Protein AF-A0A7J6TPZ7-F1 (afdb_monomer)

Structure (mmCIF, N/CA/C/O backbone):
data_AF-A0A7J6TPZ7-F1
#
_entry.id   AF-A0A7J6TPZ7-F1
#
loop_
_atom_site.group_PDB
_atom_site.id
_atom_site.type_symbol
_atom_site.label_atom_id
_atom_site.label_alt_id
_atom_site.label_comp_id
_atom_site.label_asym_id
_atom_site.label_entity_id
_atom_site.label_seq_id
_atom_site.pdbx_PDB_ins_code
_atom_site.Cartn_x
_atom_site.Cartn_y
_atom_site.Cartn_z
_atom_site.occupancy
_atom_site.B_iso_or_equiv
_atom_site.auth_seq_id
_atom_site.auth_comp_id
_atom_site.auth_asym_id
_atom_site.auth_atom_id
_atom_site.pdbx_PDB_model_num
ATOM 1 N N . GLU A 1 1 ? -22.593 -22.501 39.567 1.00 82.38 1 GLU A N 1
ATOM 2 C CA . GLU A 1 1 ? -21.366 -23.297 39.341 1.00 82.38 1 GLU A CA 1
ATOM 3 C C . GLU A 1 1 ? -20.438 -22.679 38.288 1.00 82.38 1 GLU A C 1
ATOM 5 O O . GLU A 1 1 ? -19.297 -22.402 38.624 1.00 82.38 1 GLU A O 1
ATOM 10 N N . ALA A 1 2 ? -20.905 -22.401 37.060 1.00 84.25 2 ALA A N 1
ATOM 11 C CA . ALA A 1 2 ? -20.073 -21.828 35.986 1.00 84.25 2 ALA A CA 1
ATOM 12 C C . ALA A 1 2 ? -19.360 -20.509 36.363 1.00 84.25 2 ALA A C 1
ATOM 14 O O . ALA A 1 2 ? -18.155 -20.391 36.165 1.00 84.25 2 ALA A O 1
ATOM 15 N N . LEU A 1 3 ? -20.070 -19.564 36.994 1.00 88.50 3 LEU A N 1
ATOM 16 C CA . LEU A 1 3 ? -19.482 -18.310 37.496 1.00 88.50 3 LEU A CA 1
ATOM 17 C C . LEU A 1 3 ? -18.344 -18.549 38.497 1.00 88.50 3 LEU A C 1
ATOM 19 O O . LEU A 1 3 ? -17.299 -17.918 38.401 1.00 88.50 3 LEU A O 1
ATOM 23 N N . ASN A 1 4 ? -18.513 -19.505 39.414 1.00 88.06 4 ASN A N 1
ATOM 24 C CA . ASN A 1 4 ? -17.495 -19.827 40.416 1.00 88.06 4 ASN A CA 1
ATOM 25 C C . ASN A 1 4 ? -16.247 -20.438 39.757 1.00 88.06 4 ASN A C 1
ATOM 27 O O . ASN A 1 4 ? -15.132 -20.153 40.181 1.00 88.06 4 ASN A O 1
ATOM 31 N N . LYS A 1 5 ? -16.421 -21.244 38.697 1.00 89.12 5 LYS A N 1
ATOM 32 C CA . LYS A 1 5 ? -15.303 -21.791 37.908 1.00 89.12 5 LYS A CA 1
ATOM 33 C C . LYS A 1 5 ? -14.544 -20.689 37.157 1.00 89.12 5 LYS A C 1
ATOM 35 O O . LYS A 1 5 ? -13.318 -20.708 37.157 1.00 89.12 5 LYS A O 1
ATOM 40 N N . LEU A 1 6 ? -15.242 -19.712 36.570 1.00 85.44 6 LEU A N 1
ATOM 41 C CA . LEU A 1 6 ? -14.607 -18.560 35.908 1.00 85.44 6 LEU A CA 1
ATOM 42 C C . LEU A 1 6 ? -13.858 -17.661 36.901 1.00 85.44 6 LEU A C 1
ATOM 44 O O . LEU A 1 6 ? -12.714 -17.293 36.652 1.00 85.44 6 LEU A O 1
ATOM 48 N N . GLN A 1 7 ? -14.450 -17.386 38.065 1.00 84.88 7 GLN A N 1
ATOM 49 C CA . GLN A 1 7 ? -13.784 -16.635 39.134 1.00 84.88 7 GLN A CA 1
ATOM 50 C C . GLN A 1 7 ? -12.540 -17.358 39.663 1.00 84.88 7 GLN A C 1
ATOM 52 O O . GLN A 1 7 ? -11.510 -16.728 39.895 1.00 84.88 7 GLN A O 1
ATOM 57 N N . PHE A 1 8 ? -12.601 -18.685 39.797 1.00 85.19 8 PHE A N 1
ATOM 58 C CA . PHE A 1 8 ? -11.437 -19.489 40.158 1.00 85.19 8 PHE A CA 1
ATOM 59 C C . PHE A 1 8 ? -10.326 -19.399 39.099 1.00 85.19 8 PHE A C 1
ATOM 61 O O . PHE A 1 8 ? -9.162 -19.205 39.445 1.00 85.19 8 PHE A O 1
ATOM 68 N N . LEU A 1 9 ? -10.663 -19.447 37.807 1.00 80.94 9 LEU A N 1
ATOM 69 C CA . LEU A 1 9 ? -9.684 -19.250 36.731 1.00 80.94 9 LEU A CA 1
ATOM 70 C C . LEU A 1 9 ? -9.057 -17.846 36.750 1.00 80.94 9 LEU A C 1
ATOM 72 O O . LEU A 1 9 ? -7.854 -17.726 36.528 1.00 80.94 9 LEU A O 1
ATOM 76 N N . ASN A 1 10 ? -9.822 -16.802 37.084 1.00 80.25 10 ASN A N 1
ATOM 77 C CA . ASN A 1 10 ? -9.273 -15.456 37.292 1.00 80.25 10 ASN A CA 1
ATOM 78 C C . ASN A 1 10 ? -8.286 -15.423 38.471 1.00 80.25 10 ASN A C 1
ATOM 80 O O . ASN A 1 10 ? -7.236 -14.792 38.373 1.00 80.25 10 ASN A O 1
ATOM 84 N N . SER A 1 11 ? -8.565 -16.166 39.548 1.00 80.19 11 SER A N 1
ATOM 85 C CA . SER A 1 11 ? -7.647 -16.294 40.691 1.00 80.19 11 SER A CA 1
ATOM 86 C C . SER A 1 11 ? -6.379 -17.106 40.392 1.00 80.19 11 SER A C 1
ATOM 88 O O . SER A 1 11 ? -5.388 -16.962 41.098 1.00 80.19 11 SER A O 1
ATOM 90 N N . LEU A 1 12 ? -6.388 -17.935 39.341 1.00 73.31 12 LEU A N 1
ATOM 91 C CA . LEU A 1 12 ? -5.206 -18.646 38.837 1.00 73.31 12 LEU A CA 1
ATOM 92 C C . LEU A 1 12 ? -4.388 -17.801 37.850 1.00 73.31 12 LEU A C 1
ATOM 94 O O . LEU A 1 12 ? -3.181 -18.003 37.727 1.00 73.31 12 LEU A O 1
ATOM 98 N N . GLY A 1 13 ? -5.020 -16.852 37.151 1.00 66.25 13 GLY A N 1
ATOM 99 C CA . GLY A 1 13 ? -4.358 -15.964 36.190 1.00 66.25 13 GLY A CA 1
ATOM 100 C C . GLY A 1 13 ? -3.240 -15.111 36.802 1.00 66.25 13 GLY A C 1
ATOM 101 O O . GLY A 1 13 ? -2.279 -14.782 36.114 1.00 66.25 13 GLY A O 1
ATOM 102 N N . THR A 1 14 ? -3.297 -14.829 38.103 1.00 60.59 14 THR A N 1
ATOM 103 C CA . THR A 1 14 ? -2.220 -14.162 38.854 1.00 60.59 14 THR A CA 1
ATOM 104 C C . THR A 1 14 ? -0.939 -15.002 38.930 1.00 60.59 14 THR A C 1
ATOM 106 O O . THR A 1 14 ? 0.152 -14.442 38.862 1.00 60.59 14 THR A O 1
ATOM 109 N N . ASN A 1 15 ? -1.040 -16.336 38.954 1.00 56.97 15 ASN A N 1
ATOM 110 C CA . ASN A 1 15 ? 0.116 -17.245 38.917 1.00 56.97 15 ASN A CA 1
ATOM 111 C C . ASN A 1 15 ? 0.693 -17.420 37.499 1.00 56.97 15 ASN A C 1
ATOM 113 O O . ASN A 1 15 ? 1.858 -17.781 37.344 1.00 56.97 15 ASN A O 1
ATOM 117 N N . ALA A 1 16 ? -0.080 -17.107 36.452 1.00 58.69 16 ALA A N 1
ATOM 118 C CA . ALA A 1 16 ? 0.398 -17.120 35.066 1.00 58.69 16 ALA A CA 1
ATOM 119 C C . ALA A 1 16 ? 1.423 -16.005 34.771 1.00 58.69 16 ALA A C 1
ATOM 121 O O . ALA A 1 16 ? 2.101 -16.055 33.747 1.00 58.69 16 ALA A O 1
ATOM 122 N N . SER A 1 17 ? 1.576 -15.023 35.671 1.00 61.62 17 SER A N 1
ATOM 123 C CA . SER A 1 17 ? 2.600 -13.979 35.557 1.00 61.62 17 SER A CA 1
ATOM 124 C C . SER A 1 17 ? 4.029 -14.518 35.705 1.00 61.62 17 SER A C 1
ATOM 126 O O . SER A 1 17 ? 4.941 -13.949 35.116 1.00 61.62 17 SER A O 1
ATOM 128 N N . ILE A 1 18 ? 4.227 -15.624 36.430 1.00 62.16 18 ILE A N 1
ATOM 129 C CA . ILE A 1 18 ? 5.553 -16.241 36.616 1.00 62.16 18 ILE A CA 1
ATOM 130 C C . ILE A 1 18 ? 5.971 -16.979 35.335 1.00 62.16 18 ILE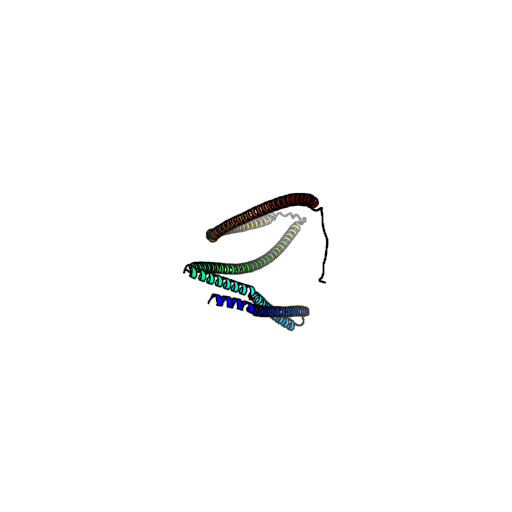 A C 1
ATOM 132 O O . ILE A 1 18 ? 7.029 -16.716 34.775 1.00 62.16 18 ILE A O 1
ATOM 136 N N . HIS A 1 19 ? 5.078 -17.799 34.773 1.00 62.88 19 HIS A N 1
ATOM 137 C CA . HIS A 1 19 ? 5.320 -18.465 33.486 1.00 62.88 19 HIS A CA 1
ATOM 138 C C . HIS A 1 19 ? 5.399 -17.488 32.295 1.00 62.88 19 HIS A C 1
ATOM 140 O O . HIS A 1 19 ? 6.020 -17.795 31.277 1.00 62.88 19 HIS A O 1
ATOM 146 N N . ARG A 1 20 ? 4.795 -16.294 32.415 1.00 67.38 20 ARG A N 1
ATOM 147 C CA . ARG A 1 20 ? 4.936 -15.181 31.459 1.00 67.38 20 ARG A CA 1
ATOM 148 C C . ARG A 1 20 ? 6.373 -14.667 31.408 1.00 67.38 20 ARG A C 1
ATOM 150 O O . ARG A 1 20 ? 6.876 -14.429 30.309 1.00 67.38 20 ARG A O 1
ATOM 157 N N . GLU A 1 21 ? 7.000 -14.459 32.561 1.00 68.25 21 GLU A N 1
ATOM 158 C CA . GLU A 1 21 ? 8.387 -13.995 32.633 1.00 68.25 21 GLU A CA 1
ATOM 159 C C . GLU A 1 21 ? 9.340 -15.074 32.123 1.00 68.25 21 GLU A C 1
ATOM 161 O O . GLU A 1 21 ? 10.154 -14.773 31.259 1.00 68.25 21 GLU A O 1
ATOM 166 N N . GLU A 1 22 ? 9.149 -16.335 32.519 1.00 74.50 22 GLU A N 1
ATOM 167 C CA . GLU A 1 22 ? 9.985 -17.460 32.072 1.00 74.50 22 GLU A CA 1
ATOM 168 C C . GLU A 1 22 ? 9.970 -17.658 30.548 1.00 74.50 22 GLU A C 1
ATOM 170 O O . GLU A 1 22 ? 11.026 -17.798 29.934 1.00 74.50 22 GLU A O 1
ATOM 175 N N . LEU A 1 23 ? 8.793 -17.647 29.909 1.00 73.62 23 LEU A N 1
ATOM 176 C CA . LEU A 1 23 ? 8.691 -17.864 28.460 1.00 73.62 23 LEU A CA 1
ATOM 177 C C . LEU A 1 23 ? 9.218 -16.663 27.662 1.00 73.62 23 LEU A C 1
ATOM 179 O O . LEU A 1 23 ? 9.915 -16.841 26.663 1.00 73.62 23 LEU A O 1
ATOM 183 N N . THR A 1 24 ? 8.919 -15.440 28.114 1.00 77.69 24 THR A N 1
ATOM 184 C CA . THR A 1 24 ? 9.436 -14.213 27.484 1.00 77.69 24 THR A CA 1
ATOM 185 C C . THR A 1 24 ? 10.955 -14.132 27.629 1.00 77.69 24 THR A C 1
ATOM 187 O O . THR A 1 24 ? 11.644 -13.771 26.676 1.00 77.69 24 THR A O 1
ATOM 190 N N . GLN A 1 25 ? 11.482 -14.512 28.794 1.00 81.25 25 GLN A N 1
ATOM 191 C CA . GLN A 1 25 ? 12.913 -14.566 29.067 1.00 81.25 25 GLN A CA 1
ATOM 192 C C . GLN A 1 25 ? 13.596 -15.637 28.218 1.00 81.25 25 GLN A C 1
ATOM 194 O O . GLN A 1 25 ? 14.562 -15.321 27.539 1.00 81.25 25 GLN A O 1
ATOM 199 N N . PHE A 1 26 ? 13.051 -16.855 28.149 1.00 82.25 26 PHE A N 1
ATOM 200 C CA . PHE A 1 26 ? 13.587 -17.925 27.303 1.00 82.25 26 PHE A CA 1
ATOM 201 C C . PHE A 1 26 ? 13.682 -17.508 25.827 1.00 82.25 26 PHE A C 1
ATOM 203 O O . PHE A 1 26 ? 14.702 -17.726 25.174 1.00 82.25 26 PHE A O 1
ATOM 210 N N . MET A 1 27 ? 12.641 -16.858 25.295 1.00 80.06 27 MET A N 1
ATOM 211 C CA . MET A 1 27 ? 12.669 -16.336 23.925 1.00 80.06 27 MET A CA 1
ATOM 212 C C . MET A 1 27 ? 13.649 -15.166 23.766 1.00 80.06 27 MET A C 1
ATOM 214 O O . MET A 1 27 ? 14.321 -15.070 22.739 1.00 80.06 27 MET A O 1
ATOM 218 N N . GLY A 1 28 ? 13.758 -14.291 24.770 1.00 84.25 28 GLY A N 1
ATOM 219 C CA . GLY A 1 28 ? 14.736 -13.201 24.805 1.00 84.25 28 GLY A CA 1
ATOM 220 C C . GLY A 1 28 ? 16.185 -13.696 24.833 1.00 84.25 28 GLY A C 1
ATOM 221 O O . GLY A 1 28 ? 17.034 -13.142 24.131 1.00 84.25 28 GLY A O 1
ATOM 222 N N . ASP A 1 29 ? 16.453 -14.772 25.568 1.00 86.19 29 ASP A N 1
ATOM 223 C CA . ASP A 1 29 ? 17.757 -15.429 25.648 1.00 86.19 29 ASP A CA 1
ATOM 224 C C . ASP A 1 29 ? 18.117 -16.087 24.309 1.00 86.19 29 ASP A C 1
ATOM 226 O O . ASP A 1 29 ? 19.231 -15.915 23.816 1.00 86.19 29 ASP A O 1
ATOM 230 N N . GLU A 1 30 ? 17.162 -16.753 23.654 1.00 85.81 30 GLU A N 1
ATOM 231 C CA . GLU A 1 30 ? 17.371 -17.365 22.336 1.00 85.81 30 GLU A CA 1
ATOM 232 C C . GLU A 1 30 ? 17.595 -16.316 21.229 1.00 85.81 30 GLU A C 1
ATOM 234 O O . GLU A 1 30 ? 18.456 -16.484 20.358 1.00 85.81 30 GLU A O 1
ATOM 239 N N . ILE A 1 31 ? 16.874 -15.188 21.273 1.00 85.31 31 ILE A N 1
ATOM 240 C CA . ILE A 1 31 ? 17.114 -14.042 20.380 1.00 85.31 31 ILE A CA 1
ATOM 241 C C . ILE A 1 31 ? 18.510 -13.467 20.628 1.00 85.31 31 ILE A C 1
ATOM 243 O O . ILE A 1 31 ? 19.258 -13.235 19.677 1.00 85.31 31 ILE A O 1
ATOM 247 N N . SER A 1 32 ? 18.883 -13.271 21.893 1.00 88.50 32 SER A N 1
ATOM 248 C CA . SER A 1 32 ? 20.196 -12.742 22.270 1.00 88.50 32 SER A CA 1
ATOM 249 C C . SER A 1 32 ? 21.322 -13.661 21.802 1.00 88.50 32 SER A C 1
ATOM 251 O O . SER A 1 32 ? 22.302 -13.186 21.229 1.00 88.50 32 SER A O 1
ATOM 253 N N . ARG A 1 33 ? 21.144 -14.977 21.949 1.00 91.62 33 ARG A N 1
ATOM 254 C CA . ARG A 1 33 ? 22.064 -15.994 21.438 1.00 91.62 33 ARG A CA 1
ATOM 255 C C . ARG A 1 33 ? 22.198 -15.929 19.920 1.00 91.62 33 ARG A C 1
ATOM 257 O O . ARG A 1 33 ? 23.310 -15.841 19.414 1.00 91.62 33 ARG A O 1
ATOM 264 N N . THR A 1 34 ? 21.078 -15.863 19.200 1.00 89.12 34 THR A N 1
ATOM 265 C CA . THR A 1 34 ? 21.080 -15.747 17.732 1.00 89.12 34 THR A CA 1
ATOM 266 C C . THR A 1 34 ? 21.815 -14.481 17.271 1.00 89.12 34 THR A C 1
ATOM 268 O O . THR A 1 34 ? 22.580 -14.521 16.310 1.00 89.12 34 THR A O 1
ATOM 271 N N . ILE A 1 35 ? 21.635 -13.353 17.968 1.00 89.06 35 ILE A N 1
ATOM 272 C CA . ILE A 1 35 ? 22.343 -12.094 17.677 1.00 89.06 35 ILE A CA 1
ATOM 273 C C . ILE A 1 35 ? 23.848 -12.227 17.942 1.00 89.06 35 ILE A C 1
ATOM 275 O O . ILE A 1 35 ? 24.654 -11.700 17.173 1.00 89.06 35 ILE A O 1
ATOM 279 N N . MET A 1 36 ? 24.247 -12.911 19.017 1.00 91.69 36 MET A N 1
ATOM 280 C CA . MET A 1 36 ? 25.661 -13.178 19.295 1.00 91.69 36 MET A CA 1
ATOM 281 C C . MET A 1 36 ? 26.288 -14.040 18.195 1.00 91.69 36 MET A C 1
ATOM 283 O O . MET A 1 36 ? 27.331 -13.662 17.662 1.00 91.69 36 MET A O 1
ATOM 287 N N . ASP A 1 37 ? 25.610 -15.113 17.785 1.00 91.81 37 ASP A N 1
ATOM 288 C CA . ASP A 1 37 ? 26.055 -15.984 16.694 1.00 91.81 37 ASP A CA 1
ATOM 289 C C . ASP A 1 37 ? 26.164 -15.208 15.365 1.00 91.81 37 ASP A C 1
ATOM 291 O O . ASP A 1 37 ? 27.113 -15.397 14.602 1.00 91.81 37 ASP A O 1
ATOM 295 N N . GLN A 1 38 ? 25.240 -14.275 15.089 1.00 91.38 38 GLN A N 1
ATOM 296 C CA . GLN A 1 38 ? 25.328 -13.381 13.924 1.00 91.38 38 GLN A CA 1
ATOM 297 C C . GLN A 1 38 ? 26.553 -12.470 13.972 1.00 91.38 38 GLN A C 1
ATOM 299 O O . GLN A 1 38 ? 27.236 -12.331 12.959 1.00 91.38 38 GLN A O 1
ATOM 304 N N . LYS A 1 39 ? 26.848 -11.856 15.124 1.00 92.44 39 LYS A N 1
ATOM 305 C CA . LYS A 1 39 ? 28.037 -11.004 15.280 1.00 92.44 39 LYS A CA 1
ATOM 306 C C . LYS A 1 39 ? 29.325 -11.798 15.094 1.00 92.44 39 LYS A C 1
ATOM 308 O O . LYS A 1 39 ? 30.262 -11.300 14.477 1.00 92.44 39 LYS A O 1
ATOM 313 N N . GLU A 1 40 ? 29.370 -13.036 15.582 1.00 94.19 40 GLU A N 1
ATOM 314 C CA . GLU A 1 40 ? 30.519 -13.916 15.367 1.00 94.19 40 GLU A CA 1
ATOM 315 C C . GLU A 1 40 ? 30.680 -14.282 13.882 1.00 94.19 40 GLU A C 1
ATOM 317 O O . GLU A 1 40 ? 31.787 -14.216 13.345 1.00 94.19 40 GLU A O 1
ATOM 322 N N . LEU A 1 41 ? 29.583 -14.612 13.191 1.00 94.44 41 LEU A N 1
ATOM 323 C CA . LEU A 1 41 ? 29.597 -14.872 11.748 1.00 94.44 41 LEU A CA 1
ATOM 324 C C . LEU A 1 41 ? 30.025 -13.637 10.943 1.00 94.44 41 LEU A C 1
ATOM 326 O O . LEU A 1 41 ? 30.792 -13.783 9.995 1.00 94.44 41 LEU A O 1
ATOM 330 N N . GLN A 1 42 ? 29.589 -12.435 11.332 1.00 92.44 42 GLN A N 1
ATOM 331 C CA . GLN A 1 42 ? 30.016 -11.171 10.717 1.00 92.44 42 GLN A CA 1
ATOM 332 C C . GLN A 1 42 ? 31.517 -10.937 10.899 1.00 92.44 42 GLN A C 1
ATOM 334 O O . GLN A 1 42 ? 32.212 -10.688 9.919 1.00 92.44 42 GLN A O 1
ATOM 339 N N . ALA A 1 43 ? 32.039 -11.113 12.115 1.00 94.94 43 ALA A N 1
ATOM 340 C CA . ALA A 1 43 ? 33.471 -10.977 12.378 1.00 94.94 43 ALA A CA 1
ATOM 341 C C . ALA A 1 43 ? 34.304 -11.986 11.565 1.00 94.94 43 ALA A C 1
ATOM 343 O O . ALA A 1 43 ? 35.354 -11.643 11.020 1.00 94.94 43 ALA A O 1
ATOM 344 N N . ARG A 1 44 ? 33.825 -13.233 11.433 1.00 93.00 44 ARG A N 1
ATOM 345 C CA . ARG A 1 44 ? 34.465 -14.250 10.580 1.00 93.00 44 ARG A CA 1
ATOM 346 C C . ARG A 1 44 ? 34.393 -13.892 9.099 1.00 93.00 44 ARG A C 1
ATOM 348 O O . ARG A 1 44 ? 35.369 -14.110 8.389 1.00 93.00 44 ARG A O 1
ATOM 355 N N . TYR A 1 45 ? 33.268 -13.351 8.636 1.00 94.81 45 TYR A N 1
ATOM 356 C CA . TYR A 1 45 ? 33.109 -12.885 7.261 1.00 94.81 45 TYR A CA 1
ATOM 357 C C . TYR A 1 45 ? 34.103 -11.762 6.948 1.00 94.81 45 TYR A C 1
ATOM 359 O O . TYR A 1 45 ? 34.854 -11.872 5.984 1.00 94.81 45 TYR A O 1
ATOM 367 N N . GLU A 1 46 ? 34.173 -10.734 7.797 1.00 93.56 46 GLU A N 1
ATOM 368 C CA . GLU A 1 46 ? 35.113 -9.617 7.649 1.00 93.56 46 GLU A CA 1
ATOM 369 C C . GLU A 1 46 ? 36.567 -10.102 7.602 1.00 93.56 46 GLU A C 1
ATOM 371 O O . GLU A 1 46 ? 37.307 -9.719 6.700 1.00 93.56 46 GLU A O 1
ATOM 376 N N . ALA A 1 47 ? 36.959 -11.009 8.504 1.00 92.81 47 ALA A N 1
ATOM 377 C CA . ALA A 1 47 ? 38.304 -11.586 8.518 1.00 92.81 47 ALA A CA 1
ATOM 378 C C . ALA A 1 47 ? 38.631 -12.411 7.257 1.00 92.81 47 ALA A C 1
ATOM 380 O O . ALA A 1 47 ? 39.769 -12.410 6.793 1.00 92.81 47 ALA A O 1
ATOM 381 N N . LEU A 1 48 ? 37.652 -13.126 6.692 1.00 92.44 48 LEU A N 1
ATOM 382 C CA . LEU A 1 48 ? 37.837 -13.882 5.449 1.00 92.44 48 LEU A CA 1
ATOM 383 C C . LEU A 1 48 ? 37.924 -12.965 4.225 1.00 92.44 48 LEU A C 1
ATOM 385 O O . LEU A 1 48 ? 38.698 -13.260 3.316 1.00 92.44 48 LEU A O 1
ATOM 389 N N . VAL A 1 49 ? 37.175 -11.858 4.204 1.00 91.19 49 VAL A N 1
ATOM 390 C CA . VAL A 1 49 ? 37.267 -10.841 3.146 1.00 91.19 49 VAL A CA 1
ATOM 391 C C . VAL A 1 49 ? 38.642 -10.182 3.162 1.00 91.19 49 VAL A C 1
ATOM 393 O O . VAL A 1 49 ? 39.305 -10.159 2.129 1.00 91.19 49 VAL A O 1
ATOM 396 N N . THR A 1 50 ? 39.119 -9.725 4.327 1.00 91.44 50 THR A N 1
ATOM 397 C CA . THR A 1 50 ? 40.445 -9.093 4.425 1.00 91.44 50 THR A CA 1
ATOM 398 C C . THR A 1 50 ? 41.565 -10.053 4.030 1.00 91.44 50 THR A C 1
ATOM 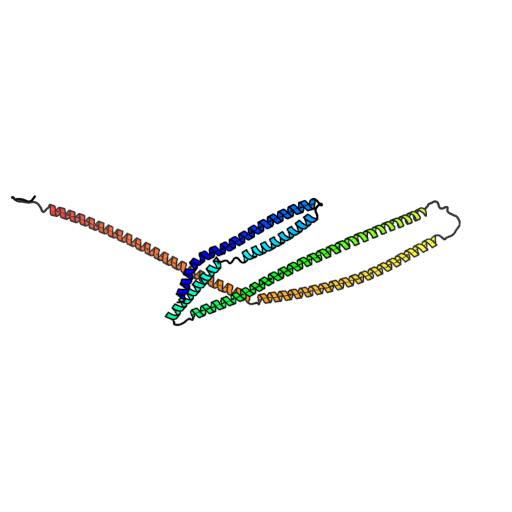400 O O . THR A 1 50 ? 42.439 -9.694 3.242 1.00 91.44 50 THR A O 1
ATOM 403 N N . LEU A 1 51 ? 41.510 -11.305 4.498 1.00 87.25 51 LEU A N 1
ATOM 404 C CA . LEU A 1 51 ? 42.474 -12.339 4.124 1.00 87.25 51 LEU A CA 1
ATOM 405 C C . LEU A 1 51 ? 42.412 -12.664 2.619 1.00 87.25 51 LEU A C 1
ATOM 407 O O . LEU A 1 51 ? 43.448 -12.870 1.983 1.00 87.25 51 LEU A O 1
ATOM 411 N N . GLY A 1 52 ? 41.207 -12.692 2.043 1.00 86.25 52 GLY A N 1
ATOM 412 C CA . GLY A 1 52 ? 40.980 -12.887 0.612 1.00 86.25 52 GLY A CA 1
ATOM 413 C C . GLY A 1 52 ? 41.591 -11.772 -0.238 1.00 86.25 52 GLY A C 1
ATOM 414 O O . GLY A 1 52 ? 42.306 -12.064 -1.201 1.00 86.25 52 GLY A O 1
ATOM 415 N N . ASP A 1 53 ? 41.390 -10.512 0.151 1.00 86.38 53 ASP A N 1
ATOM 416 C CA . ASP A 1 53 ? 41.961 -9.340 -0.522 1.00 86.38 53 ASP A CA 1
ATOM 417 C C . ASP A 1 53 ? 43.498 -9.352 -0.468 1.00 86.38 53 ASP A C 1
ATOM 419 O O . ASP A 1 53 ? 44.175 -9.104 -1.472 1.00 86.38 53 ASP A O 1
ATOM 423 N N . GLU A 1 54 ? 44.079 -9.713 0.681 1.00 85.56 54 GLU A N 1
ATOM 424 C CA . GLU A 1 54 ? 45.530 -9.847 0.839 1.00 85.56 54 GLU A CA 1
ATOM 425 C C . GLU A 1 54 ? 46.138 -10.943 -0.049 1.00 85.56 54 GLU A C 1
ATOM 427 O O . GLU A 1 54 ? 47.230 -10.761 -0.599 1.00 85.56 54 GLU A O 1
ATOM 432 N N . LEU A 1 55 ? 45.455 -12.083 -0.191 1.00 83.00 55 LEU A N 1
ATOM 433 C CA . LEU A 1 55 ? 45.900 -13.213 -1.015 1.00 83.00 55 LEU A CA 1
ATOM 434 C C . LEU A 1 55 ? 45.711 -12.957 -2.512 1.00 83.00 55 LEU A C 1
ATOM 436 O O . LEU A 1 55 ? 46.582 -13.323 -3.304 1.00 83.00 55 LEU A O 1
ATOM 440 N N . SER A 1 56 ? 44.624 -12.283 -2.891 1.00 80.19 56 SER A N 1
ATOM 441 C CA . SER A 1 56 ? 44.351 -11.862 -4.269 1.00 80.19 56 SER A CA 1
ATOM 442 C C . SER A 1 56 ? 45.459 -10.944 -4.798 1.00 80.19 56 SER A C 1
ATOM 444 O O . SER A 1 56 ? 46.015 -11.179 -5.873 1.00 80.19 56 SER A O 1
ATOM 446 N N . ASN A 1 57 ? 45.888 -9.975 -3.982 1.00 78.62 57 ASN A N 1
ATOM 447 C CA . ASN A 1 57 ? 46.961 -9.039 -4.327 1.00 78.62 57 ASN A CA 1
ATOM 448 C C . ASN A 1 57 ? 48.348 -9.697 -4.458 1.00 78.62 57 ASN A C 1
ATOM 450 O O . ASN A 1 57 ? 49.227 -9.154 -5.128 1.00 78.62 57 ASN A O 1
ATOM 454 N N . LYS A 1 58 ? 48.571 -10.860 -3.829 1.00 74.81 58 LYS A N 1
ATOM 455 C CA . LYS A 1 58 ? 49.877 -11.542 -3.798 1.00 74.81 58 LYS A CA 1
ATOM 456 C C . LYS A 1 58 ? 50.069 -12.591 -4.903 1.00 74.81 58 LYS A C 1
ATOM 458 O O . LYS A 1 58 ? 51.156 -13.163 -4.963 1.00 74.81 58 LYS A O 1
ATOM 463 N N . LEU A 1 59 ? 49.066 -12.847 -5.762 1.00 63.31 59 LEU A N 1
ATOM 464 C CA . LEU A 1 59 ? 49.097 -13.693 -6.984 1.00 63.31 59 LEU A CA 1
ATOM 465 C C . LEU A 1 59 ? 49.721 -15.109 -6.864 1.00 63.31 59 LEU A C 1
ATOM 467 O O . LEU A 1 59 ? 49.907 -15.782 -7.876 1.00 63.31 59 LEU A O 1
ATOM 471 N N . SER A 1 60 ? 50.036 -15.593 -5.660 1.00 64.88 60 SER A N 1
ATOM 472 C CA . SER A 1 60 ? 50.935 -16.743 -5.457 1.00 64.88 60 SER A CA 1
ATOM 473 C C . SER A 1 60 ? 50.265 -17.990 -4.879 1.00 64.88 60 SER A C 1
ATOM 475 O O . SER A 1 60 ? 50.847 -19.065 -4.974 1.00 64.88 60 SER A O 1
ATOM 477 N N . ASP A 1 61 ? 49.041 -17.897 -4.347 1.00 73.31 61 ASP A N 1
ATOM 478 C CA . ASP A 1 61 ? 48.433 -18.997 -3.582 1.00 73.31 61 ASP A CA 1
ATOM 479 C C . ASP A 1 61 ? 46.965 -19.251 -3.985 1.00 73.31 61 ASP A C 1
ATOM 481 O O . ASP A 1 61 ? 46.012 -19.053 -3.228 1.00 73.31 61 ASP A O 1
ATOM 485 N N . ARG A 1 62 ? 46.772 -19.677 -5.244 1.00 81.69 62 ARG A N 1
ATOM 486 C CA . ARG A 1 62 ? 45.448 -19.916 -5.857 1.00 81.69 62 ARG A CA 1
ATOM 487 C C . ARG A 1 62 ? 44.605 -20.950 -5.097 1.00 81.69 62 ARG A C 1
ATOM 489 O O . ARG A 1 62 ? 43.385 -20.823 -5.067 1.00 81.69 62 ARG A O 1
ATOM 496 N N . VAL A 1 63 ? 45.247 -21.947 -4.483 1.00 86.00 63 VAL A N 1
ATOM 497 C CA . VAL A 1 63 ? 44.576 -22.996 -3.694 1.00 86.00 63 VAL A CA 1
ATOM 498 C C . VAL A 1 63 ? 43.964 -22.403 -2.423 1.00 86.00 63 VAL A C 1
ATOM 500 O O . VAL A 1 63 ? 42.772 -22.576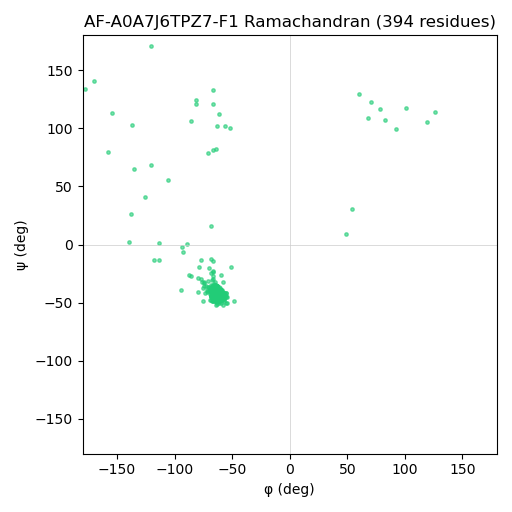 -2.185 1.00 86.00 63 VAL A O 1
ATOM 503 N N . ARG A 1 64 ? 44.730 -21.607 -1.667 1.00 84.56 64 ARG A N 1
ATOM 504 C CA . ARG A 1 64 ? 44.229 -20.934 -0.457 1.00 84.56 64 ARG A CA 1
ATOM 505 C C . ARG A 1 64 ? 43.139 -19.911 -0.752 1.00 84.56 64 ARG A C 1
ATOM 507 O O . ARG A 1 64 ? 42.187 -19.794 0.011 1.00 84.56 64 ARG A O 1
ATOM 514 N N . LEU A 1 65 ? 43.241 -19.196 -1.871 1.00 85.25 65 LEU A N 1
ATOM 515 C CA . LEU A 1 65 ? 42.194 -18.265 -2.296 1.00 85.25 65 LEU A CA 1
ATOM 516 C C . LEU A 1 65 ? 40.871 -18.996 -2.587 1.00 85.25 65 LEU A C 1
ATOM 518 O O . LEU A 1 65 ? 39.803 -18.512 -2.221 1.00 85.25 65 LEU A O 1
ATOM 522 N N . GLN A 1 66 ? 40.931 -20.192 -3.178 1.00 88.62 66 GLN A N 1
ATOM 523 C CA . GLN A 1 66 ? 39.750 -21.027 -3.407 1.00 88.62 66 GLN A CA 1
ATOM 524 C C . GLN A 1 66 ? 39.161 -21.591 -2.099 1.00 88.62 66 GLN A C 1
ATOM 526 O O . GLN A 1 66 ? 37.938 -21.647 -1.950 1.00 88.62 66 GLN A O 1
ATOM 531 N N . GLU A 1 67 ? 40.003 -21.965 -1.132 1.00 90.50 67 GLU A N 1
ATOM 532 C CA . GLU A 1 67 ? 39.567 -22.372 0.213 1.00 90.50 67 GLU A CA 1
ATOM 533 C C . GLU A 1 67 ? 38.861 -21.224 0.949 1.00 90.50 67 GLU A C 1
ATOM 535 O O . GLU A 1 67 ? 37.770 -21.418 1.484 1.00 90.50 67 GLU A O 1
ATOM 540 N N . ILE A 1 68 ? 39.423 -20.011 0.907 1.00 90.12 68 ILE A N 1
ATOM 541 C CA . ILE A 1 68 ? 38.805 -18.802 1.475 1.00 90.12 68 ILE A CA 1
ATOM 542 C C . ILE A 1 68 ? 37.484 -18.488 0.794 1.00 90.12 68 ILE A C 1
ATOM 544 O O . ILE A 1 68 ? 36.508 -18.233 1.489 1.00 90.12 68 ILE A O 1
ATOM 548 N N . GLN A 1 69 ? 37.403 -18.582 -0.535 1.00 89.81 69 GLN A N 1
ATOM 549 C CA . GLN A 1 69 ? 36.144 -18.376 -1.250 1.00 89.81 69 GLN A CA 1
ATOM 550 C C . GLN A 1 69 ? 35.070 -19.391 -0.824 1.00 89.81 69 GLN A C 1
ATOM 552 O O . GLN A 1 69 ? 33.894 -19.049 -0.698 1.00 89.81 69 GLN A O 1
ATOM 557 N N . THR A 1 70 ? 35.470 -20.638 -0.568 1.00 92.75 70 THR A N 1
ATOM 558 C CA . THR A 1 70 ? 34.563 -21.691 -0.091 1.00 92.75 70 THR A CA 1
ATOM 559 C C . THR A 1 70 ? 34.087 -21.401 1.334 1.00 92.75 70 THR A C 1
ATOM 561 O O . THR A 1 70 ? 32.887 -21.466 1.602 1.00 92.75 70 THR A O 1
ATOM 564 N N . MET A 1 71 ? 34.999 -21.011 2.232 1.00 92.31 71 MET A N 1
ATOM 565 C CA . MET A 1 71 ? 34.658 -20.592 3.596 1.00 92.31 71 MET A CA 1
ATOM 566 C C . MET A 1 71 ? 33.770 -19.342 3.605 1.00 92.31 71 MET A C 1
ATOM 568 O O . MET A 1 71 ? 32.814 -19.278 4.372 1.00 92.31 71 MET A O 1
ATOM 572 N N . LEU A 1 72 ? 34.030 -18.373 2.725 1.00 92.06 72 LEU A N 1
ATOM 573 C CA . LEU A 1 72 ? 33.233 -17.157 2.582 1.00 92.06 72 LEU A CA 1
ATOM 574 C C . LEU A 1 72 ? 31.795 -17.486 2.160 1.00 92.06 72 LEU A C 1
ATOM 576 O O . LEU A 1 72 ? 30.845 -16.957 2.738 1.00 92.06 72 LEU A O 1
ATOM 580 N N . ASN A 1 73 ? 31.622 -18.403 1.205 1.00 91.81 73 ASN A N 1
ATOM 581 C CA . ASN A 1 73 ? 30.304 -18.877 0.779 1.00 91.81 73 ASN A CA 1
ATOM 582 C C . ASN A 1 73 ? 29.558 -19.612 1.910 1.00 91.81 73 ASN A C 1
ATOM 584 O O . ASN A 1 73 ? 28.355 -19.402 2.084 1.00 91.81 73 ASN A O 1
ATOM 588 N N . ASP A 1 74 ? 30.252 -20.434 2.704 1.00 94.31 74 ASP A N 1
ATOM 589 C CA . ASP A 1 74 ? 29.667 -21.116 3.869 1.00 94.31 74 ASP A CA 1
ATOM 590 C C . ASP A 1 74 ? 29.231 -20.106 4.945 1.00 94.31 74 ASP A C 1
ATOM 592 O O . ASP A 1 74 ? 28.076 -20.118 5.372 1.00 94.31 74 ASP A O 1
ATOM 596 N N . VAL A 1 75 ? 30.095 -19.150 5.315 1.00 94.06 75 VAL A N 1
ATOM 597 C CA . VAL A 1 75 ? 29.740 -18.081 6.268 1.00 94.06 75 VAL A CA 1
ATOM 598 C C . VAL A 1 75 ? 28.565 -17.248 5.752 1.00 94.06 75 VAL A C 1
ATOM 600 O O . VAL A 1 75 ? 27.646 -16.965 6.516 1.00 94.06 75 VAL A O 1
ATOM 603 N N . THR A 1 76 ? 28.534 -16.918 4.459 1.00 91.88 76 THR A N 1
ATOM 604 C CA . THR A 1 76 ? 27.420 -16.181 3.834 1.00 91.88 76 THR A CA 1
ATOM 605 C C . THR A 1 76 ? 26.108 -16.960 3.930 1.00 91.88 76 THR A C 1
ATOM 607 O O . THR A 1 76 ? 25.070 -16.395 4.282 1.00 91.88 76 THR A O 1
ATOM 610 N N . THR A 1 77 ? 26.148 -18.269 3.672 1.00 92.94 77 THR A N 1
ATOM 611 C CA . THR A 1 77 ? 24.971 -19.145 3.761 1.00 92.94 77 THR A CA 1
ATOM 612 C C . THR A 1 77 ? 24.459 -19.221 5.198 1.00 92.94 77 THR A C 1
ATOM 614 O O . THR A 1 77 ? 23.279 -18.966 5.444 1.00 92.94 77 THR A O 1
ATOM 617 N N . ARG A 1 78 ? 25.353 -19.463 6.166 1.00 92.62 78 ARG A N 1
ATOM 618 C CA . ARG A 1 78 ? 25.017 -19.517 7.599 1.00 92.62 78 ARG A CA 1
ATOM 619 C C . ARG A 1 78 ? 24.500 -18.187 8.136 1.00 92.62 78 ARG A C 1
ATOM 621 O O . ARG A 1 78 ? 23.585 -18.173 8.952 1.00 92.62 78 ARG A O 1
ATOM 628 N N . LEU A 1 79 ? 25.046 -17.065 7.670 1.00 92.12 79 LEU A N 1
ATOM 629 C CA . LEU A 1 79 ? 24.569 -15.729 8.026 1.00 92.12 79 LEU A CA 1
ATOM 630 C C . LEU A 1 79 ? 23.161 -15.486 7.460 1.00 92.12 79 LEU A C 1
ATOM 632 O O . LEU A 1 79 ? 22.296 -14.963 8.163 1.00 92.12 79 LEU A O 1
ATOM 636 N N . GLY A 1 80 ? 22.889 -15.961 6.240 1.00 90.31 80 GLY A N 1
ATOM 637 C CA . GLY A 1 80 ? 21.550 -15.965 5.648 1.00 90.31 80 GLY A CA 1
ATOM 638 C C . GLY A 1 80 ? 20.540 -16.822 6.422 1.00 90.31 80 GLY A C 1
ATOM 639 O O . GLY A 1 80 ? 19.416 -16.380 6.665 1.00 90.31 80 GLY A O 1
ATOM 640 N N . GLU A 1 81 ? 20.922 -18.027 6.845 1.00 91.81 81 GLU A N 1
ATOM 641 C CA . GLU A 1 81 ? 20.082 -18.914 7.666 1.00 91.81 81 GLU A CA 1
ATOM 642 C C . GLU A 1 81 ? 19.838 -18.351 9.068 1.00 91.81 81 GLU A C 1
ATOM 644 O O . GLU A 1 81 ? 18.694 -18.304 9.524 1.00 91.81 81 GLU A O 1
ATOM 649 N N . SER A 1 82 ? 20.884 -17.847 9.724 1.00 90.81 82 SER A N 1
ATOM 650 C CA . SER A 1 82 ? 20.788 -17.193 11.029 1.00 90.81 82 SER A CA 1
ATOM 651 C C . SER A 1 82 ? 19.872 -15.966 10.975 1.00 90.81 82 SER A C 1
ATOM 653 O O . SER A 1 82 ? 19.044 -15.766 11.863 1.00 90.81 82 SER A O 1
ATOM 655 N N . ASN A 1 83 ? 19.921 -15.179 9.895 1.00 88.31 83 ASN A N 1
ATOM 656 C CA . ASN A 1 83 ? 19.009 -14.051 9.701 1.00 88.31 83 ASN A CA 1
ATOM 657 C C . ASN A 1 83 ? 17.554 -14.491 9.483 1.00 88.31 83 ASN A C 1
ATOM 659 O O . ASN A 1 83 ? 16.642 -13.930 10.087 1.00 88.31 83 ASN A O 1
ATOM 663 N N . LYS A 1 84 ? 17.317 -15.549 8.697 1.00 89.75 84 LYS A N 1
ATOM 664 C CA . LYS A 1 84 ? 15.974 -16.140 8.559 1.00 89.75 84 LYS A CA 1
ATOM 665 C C . LYS A 1 84 ? 15.433 -16.628 9.904 1.00 89.75 84 LYS A C 1
ATOM 667 O O . LYS A 1 84 ? 14.262 -16.388 10.204 1.00 89.75 84 LYS A O 1
ATOM 672 N N . ASN A 1 85 ? 16.272 -17.273 10.714 1.00 86.69 85 ASN A N 1
ATOM 673 C CA . ASN A 1 85 ? 15.904 -17.752 12.044 1.00 86.69 85 ASN A CA 1
ATOM 674 C C . ASN A 1 85 ? 15.601 -16.594 13.000 1.00 86.69 85 ASN A C 1
ATOM 676 O O . ASN A 1 85 ? 14.564 -16.624 13.658 1.00 86.69 85 ASN A O 1
ATOM 680 N N . LEU A 1 86 ? 16.419 -15.536 13.008 1.00 86.62 86 LEU A N 1
ATOM 681 C CA . LEU A 1 86 ? 16.153 -14.327 13.790 1.00 86.62 86 LEU A CA 1
ATOM 682 C C . LEU A 1 86 ? 14.824 -13.678 13.383 1.00 86.62 86 LEU A C 1
ATOM 684 O O . LEU A 1 86 ? 13.975 -13.433 14.236 1.00 86.62 86 LEU A O 1
ATOM 688 N N . CYS A 1 87 ? 14.591 -13.457 12.085 1.00 83.62 87 CYS A N 1
ATOM 689 C CA . CYS A 1 87 ? 13.331 -12.897 11.592 1.00 83.62 87 CYS A CA 1
ATOM 690 C C . CYS A 1 87 ? 12.131 -13.780 11.952 1.00 83.62 87 CYS A C 1
ATOM 692 O O . CYS A 1 87 ? 11.076 -13.265 12.325 1.00 83.62 87 CYS A O 1
ATOM 694 N N . ARG A 1 88 ? 12.276 -15.109 11.872 1.00 84.31 88 ARG A N 1
ATOM 695 C CA . ARG A 1 88 ? 11.235 -16.049 12.292 1.00 84.31 88 ARG A CA 1
ATOM 696 C C . ARG A 1 88 ? 10.976 -15.952 13.791 1.00 84.31 88 ARG A C 1
ATOM 698 O O . ARG A 1 88 ? 9.811 -15.891 14.162 1.00 84.31 88 ARG A O 1
ATOM 705 N N . ASN A 1 89 ? 12.008 -15.901 14.628 1.00 81.12 89 ASN A N 1
ATOM 706 C CA . ASN A 1 89 ? 11.879 -15.802 16.084 1.00 81.12 89 ASN A CA 1
ATOM 707 C C . ASN A 1 89 ? 11.257 -14.466 16.508 1.00 81.12 89 ASN A C 1
ATOM 709 O O . ASN A 1 89 ? 10.366 -14.453 17.350 1.00 81.12 89 ASN A O 1
ATOM 713 N N . LEU A 1 90 ? 11.629 -13.361 15.856 1.00 78.62 90 LEU A N 1
ATOM 714 C CA . LEU A 1 90 ? 11.017 -12.048 16.073 1.00 78.62 90 LEU A CA 1
ATOM 715 C C . LEU A 1 90 ? 9.549 -12.009 15.624 1.00 78.62 90 LEU A C 1
ATOM 717 O O . LEU A 1 90 ? 8.712 -11.433 16.310 1.00 78.62 90 LEU A O 1
ATOM 721 N N . ARG A 1 91 ? 9.215 -12.653 14.498 1.00 76.50 91 ARG A N 1
ATOM 722 C CA . ARG A 1 91 ? 7.837 -12.731 13.980 1.00 76.50 91 ARG A CA 1
ATOM 723 C C . ARG A 1 91 ? 6.952 -13.690 14.774 1.00 76.50 91 ARG A C 1
ATOM 725 O O . ARG A 1 91 ? 5.747 -13.486 14.859 1.00 76.50 91 ARG A O 1
ATOM 732 N N . SER A 1 92 ? 7.549 -14.753 15.300 1.00 69.81 92 SER A N 1
ATOM 733 C CA . SER A 1 92 ? 6.866 -15.790 16.075 1.00 69.81 92 SER A CA 1
ATOM 734 C C . SER A 1 92 ? 6.836 -15.467 17.560 1.00 69.81 92 SER A C 1
ATOM 736 O O . SER A 1 92 ? 6.303 -16.281 18.304 1.00 69.81 92 SER A O 1
ATOM 738 N N . ASN A 1 93 ? 7.395 -14.326 17.987 1.00 69.75 93 ASN A N 1
ATOM 739 C CA . ASN A 1 93 ? 7.294 -13.855 19.358 1.00 69.75 93 ASN A CA 1
ATOM 740 C C . ASN A 1 93 ? 5.816 -13.578 19.655 1.00 69.75 93 ASN A C 1
ATOM 742 O O . ASN A 1 93 ? 5.270 -12.589 19.154 1.00 69.75 93 ASN A O 1
ATOM 746 N N . PRO A 1 94 ? 5.126 -14.478 20.376 1.00 68.44 94 PRO A N 1
ATOM 747 C CA . PRO A 1 94 ? 3.739 -14.252 20.691 1.00 68.44 94 PRO A CA 1
ATOM 748 C C . PRO A 1 94 ? 3.693 -13.055 21.632 1.00 68.44 94 PRO A C 1
ATOM 750 O O . PRO A 1 94 ? 4.427 -13.008 22.616 1.00 68.44 94 PRO A O 1
ATOM 753 N N . ASP A 1 95 ? 2.805 -12.102 21.365 1.00 73.00 95 ASP A N 1
ATOM 754 C CA . ASP A 1 95 ? 2.495 -11.063 22.342 1.00 73.00 95 ASP A CA 1
ATOM 755 C C . ASP A 1 95 ? 1.704 -11.713 23.487 1.00 73.00 95 ASP A C 1
ATOM 757 O O . ASP A 1 95 ? 0.473 -11.706 23.532 1.00 73.00 95 ASP A O 1
ATOM 761 N N . ILE A 1 96 ? 2.434 -12.401 24.370 1.00 72.56 96 ILE A N 1
ATOM 762 C CA . ILE A 1 96 ? 1.905 -13.092 25.544 1.00 72.56 96 ILE A CA 1
ATOM 763 C C . ILE A 1 96 ? 1.093 -12.102 26.395 1.00 72.56 96 ILE A C 1
ATOM 765 O O . ILE A 1 96 ? -0.030 -12.458 26.760 1.00 72.56 96 ILE A O 1
ATOM 769 N N . PRO A 1 97 ? 1.562 -10.861 26.662 1.00 73.25 97 PRO A N 1
ATOM 770 C CA . PRO A 1 97 ? 0.744 -9.841 27.314 1.00 73.25 97 PRO A CA 1
ATOM 771 C C . PRO A 1 97 ? -0.592 -9.575 26.609 1.00 73.25 97 PRO A C 1
ATOM 773 O O . PRO A 1 97 ? -1.632 -9.624 27.268 1.00 73.25 97 PRO A O 1
ATOM 776 N N . ALA A 1 98 ? -0.601 -9.344 25.293 1.00 78.06 98 ALA A N 1
ATOM 777 C CA . ALA A 1 98 ? -1.840 -9.075 24.564 1.00 78.06 98 ALA A CA 1
ATOM 778 C C .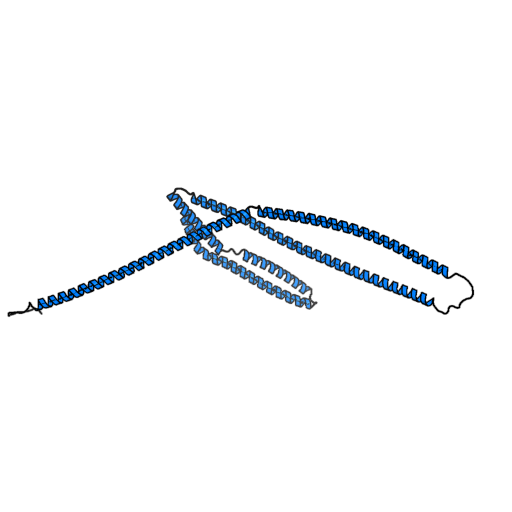 ALA A 1 98 ? -2.774 -10.292 24.518 1.00 78.06 98 ALA A C 1
ATOM 780 O O . ALA A 1 98 ? -3.984 -10.143 24.685 1.00 78.06 98 ALA A O 1
ATOM 781 N N . ASN A 1 99 ? -2.238 -11.502 24.351 1.00 79.56 99 ASN A N 1
ATOM 782 C CA . ASN A 1 99 ? -3.025 -12.735 24.350 1.00 79.56 99 ASN A CA 1
ATOM 783 C C . ASN A 1 99 ? -3.651 -13.013 25.722 1.00 79.56 99 ASN A C 1
ATOM 785 O O . ASN A 1 99 ? -4.826 -13.374 25.800 1.00 79.56 99 ASN A O 1
ATOM 789 N N . LEU A 1 100 ? -2.901 -12.806 26.808 1.00 78.00 100 LEU A N 1
ATOM 790 C CA . LEU A 1 100 ? -3.420 -12.918 28.172 1.00 78.00 100 LEU A CA 1
ATOM 791 C C . LEU A 1 100 ? -4.484 -11.852 28.450 1.00 78.00 100 LEU A C 1
ATOM 793 O O . LEU A 1 100 ? -5.542 -12.185 28.982 1.00 78.00 100 LEU A O 1
ATOM 797 N N . ALA A 1 101 ? -4.245 -10.599 28.051 1.00 82.50 101 ALA A N 1
ATOM 798 C CA . ALA A 1 101 ? -5.221 -9.519 28.183 1.00 82.50 101 ALA A CA 1
ATOM 799 C C . ALA A 1 101 ? -6.506 -9.819 27.397 1.00 82.50 101 ALA A C 1
ATOM 801 O O . ALA A 1 101 ? -7.609 -9.614 27.903 1.00 82.50 101 ALA A O 1
ATOM 802 N N . LYS A 1 102 ? -6.377 -10.375 26.186 1.00 87.75 102 LYS A N 1
ATOM 803 C CA . LYS A 1 102 ? -7.510 -10.820 25.373 1.00 87.75 102 LYS A CA 1
ATOM 804 C C . LYS A 1 102 ? -8.281 -11.952 26.051 1.00 87.75 102 LYS A C 1
ATOM 806 O O . LYS A 1 102 ? -9.496 -11.846 26.175 1.00 87.75 102 LYS A O 1
ATOM 811 N N . MET A 1 103 ? -7.599 -12.991 26.538 1.00 84.94 103 MET A N 1
ATOM 812 C CA . MET A 1 103 ? -8.259 -14.067 27.286 1.00 84.94 103 MET A CA 1
ATOM 813 C C . MET A 1 103 ? -8.960 -13.545 28.540 1.00 84.94 103 MET A C 1
ATOM 815 O O . MET A 1 103 ? -10.048 -14.011 28.860 1.00 84.94 103 MET A O 1
ATOM 819 N N . GLN A 1 104 ? -8.352 -12.597 29.259 1.00 86.19 104 GLN A N 1
ATOM 820 C CA . GLN A 1 104 ? -8.970 -12.009 30.442 1.00 86.19 104 GLN A CA 1
ATOM 821 C C . GLN A 1 104 ? -10.249 -11.258 30.071 1.00 86.19 104 GLN A C 1
ATOM 823 O O . GLN A 1 104 ? -11.294 -11.509 30.660 1.00 86.19 104 GLN A O 1
ATOM 828 N N . LYS A 1 105 ? -10.196 -10.438 29.017 1.00 89.62 105 LYS A N 1
ATOM 829 C CA . LYS A 1 105 ? -11.367 -9.742 28.482 1.00 89.62 105 LYS A CA 1
ATOM 830 C C . LYS A 1 105 ? -12.475 -10.710 28.048 1.00 89.62 105 LYS A C 1
ATOM 832 O O . LYS A 1 105 ? -13.640 -10.465 28.339 1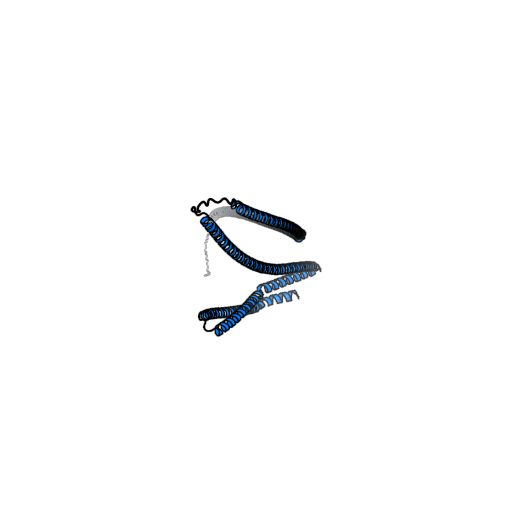.00 89.62 105 LYS A O 1
ATOM 837 N N . GLU A 1 106 ? -12.132 -11.813 27.380 1.00 89.75 106 GLU A N 1
ATOM 838 C CA . GLU A 1 106 ? -13.107 -12.843 26.987 1.00 89.75 106 GLU A CA 1
ATOM 839 C C . GLU A 1 106 ? -13.736 -13.543 28.202 1.00 89.75 106 GLU A C 1
ATOM 841 O O . GLU A 1 106 ? -14.940 -13.803 28.206 1.00 89.75 106 GLU A O 1
ATOM 846 N N . ARG A 1 107 ? -12.961 -13.807 29.264 1.00 89.06 107 ARG A N 1
ATOM 847 C CA . ARG A 1 107 ? -13.499 -14.345 30.526 1.00 89.06 107 ARG A CA 1
ATOM 848 C C . ARG A 1 107 ? -14.446 -13.367 31.206 1.00 89.06 107 ARG A C 1
ATOM 850 O O . ARG A 1 107 ? -15.500 -13.797 31.669 1.00 89.06 107 ARG A O 1
ATOM 857 N N . ASP A 1 108 ? -14.084 -12.089 31.259 1.00 89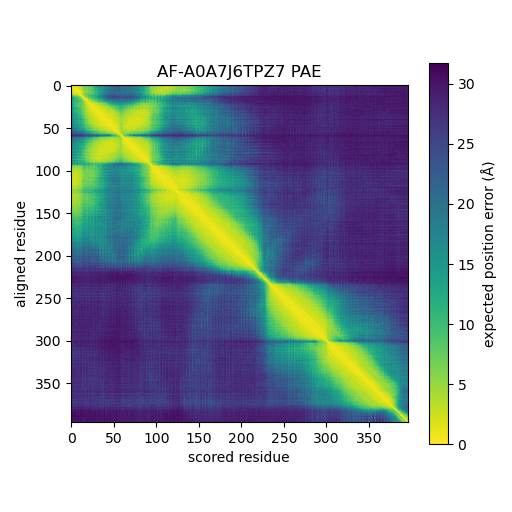.50 108 ASP A N 1
ATOM 858 C CA . ASP A 1 108 ? -14.905 -11.051 31.882 1.00 89.50 108 ASP A CA 1
ATOM 859 C C . ASP A 1 108 ? -16.239 -10.902 31.132 1.00 89.50 108 ASP A C 1
ATOM 861 O O . ASP A 1 108 ? -17.298 -10.919 31.760 1.00 89.50 108 ASP A O 1
ATOM 865 N N . LEU A 1 109 ? -16.204 -10.896 29.793 1.00 91.62 109 LEU A N 1
ATOM 866 C CA . LEU A 1 109 ? -17.404 -10.915 28.946 1.00 91.62 109 LEU A CA 1
ATOM 867 C C . LEU A 1 109 ? -18.264 -12.162 29.186 1.00 91.62 109 LEU A C 1
ATOM 869 O O . LEU A 1 109 ? -19.476 -12.056 29.361 1.00 91.62 109 LEU A O 1
ATOM 873 N N . ALA A 1 110 ? -17.659 -13.351 29.246 1.00 91.62 110 ALA A N 1
ATOM 874 C CA . ALA A 1 110 ? -18.397 -14.580 29.532 1.00 91.62 110 ALA A CA 1
ATOM 875 C C . ALA A 1 110 ? -19.045 -14.548 30.927 1.00 91.62 110 ALA A C 1
ATOM 877 O O . ALA A 1 110 ? -20.175 -15.007 31.105 1.00 91.62 110 ALA A O 1
ATOM 878 N N . GLN A 1 111 ? -18.350 -13.993 31.923 1.00 92.12 111 GLN A N 1
ATOM 879 C CA . GLN A 1 111 ? -18.875 -13.833 33.275 1.00 92.12 111 GLN A CA 1
ATOM 880 C C . GLN A 1 111 ? -20.049 -12.846 33.310 1.00 92.12 111 GLN A C 1
ATOM 882 O O . GLN A 1 111 ? -21.051 -13.129 33.969 1.00 92.12 111 GLN A O 1
ATOM 887 N N . GLU A 1 112 ? -19.948 -11.728 32.590 1.00 93.56 112 GLU A N 1
ATOM 888 C CA . GLU A 1 112 ? -21.037 -10.766 32.400 1.00 93.56 112 GLU A CA 1
ATOM 889 C C . GLU A 1 112 ? -22.258 -11.449 31.777 1.00 93.56 112 GLU A C 1
ATOM 891 O O . GLU A 1 112 ? -23.334 -11.438 32.364 1.00 93.56 112 GLU A O 1
ATOM 896 N N . TRP A 1 113 ? -22.084 -12.156 30.659 1.00 94.88 113 TRP A N 1
ATOM 897 C CA . TRP A 1 113 ? -23.187 -12.805 29.946 1.00 94.88 113 TRP A CA 1
ATOM 898 C C . TRP A 1 113 ? -23.888 -13.880 30.778 1.00 94.88 113 TRP A C 1
ATOM 900 O O . TRP A 1 113 ? -25.111 -14.009 30.731 1.00 94.88 113 TRP A O 1
ATOM 910 N N . ILE A 1 114 ? -23.133 -14.657 31.561 1.00 94.25 114 ILE A N 1
ATOM 911 C CA . ILE A 1 114 ? -23.713 -15.661 32.460 1.00 94.25 114 ILE A CA 1
ATOM 912 C C . ILE A 1 114 ? -24.449 -14.988 33.628 1.00 94.25 114 ILE A C 1
ATOM 914 O O . ILE A 1 114 ? -25.485 -15.495 34.063 1.00 94.25 114 ILE A O 1
ATOM 918 N N . ASN A 1 115 ? -23.940 -13.867 34.148 1.00 94.50 115 ASN A N 1
ATOM 919 C CA . ASN A 1 115 ? -24.630 -13.092 35.181 1.00 94.50 115 ASN A CA 1
ATOM 920 C C . ASN A 1 115 ? -25.928 -12.476 34.650 1.00 94.50 115 ASN A C 1
ATOM 922 O O . ASN A 1 115 ? -26.963 -12.629 35.297 1.00 94.50 115 ASN A O 1
ATOM 926 N N . ASP A 1 116 ? -25.894 -11.865 33.467 1.00 94.62 116 ASP A N 1
ATOM 927 C CA . ASP A 1 116 ? -27.072 -11.316 32.795 1.00 94.62 116 ASP A CA 1
ATOM 928 C C . ASP A 1 116 ? -28.118 -12.402 32.557 1.00 94.62 116 ASP A C 1
ATOM 930 O O . ASP A 1 116 ? -29.280 -12.228 32.918 1.00 94.62 116 ASP A O 1
ATOM 934 N N . LEU A 1 117 ? -27.701 -13.566 32.041 1.00 95.19 117 LEU A N 1
ATOM 935 C CA . LEU A 1 117 ? -28.585 -14.715 31.854 1.00 95.19 117 LEU A CA 1
ATOM 936 C C . LEU A 1 117 ? -29.202 -15.162 33.182 1.00 95.19 117 LEU A C 1
ATOM 938 O O . LEU A 1 117 ? -30.394 -15.447 33.250 1.00 95.19 117 LEU A O 1
ATOM 942 N N . LYS A 1 118 ? -28.404 -15.239 34.253 1.00 95.19 118 LYS A N 1
ATOM 943 C CA . LYS A 1 118 ? -28.902 -15.613 35.581 1.00 95.19 118 LYS A CA 1
ATOM 944 C C . LYS A 1 118 ? -29.966 -14.624 36.068 1.00 95.19 118 LYS A C 1
ATOM 946 O O . LYS A 1 118 ? -30.972 -15.055 36.629 1.00 95.19 118 LYS A O 1
ATOM 951 N N . ILE A 1 119 ? -29.745 -13.324 35.868 1.00 95.25 119 ILE A N 1
ATOM 952 C CA . ILE A 1 119 ? -30.703 -12.269 36.221 1.00 95.25 119 ILE A CA 1
ATOM 953 C C . ILE A 1 119 ? -31.966 -12.400 35.359 1.00 95.25 119 ILE A C 1
ATOM 955 O O . ILE A 1 119 ? -33.064 -12.401 35.915 1.00 95.25 119 ILE A O 1
ATOM 959 N N . GLU A 1 120 ? -31.832 -12.567 34.042 1.00 96.50 120 GLU A N 1
ATOM 960 C CA . GLU A 1 120 ? -32.953 -12.706 33.102 1.00 96.50 120 GLU A CA 1
ATOM 961 C C . GLU A 1 120 ? -33.819 -13.930 33.431 1.00 96.50 120 GLU A C 1
ATOM 963 O O . GLU A 1 120 ? -35.042 -13.822 33.528 1.00 96.50 120 GLU A O 1
ATOM 968 N N . LEU A 1 121 ? -33.193 -15.078 33.696 1.00 96.06 121 LEU A N 1
ATOM 969 C CA . LEU A 1 121 ? -33.897 -16.301 34.074 1.00 96.06 121 LEU A CA 1
ATOM 970 C C . LEU A 1 121 ? -34.652 -16.148 35.399 1.00 96.06 121 LEU A C 1
ATOM 972 O O . LEU A 1 121 ? -35.739 -16.701 35.535 1.00 96.06 121 LEU A O 1
ATOM 976 N N . HIS A 1 122 ? -34.104 -15.398 36.361 1.00 96.00 122 HIS A N 1
ATOM 977 C CA . HIS A 1 122 ? -34.740 -15.188 37.663 1.00 96.00 122 HIS A CA 1
ATOM 978 C C . HIS A 1 122 ? -35.939 -14.229 37.600 1.00 96.00 122 HIS A C 1
ATOM 980 O O . HIS A 1 122 ? -36.902 -14.410 38.341 1.00 96.00 122 HIS A O 1
ATOM 986 N N . HIS A 1 123 ? -35.883 -13.197 36.752 1.00 95.69 123 HIS A N 1
ATOM 987 C CA . HIS A 1 123 ? -36.927 -12.165 36.689 1.00 95.69 123 HIS A CA 1
ATOM 988 C C . HIS A 1 123 ? -37.989 -12.447 35.625 1.00 95.69 123 HIS A C 1
ATOM 990 O O . HIS A 1 123 ? -39.171 -12.211 35.863 1.00 95.69 123 HIS A O 1
ATOM 996 N N . SER A 1 124 ? -37.571 -12.952 34.466 1.00 95.06 124 SER A N 1
ATOM 997 C CA . SER A 1 124 ? -38.408 -13.029 33.265 1.00 95.06 124 SER A CA 1
ATOM 998 C C . SER A 1 124 ? -38.642 -14.461 32.787 1.00 95.06 124 SER A C 1
ATOM 1000 O O . SER A 1 124 ? -39.513 -14.674 31.950 1.00 95.06 124 SER A O 1
ATOM 1002 N N . PHE A 1 125 ? -37.881 -15.445 33.290 1.00 94.88 125 PHE A N 1
ATOM 1003 C CA . PHE A 1 125 ? -37.869 -16.828 32.787 1.00 94.88 125 PHE A CA 1
ATOM 1004 C C . PHE A 1 125 ? -37.603 -16.925 31.269 1.00 94.88 125 PHE A C 1
ATOM 1006 O O . PHE A 1 125 ? -38.054 -17.853 30.597 1.00 94.88 125 PHE A O 1
ATOM 1013 N N . THR A 1 126 ? -36.842 -15.972 30.723 1.00 95.38 126 THR A N 1
ATOM 1014 C CA . THR A 1 126 ? -36.424 -15.923 29.313 1.00 95.38 126 THR A CA 1
ATOM 1015 C C . THR A 1 126 ? -34.900 -15.945 29.181 1.00 95.38 126 THR A C 1
ATOM 1017 O O . THR A 1 126 ? -34.175 -15.842 30.168 1.00 95.38 126 THR A O 1
ATOM 1020 N N . PHE A 1 127 ? -34.409 -16.102 27.949 1.00 95.88 127 PHE A N 1
ATOM 1021 C CA . PHE A 1 127 ? -32.984 -16.007 27.590 1.00 95.88 127 PHE A CA 1
ATOM 1022 C C . PHE A 1 127 ? -32.776 -15.220 26.278 1.00 95.88 127 PHE A C 1
ATOM 1024 O O . PHE A 1 127 ? -31.836 -15.462 25.515 1.00 95.88 127 PHE A O 1
ATOM 1031 N N . LEU A 1 128 ? -33.708 -14.317 25.957 1.00 95.19 128 LEU A N 1
ATOM 1032 C CA . LEU A 1 128 ? -33.738 -13.609 24.676 1.00 95.19 128 LEU A CA 1
ATOM 1033 C C . LEU A 1 128 ? -32.543 -12.665 24.524 1.00 95.19 128 LEU A C 1
ATOM 1035 O O . LEU A 1 128 ? -32.008 -12.567 23.420 1.00 95.19 128 LEU A O 1
ATOM 1039 N N . HIS A 1 129 ? -32.085 -12.041 25.613 1.00 93.38 129 HIS A N 1
ATOM 1040 C CA . HIS A 1 129 ? -30.924 -11.151 25.563 1.00 93.38 129 HIS A CA 1
ATOM 1041 C C . HIS A 1 129 ? -29.646 -11.923 25.244 1.00 93.38 129 HIS A C 1
ATOM 1043 O O . HIS A 1 129 ? -28.882 -11.517 24.370 1.00 93.38 129 HIS A O 1
ATOM 1049 N N . LEU A 1 130 ? -29.431 -13.077 25.888 1.00 95.00 130 LEU A N 1
ATOM 1050 C CA . LEU A 1 130 ? -28.280 -13.925 25.569 1.00 95.00 130 LEU A CA 1
ATOM 1051 C C . LEU A 1 130 ? -28.323 -14.395 24.111 1.00 95.00 130 LEU A C 1
ATOM 1053 O O . LEU A 1 130 ? -27.301 -14.379 23.428 1.00 95.00 130 LEU A O 1
ATOM 1057 N N . ARG A 1 131 ? -29.504 -14.789 23.619 1.00 96.31 131 ARG A N 1
ATOM 1058 C CA . ARG A 1 131 ? -29.679 -15.188 22.218 1.00 96.31 131 ARG A CA 1
ATOM 1059 C C . ARG A 1 131 ? -29.298 -14.058 21.258 1.00 96.31 131 ARG A C 1
ATOM 1061 O O . ARG A 1 131 ? -28.570 -14.312 20.306 1.00 96.31 131 ARG A O 1
ATOM 1068 N N . GLN A 1 132 ? -29.753 -12.833 21.522 1.00 95.94 132 GLN A N 1
ATOM 1069 C CA . GLN A 1 132 ? -29.403 -11.659 20.717 1.00 95.94 132 GLN A CA 1
ATOM 1070 C C . GLN A 1 132 ? -27.893 -11.391 20.731 1.00 95.94 132 GLN A C 1
ATOM 1072 O O . GLN A 1 132 ? -27.300 -11.304 19.658 1.00 95.94 132 GLN A O 1
ATOM 1077 N N . LYS A 1 133 ? -27.257 -11.374 21.914 1.00 94.56 133 LYS A N 1
ATOM 1078 C CA . LYS A 1 133 ? -25.797 -11.199 22.052 1.00 94.56 133 LYS A CA 1
ATOM 1079 C C . LYS A 1 133 ? -25.011 -12.255 21.253 1.00 94.56 133 LYS A C 1
ATOM 1081 O O . LYS A 1 133 ? -24.062 -11.925 20.547 1.00 94.56 133 LYS A O 1
ATOM 1086 N N . VAL A 1 134 ? -25.428 -13.524 21.304 1.00 95.31 134 VAL A N 1
ATOM 1087 C CA . VAL A 1 134 ? -24.795 -14.615 20.535 1.00 95.31 134 VAL A CA 1
ATOM 1088 C C . VAL A 1 134 ? -24.990 -14.440 19.025 1.00 95.31 134 VAL A C 1
ATOM 1090 O O . VAL A 1 134 ? -24.050 -14.657 18.256 1.00 95.31 134 VAL A O 1
ATOM 1093 N N . ASP A 1 135 ? -26.186 -14.049 18.581 1.00 95.81 135 ASP A N 1
ATOM 1094 C CA . ASP A 1 135 ? -26.467 -13.808 17.163 1.00 95.81 135 ASP A CA 1
ATOM 1095 C C . ASP A 1 135 ? -25.653 -12.619 16.617 1.00 95.81 135 ASP A C 1
ATOM 1097 O O . ASP A 1 135 ? -25.181 -12.662 15.476 1.00 95.81 135 ASP A O 1
ATOM 1101 N N . GLU A 1 136 ? -25.448 -11.575 17.422 1.00 94.94 136 GLU A N 1
ATOM 1102 C CA . GLU A 1 136 ? -24.599 -10.424 17.097 1.00 94.94 136 GLU A CA 1
ATOM 1103 C C . GLU A 1 136 ? -23.119 -10.804 16.992 1.00 94.94 136 GLU A C 1
ATOM 1105 O O . GLU A 1 136 ? -22.499 -10.517 15.965 1.00 94.94 136 GLU A O 1
ATOM 1110 N N . GLU A 1 137 ? -22.568 -11.529 17.971 1.00 93.19 137 GLU A N 1
ATOM 1111 C CA . GLU A 1 137 ? -21.183 -12.024 17.905 1.00 93.19 137 GLU A CA 1
ATOM 1112 C C . GLU A 1 137 ? -20.964 -12.953 16.709 1.00 93.19 137 GLU A C 1
ATOM 1114 O O . GLU A 1 137 ? -19.958 -12.863 16.004 1.00 93.19 137 GLU A O 1
ATOM 1119 N N . LYS A 1 138 ? -21.938 -13.813 16.394 1.00 95.38 138 LYS A N 1
ATOM 1120 C CA . LYS A 1 138 ? -21.859 -14.676 15.210 1.00 95.38 138 LYS A CA 1
ATOM 1121 C C . LYS A 1 138 ? -21.812 -13.861 13.915 1.00 95.38 138 LYS A C 1
ATOM 1123 O O . LYS A 1 138 ? -21.046 -14.194 13.008 1.00 95.38 138 LYS A O 1
ATOM 1128 N N . LYS A 1 139 ? -22.605 -12.789 13.810 1.00 95.69 139 LYS A N 1
ATOM 1129 C CA . LYS A 1 139 ? -22.552 -11.865 12.664 1.00 95.69 139 LYS A CA 1
ATOM 1130 C C . LYS A 1 139 ? -21.208 -11.140 12.595 1.00 95.69 139 LYS A C 1
ATOM 1132 O O . LYS A 1 139 ? -20.636 -11.057 11.508 1.00 95.69 139 LYS A O 1
ATOM 1137 N N . ALA A 1 140 ? -20.688 -10.668 13.727 1.00 93.75 140 ALA A N 1
ATOM 1138 C CA . ALA A 1 140 ? -19.387 -10.010 13.806 1.00 93.75 140 ALA A CA 1
ATOM 1139 C C . ALA A 1 140 ? -18.245 -10.951 13.384 1.00 93.75 140 ALA A C 1
ATOM 1141 O O . ALA A 1 140 ? -17.390 -10.565 12.586 1.00 93.75 140 ALA A O 1
ATOM 1142 N N . LEU A 1 141 ? -18.273 -12.209 13.830 1.00 93.31 141 LEU A N 1
ATOM 1143 C CA . LEU A 1 141 ? -17.286 -13.227 13.471 1.00 93.31 141 LEU A CA 1
ATOM 1144 C C . LEU A 1 141 ? -17.336 -13.581 11.979 1.00 93.31 141 LEU A C 1
ATOM 1146 O O . LEU A 1 141 ? -16.293 -13.679 11.331 1.00 93.31 141 LEU A O 1
ATOM 1150 N N . ASN A 1 142 ? -18.536 -13.705 11.407 1.00 94.69 142 ASN A N 1
ATOM 1151 C CA . ASN A 1 142 ? -18.696 -13.904 9.966 1.00 94.69 142 ASN A CA 1
ATOM 1152 C C . ASN A 1 142 ? -18.129 -12.719 9.174 1.00 94.69 142 ASN A C 1
ATOM 1154 O O . ASN A 1 142 ? -17.364 -12.929 8.233 1.00 94.69 142 ASN A O 1
ATOM 1158 N N . TYR A 1 143 ? -18.439 -11.485 9.581 1.00 93.69 143 TYR A N 1
ATOM 1159 C CA . TYR A 1 143 ? -17.890 -10.281 8.957 1.00 93.69 143 TYR A CA 1
ATOM 1160 C C . TYR A 1 143 ? -16.358 -10.251 9.034 1.00 93.69 143 TYR A C 1
ATOM 1162 O O . TYR A 1 143 ? -15.694 -10.033 8.021 1.00 93.69 143 TYR A O 1
ATOM 1170 N N . LEU A 1 144 ? -15.784 -10.561 10.200 1.00 93.56 144 LEU A N 1
ATOM 1171 C CA . LEU A 1 144 ? -14.336 -10.646 10.382 1.00 93.56 144 LEU A CA 1
ATOM 1172 C C . LEU A 1 144 ? -13.702 -11.700 9.461 1.00 93.56 144 LEU A C 1
ATOM 1174 O O . LEU A 1 144 ? -12.636 -11.456 8.900 1.00 93.56 144 LEU A O 1
ATOM 1178 N N . SER A 1 145 ? -14.354 -12.852 9.265 1.00 95.31 145 SER A N 1
ATOM 1179 C CA . SER A 1 145 ? -13.859 -13.894 8.356 1.00 95.31 145 SER A CA 1
ATOM 1180 C C . SER A 1 145 ? -13.798 -13.420 6.899 1.00 95.31 145 SER A C 1
ATOM 1182 O O . SER A 1 145 ? -12.813 -13.682 6.209 1.00 95.31 145 SER A O 1
ATOM 1184 N N . VAL A 1 146 ? -14.803 -12.654 6.458 1.00 95.62 146 VAL A N 1
ATOM 1185 C CA . VAL A 1 146 ? -14.860 -12.070 5.111 1.00 95.62 146 VAL A CA 1
ATOM 1186 C C . VAL A 1 146 ? -13.772 -11.015 4.942 1.00 95.62 146 VAL A C 1
ATOM 1188 O O . VAL A 1 146 ? -13.045 -11.039 3.950 1.00 95.62 146 VAL A O 1
ATOM 1191 N N . VAL A 1 147 ? -13.609 -10.125 5.926 1.00 94.31 147 VAL A N 1
ATOM 1192 C CA . VAL A 1 147 ? -12.545 -9.110 5.913 1.00 94.31 147 VAL A CA 1
ATOM 1193 C C . VAL A 1 147 ? -11.169 -9.771 5.853 1.00 94.31 147 VAL A C 1
ATOM 1195 O O . VAL A 1 147 ? -10.354 -9.390 5.018 1.00 94.31 147 VAL A O 1
ATOM 1198 N N . LYS A 1 148 ? -10.931 -10.813 6.657 1.00 92.19 148 LYS A N 1
ATOM 1199 C CA . LYS A 1 148 ? -9.670 -11.564 6.651 1.00 92.19 148 LYS A CA 1
ATOM 1200 C C . LYS A 1 148 ? -9.399 -12.229 5.299 1.00 92.19 148 LYS A C 1
ATOM 1202 O O . LYS A 1 148 ? -8.272 -12.188 4.816 1.00 92.19 148 LYS A O 1
ATOM 1207 N N . ALA A 1 149 ? -10.413 -12.823 4.670 1.00 92.88 149 ALA A N 1
ATOM 1208 C CA . ALA A 1 149 ? -10.268 -13.407 3.337 1.00 92.88 149 ALA A CA 1
ATOM 1209 C C . ALA A 1 149 ? -9.937 -12.337 2.280 1.00 92.88 149 ALA A C 1
ATOM 1211 O O . ALA A 1 149 ? -9.054 -12.544 1.447 1.00 92.88 149 ALA A O 1
ATOM 1212 N N . ARG A 1 150 ? -10.587 -11.166 2.349 1.00 93.81 150 ARG A N 1
ATOM 1213 C CA . ARG A 1 150 ? -10.308 -10.021 1.466 1.00 93.81 150 ARG A CA 1
ATOM 1214 C C . ARG A 1 150 ? -8.891 -9.479 1.667 1.00 93.81 150 ARG A C 1
ATOM 1216 O O . ARG A 1 150 ? -8.205 -9.208 0.688 1.00 93.81 150 ARG A O 1
ATOM 1223 N N . GLU A 1 151 ? -8.436 -9.369 2.912 1.00 93.75 151 GLU A N 1
ATOM 1224 C CA . GLU A 1 151 ? -7.071 -8.955 3.259 1.00 93.75 151 GLU A CA 1
ATOM 1225 C C . GLU A 1 151 ? -6.024 -9.942 2.725 1.00 93.75 151 GLU A C 1
ATOM 1227 O O . GLU A 1 151 ? -5.018 -9.531 2.145 1.00 93.75 151 GLU A O 1
ATOM 1232 N N . GLN A 1 152 ? -6.269 -11.248 2.865 1.00 92.56 152 GLN A N 1
ATOM 1233 C CA . GLN A 1 152 ? -5.392 -12.285 2.317 1.00 92.56 152 GLN A CA 1
ATOM 1234 C C . GLN A 1 152 ? -5.328 -12.223 0.788 1.00 92.56 152 GLN A C 1
ATOM 1236 O O . GLN A 1 152 ? -4.234 -12.262 0.227 1.00 92.56 152 GLN A O 1
ATOM 1241 N N . ALA A 1 153 ? -6.473 -12.067 0.118 1.00 92.62 153 ALA A N 1
ATOM 1242 C CA . ALA A 1 153 ? -6.529 -11.919 -1.334 1.00 92.62 153 ALA A CA 1
ATOM 1243 C C . ALA A 1 153 ? -5.786 -10.659 -1.809 1.00 92.62 153 ALA A C 1
ATOM 1245 O O . ALA A 1 153 ? -4.994 -10.732 -2.747 1.00 92.62 153 ALA A O 1
ATOM 1246 N N . ALA A 1 154 ? -5.973 -9.526 -1.126 1.00 90.81 154 ALA A N 1
ATOM 1247 C CA . ALA A 1 154 ? -5.247 -8.292 -1.417 1.00 90.81 154 ALA A CA 1
ATOM 1248 C C . ALA A 1 154 ? -3.734 -8.455 -1.197 1.00 90.81 154 ALA A C 1
ATOM 1250 O O . ALA A 1 154 ? -2.943 -8.047 -2.043 1.00 90.81 154 ALA A O 1
ATOM 1251 N N . SER A 1 155 ? -3.325 -9.116 -0.111 1.00 90.50 155 SER A N 1
ATOM 1252 C CA . SER A 1 155 ? -1.912 -9.396 0.180 1.00 90.50 155 SER A CA 1
ATOM 1253 C C . SER A 1 155 ? -1.271 -10.274 -0.897 1.00 90.50 155 SER A C 1
ATOM 1255 O O . SER A 1 155 ? -0.166 -9.988 -1.350 1.00 90.50 155 SER A O 1
ATOM 1257 N N . MET A 1 156 ? -1.973 -11.315 -1.355 1.00 92.62 156 MET A N 1
ATOM 1258 C CA . MET A 1 156 ? -1.523 -12.133 -2.485 1.00 92.62 156 MET A CA 1
ATOM 1259 C C . MET A 1 156 ? -1.454 -11.326 -3.786 1.00 92.62 156 MET A C 1
ATOM 1261 O O . MET A 1 156 ? -0.511 -11.499 -4.554 1.00 92.62 156 MET A O 1
ATOM 1265 N N . GLY A 1 157 ? -2.410 -10.422 -4.015 1.00 93.31 157 GLY A N 1
ATOM 1266 C CA . GLY A 1 157 ? -2.393 -9.496 -5.146 1.00 93.31 157 GLY A CA 1
ATOM 1267 C C . GLY A 1 157 ? -1.152 -8.603 -5.148 1.00 93.31 157 GLY A C 1
ATOM 1268 O O . GLY A 1 157 ? -0.482 -8.502 -6.170 1.00 93.31 157 GLY A O 1
ATOM 1269 N N . VAL A 1 158 ? -0.784 -8.035 -3.995 1.00 92.06 158 VAL A N 1
ATOM 1270 C CA . VAL A 1 158 ? 0.443 -7.232 -3.845 1.00 92.06 158 VAL A CA 1
ATOM 1271 C C . VAL A 1 158 ? 1.692 -8.059 -4.152 1.00 92.06 158 VAL A C 1
ATOM 1273 O O . VAL A 1 158 ? 2.561 -7.585 -4.876 1.00 92.06 158 VAL A O 1
ATOM 1276 N N . ILE A 1 159 ? 1.776 -9.297 -3.654 1.00 93.62 159 ILE A N 1
ATOM 1277 C CA . ILE A 1 159 ? 2.912 -10.190 -3.941 1.00 93.62 159 ILE A CA 1
ATOM 1278 C C . ILE A 1 159 ? 3.014 -10.478 -5.446 1.00 93.62 159 ILE A C 1
ATOM 1280 O O . ILE A 1 159 ? 4.105 -10.421 -6.007 1.00 93.62 159 ILE A O 1
ATOM 1284 N N . ASN A 1 160 ? 1.887 -10.746 -6.111 1.00 95.56 160 ASN A N 1
ATOM 1285 C CA . ASN A 1 160 ? 1.863 -11.001 -7.551 1.00 95.56 160 ASN A CA 1
ATOM 1286 C C . ASN A 1 160 ? 2.284 -9.760 -8.356 1.00 95.56 160 ASN A C 1
ATOM 1288 O O . ASN A 1 160 ? 3.122 -9.860 -9.244 1.00 95.56 160 ASN A O 1
ATOM 1292 N N . LEU A 1 161 ? 1.781 -8.575 -7.997 1.00 95.06 161 LEU A N 1
ATOM 1293 C CA . LEU A 1 161 ? 2.182 -7.316 -8.634 1.00 95.06 161 LEU A CA 1
ATOM 1294 C C . LEU A 1 161 ? 3.671 -7.015 -8.432 1.00 95.06 161 LEU A C 1
ATOM 1296 O O . LEU A 1 161 ? 4.334 -6.578 -9.364 1.00 95.06 161 LEU A O 1
ATOM 1300 N N . GLN A 1 162 ? 4.227 -7.288 -7.248 1.00 91.62 162 GLN A N 1
ATOM 1301 C CA . GLN A 1 162 ? 5.669 -7.162 -7.010 1.00 91.62 162 GLN A CA 1
ATOM 1302 C C . GLN A 1 162 ? 6.481 -8.119 -7.888 1.00 91.62 162 GLN A C 1
ATOM 1304 O O . GLN A 1 162 ? 7.546 -7.747 -8.379 1.00 91.62 162 GLN A O 1
ATOM 1309 N N . GLN A 1 163 ? 5.983 -9.339 -8.101 1.00 95.69 163 GLN A N 1
ATOM 1310 C CA . GLN A 1 163 ? 6.622 -10.311 -8.980 1.00 95.69 163 GLN A CA 1
ATOM 1311 C C . GLN A 1 163 ? 6.558 -9.881 -10.452 1.00 95.69 163 GLN A C 1
ATOM 1313 O O . GLN A 1 163 ? 7.576 -9.964 -11.134 1.00 95.69 163 GLN A O 1
ATOM 1318 N N . GLN A 1 164 ? 5.408 -9.392 -10.922 1.00 95.12 164 GLN A N 1
ATOM 1319 C CA . GLN A 1 164 ? 5.239 -8.865 -12.282 1.00 95.12 164 GLN A CA 1
ATOM 1320 C C . GLN A 1 164 ? 6.141 -7.658 -12.524 1.00 95.12 164 GLN A C 1
ATOM 1322 O O . GLN A 1 164 ? 6.898 -7.647 -13.484 1.00 95.12 164 GLN A O 1
ATOM 1327 N N . LEU A 1 165 ? 6.157 -6.702 -11.592 1.00 94.12 165 LEU A N 1
ATOM 1328 C CA . LEU A 1 165 ? 7.037 -5.539 -11.666 1.00 94.12 165 LEU A CA 1
ATOM 1329 C C . LEU A 1 165 ? 8.514 -5.955 -11.751 1.00 94.12 165 LEU A C 1
ATOM 1331 O O . LEU A 1 165 ? 9.285 -5.389 -12.518 1.00 94.12 165 LEU A O 1
ATOM 1335 N N . HIS A 1 166 ? 8.926 -6.959 -10.973 1.00 94.75 166 HIS A N 1
ATOM 1336 C CA . HIS A 1 166 ? 10.294 -7.470 -11.040 1.00 94.75 166 HIS A CA 1
ATOM 1337 C C . HIS A 1 166 ? 10.615 -8.135 -12.387 1.00 94.75 166 HIS A C 1
ATOM 1339 O O . HIS A 1 166 ? 11.725 -7.964 -12.891 1.00 94.75 166 HIS A O 1
ATOM 1345 N N . GLN A 1 167 ? 9.662 -8.870 -12.965 1.00 96.38 167 GLN A N 1
ATOM 1346 C CA . GLN A 1 167 ? 9.799 -9.458 -14.298 1.00 96.38 167 GLN A CA 1
ATOM 1347 C C . GLN A 1 167 ? 9.933 -8.372 -15.368 1.00 96.38 167 GLN A C 1
ATOM 1349 O O . GLN A 1 167 ? 10.896 -8.417 -16.128 1.00 96.38 167 GLN A O 1
ATOM 1354 N N . GLU A 1 168 ? 9.066 -7.357 -15.352 1.00 96.25 168 GLU A N 1
ATOM 1355 C CA . GLU A 1 168 ? 9.130 -6.218 -16.278 1.00 96.25 168 GLU A CA 1
ATOM 1356 C C . GLU A 1 168 ? 10.477 -5.489 -16.194 1.00 96.25 168 GLU A C 1
ATOM 1358 O O . GLU A 1 168 ? 11.079 -5.192 -17.222 1.00 96.25 168 GLU A O 1
ATOM 1363 N N . TYR A 1 169 ? 11.017 -5.268 -14.990 1.00 96.50 169 TYR A N 1
ATOM 1364 C CA . TYR A 1 169 ? 12.343 -4.658 -14.835 1.00 96.50 169 TYR A CA 1
ATOM 1365 C C . TYR A 1 169 ? 13.474 -5.494 -15.450 1.00 96.50 169 TYR A C 1
ATOM 1367 O O . TYR A 1 169 ? 14.424 -4.940 -16.010 1.00 96.50 169 TYR A O 1
ATOM 1375 N N . GLU A 1 170 ? 13.434 -6.822 -15.314 1.00 96.50 170 GLU A N 1
ATOM 1376 C CA . GLU A 1 170 ? 14.456 -7.685 -15.915 1.00 96.50 170 GLU A CA 1
ATOM 1377 C C . GLU A 1 170 ? 14.282 -7.803 -17.438 1.00 96.50 170 GLU A C 1
ATOM 1379 O O . GLU A 1 170 ? 15.289 -7.843 -18.151 1.00 96.50 170 GLU A O 1
ATOM 1384 N N . GLU A 1 171 ? 13.046 -7.769 -17.944 1.00 96.69 171 GLU A N 1
ATOM 1385 C CA . GLU A 1 171 ? 12.737 -7.689 -19.377 1.00 96.69 171 GLU A CA 1
ATOM 1386 C C . GLU A 1 171 ? 13.229 -6.366 -19.980 1.00 96.69 171 GLU A C 1
ATOM 1388 O O . GLU A 1 171 ? 14.038 -6.392 -20.908 1.00 96.69 171 GLU A O 1
ATOM 1393 N N . GLU A 1 172 ? 12.882 -5.219 -19.390 1.00 96.31 172 GLU A N 1
ATOM 1394 C CA . GLU A 1 172 ? 13.342 -3.888 -19.821 1.00 96.31 172 GLU A CA 1
ATOM 1395 C C . GLU A 1 172 ? 14.876 -3.817 -19.858 1.00 96.31 172 GLU A C 1
ATOM 1397 O O . GLU A 1 172 ? 15.497 -3.294 -20.790 1.00 96.31 172 GLU A O 1
ATOM 1402 N N . LYS A 1 173 ? 15.534 -4.384 -18.846 1.00 96.06 173 LYS A N 1
ATOM 1403 C CA . LYS A 1 173 ? 16.995 -4.446 -18.765 1.00 96.06 173 LYS A CA 1
ATOM 1404 C C . LYS A 1 173 ? 17.593 -5.359 -19.833 1.00 96.06 173 LYS A C 1
ATOM 1406 O O . LYS A 1 173 ? 18.676 -5.055 -20.346 1.00 96.06 173 LYS A O 1
ATOM 1411 N N . ALA A 1 174 ? 16.939 -6.470 -20.166 1.00 96.62 174 ALA A N 1
ATOM 1412 C CA . ALA A 1 174 ? 17.350 -7.351 -21.255 1.00 96.62 174 ALA A CA 1
ATOM 1413 C C . ALA A 1 174 ? 17.187 -6.661 -22.618 1.00 96.62 174 ALA A C 1
ATOM 1415 O O . ALA A 1 174 ? 18.142 -6.642 -23.398 1.00 96.62 174 ALA A O 1
ATOM 1416 N N . GLU A 1 175 ? 16.049 -6.010 -22.859 1.00 96.81 175 GLU A N 1
ATOM 1417 C CA . GLU A 1 175 ? 15.780 -5.221 -24.065 1.00 96.81 175 GLU A CA 1
ATOM 1418 C C . GLU A 1 175 ? 16.781 -4.075 -24.217 1.00 96.81 175 GLU A C 1
ATOM 1420 O O . GLU A 1 175 ? 17.404 -3.918 -25.265 1.00 96.81 175 GLU A O 1
ATOM 1425 N N . THR A 1 176 ? 17.048 -3.334 -23.141 1.00 96.12 176 THR A N 1
ATOM 1426 C CA . THR A 1 176 ? 18.041 -2.252 -23.132 1.00 96.12 176 THR A CA 1
ATOM 1427 C C . THR A 1 176 ? 19.440 -2.776 -23.461 1.00 96.12 176 THR A C 1
ATOM 1429 O O . THR A 1 176 ? 20.206 -2.130 -24.185 1.00 96.12 176 THR A O 1
ATOM 1432 N N . ARG A 1 177 ? 19.818 -3.959 -22.958 1.00 96.38 177 ARG A N 1
ATOM 1433 C CA . ARG A 1 177 ? 21.095 -4.602 -23.315 1.00 96.38 177 ARG A CA 1
ATOM 1434 C C . ARG A 1 177 ? 21.127 -4.997 -24.789 1.00 96.38 177 ARG A C 1
ATOM 1436 O O . ARG A 1 177 ? 22.146 -4.762 -25.442 1.00 96.38 177 ARG A O 1
ATOM 1443 N N . GLN A 1 178 ? 20.039 -5.560 -25.310 1.00 97.06 178 GLN A N 1
ATOM 1444 C CA . GLN A 1 178 ? 19.931 -5.935 -26.716 1.00 97.06 178 GLN A CA 1
ATOM 1445 C C . GLN A 1 178 ? 20.020 -4.704 -27.626 1.00 97.06 178 GLN A C 1
ATOM 1447 O O . GLN A 1 178 ? 20.896 -4.667 -28.492 1.00 97.06 178 GLN A O 1
ATOM 1452 N N . ALA A 1 179 ? 19.228 -3.664 -27.364 1.00 94.94 179 ALA A N 1
ATOM 1453 C CA . ALA A 1 179 ? 19.245 -2.406 -28.105 1.00 94.94 179 ALA A CA 1
ATOM 1454 C C . ALA A 1 179 ? 20.638 -1.757 -28.092 1.00 94.94 179 ALA A C 1
ATOM 1456 O O . ALA A 1 179 ? 21.155 -1.352 -29.130 1.00 94.94 179 ALA A O 1
ATOM 1457 N N . ASN A 1 180 ? 21.318 -1.734 -26.941 1.00 95.62 180 ASN A N 1
ATOM 1458 C CA . ASN A 1 180 ? 22.694 -1.233 -26.860 1.00 95.62 180 ASN A CA 1
ATOM 1459 C C . ASN A 1 180 ? 23.684 -2.066 -27.691 1.00 95.62 180 ASN A C 1
ATOM 1461 O O . ASN A 1 180 ? 24.622 -1.514 -28.276 1.00 95.62 180 ASN A O 1
ATOM 1465 N N . SER A 1 181 ? 23.490 -3.386 -27.762 1.00 96.31 181 SER A N 1
ATOM 1466 C CA . SER A 1 181 ? 24.309 -4.262 -28.604 1.00 96.31 181 SER A CA 1
ATOM 1467 C C . SER A 1 181 ? 24.084 -3.998 -30.098 1.00 96.31 181 SER A C 1
ATOM 1469 O O . SER A 1 181 ? 25.048 -3.958 -30.863 1.00 96.31 181 SER A O 1
ATOM 1471 N N . GLU A 1 182 ? 22.841 -3.736 -30.504 1.00 96.88 182 GLU A N 1
ATOM 1472 C CA . GLU A 1 182 ? 22.474 -3.383 -31.878 1.00 96.88 182 GLU A CA 1
ATOM 1473 C C . GLU A 1 182 ? 23.014 -2.002 -32.257 1.00 96.88 182 GLU A C 1
ATOM 1475 O O . GLU A 1 182 ? 23.665 -1.861 -33.291 1.00 96.88 182 GLU A O 1
ATOM 1480 N N . ILE A 1 183 ? 22.884 -1.009 -31.370 1.00 95.44 183 ILE A N 1
ATOM 1481 C CA . ILE A 1 183 ? 23.496 0.317 -31.536 1.00 95.44 183 ILE A CA 1
ATOM 1482 C C . ILE A 1 183 ? 25.010 0.191 -31.734 1.00 95.44 183 ILE A C 1
ATOM 1484 O O . ILE A 1 183 ? 25.581 0.887 -32.575 1.00 95.44 183 ILE A O 1
ATOM 1488 N N . ARG A 1 184 ? 25.686 -0.684 -30.977 1.00 96.56 184 ARG A N 1
ATOM 1489 C CA . ARG A 1 184 ? 27.126 -0.916 -31.157 1.00 96.56 184 ARG A CA 1
ATOM 1490 C C . ARG A 1 184 ? 27.427 -1.501 -32.541 1.00 96.56 184 ARG A C 1
ATOM 1492 O O . ARG A 1 184 ? 28.317 -0.980 -33.206 1.00 96.56 184 ARG A O 1
ATOM 1499 N N . LYS A 1 185 ? 26.680 -2.515 -32.992 1.00 96.69 185 LYS A N 1
ATOM 1500 C CA . LYS A 1 185 ? 26.851 -3.111 -34.332 1.00 96.69 185 LYS A CA 1
ATOM 1501 C C . LYS A 1 185 ? 26.651 -2.081 -35.444 1.00 96.69 185 LYS A C 1
ATOM 1503 O O . LYS A 1 185 ? 27.522 -1.940 -36.297 1.00 96.69 185 LYS A O 1
ATOM 1508 N N . LEU A 1 186 ? 25.572 -1.301 -35.380 1.00 95.94 186 LEU A N 1
ATOM 1509 C CA . LEU A 1 186 ? 25.277 -0.252 -36.360 1.00 95.94 186 LEU A CA 1
ATOM 1510 C C . LEU A 1 186 ? 26.353 0.841 -36.374 1.00 95.94 186 LEU A C 1
ATOM 1512 O O . LEU A 1 186 ? 26.742 1.312 -37.439 1.00 95.94 186 LEU A O 1
ATOM 1516 N N . LYS A 1 187 ? 26.898 1.220 -35.209 1.00 96.88 187 LYS A N 1
ATOM 1517 C CA . LYS A 1 187 ? 28.040 2.148 -35.137 1.00 96.88 187 LYS A CA 1
ATOM 1518 C C . LYS A 1 187 ? 29.284 1.575 -35.812 1.00 96.88 187 LYS A C 1
ATOM 1520 O O . LYS A 1 187 ? 29.970 2.305 -36.521 1.00 96.88 187 LYS A O 1
ATOM 1525 N N . GLU A 1 188 ? 29.584 0.295 -35.606 1.00 96.81 188 GLU A N 1
ATOM 1526 C CA . GLU A 1 188 ? 30.712 -0.359 -36.275 1.00 96.81 188 GLU A CA 1
ATOM 1527 C C . GLU A 1 188 ? 30.513 -0.440 -37.793 1.00 96.81 188 GLU A C 1
ATOM 1529 O O . GLU A 1 188 ? 31.443 -0.154 -38.543 1.00 96.81 188 GLU A O 1
ATOM 1534 N N . GLU A 1 189 ? 29.314 -0.792 -38.260 1.00 95.88 189 GLU A N 1
ATOM 1535 C CA . GLU A 1 189 ? 28.970 -0.807 -39.687 1.00 95.88 189 GLU A CA 1
ATOM 1536 C C . GLU A 1 189 ? 29.065 0.581 -40.316 1.00 95.88 189 GLU A C 1
ATOM 1538 O O . GLU A 1 189 ? 29.650 0.722 -41.388 1.00 95.88 189 GLU A O 1
ATOM 1543 N N . LEU A 1 190 ? 28.587 1.618 -39.625 1.00 95.25 190 LEU A N 1
ATOM 1544 C CA . LEU A 1 190 ? 28.707 3.002 -40.076 1.00 95.25 190 LEU A CA 1
ATOM 1545 C C . LEU A 1 190 ? 30.175 3.427 -40.208 1.00 95.25 190 LEU A C 1
ATOM 1547 O O . LEU A 1 190 ? 30.552 4.044 -41.202 1.00 95.25 190 LEU A O 1
ATOM 1551 N N . VAL A 1 191 ? 31.019 3.079 -39.230 1.00 96.25 191 VAL A N 1
ATOM 1552 C CA . VAL A 1 191 ? 32.462 3.364 -39.286 1.00 96.25 191 VAL A CA 1
ATOM 1553 C C . VAL A 1 191 ? 33.128 2.605 -40.435 1.00 96.25 191 VAL A C 1
ATOM 1555 O O . VAL A 1 191 ? 33.933 3.196 -41.155 1.00 96.25 191 VAL A O 1
ATOM 1558 N N . ARG A 1 192 ? 32.779 1.328 -40.655 1.00 95.81 192 ARG A N 1
ATOM 1559 C CA . ARG A 1 192 ? 33.283 0.547 -41.800 1.00 95.81 192 ARG A CA 1
ATOM 1560 C C . ARG A 1 192 ? 32.854 1.168 -43.129 1.00 95.81 192 ARG A C 1
ATOM 1562 O O . ARG A 1 192 ? 33.707 1.390 -43.978 1.00 95.81 192 ARG A O 1
ATOM 1569 N N . SER A 1 193 ? 31.571 1.493 -43.284 1.00 95.25 193 SER A N 1
ATOM 1570 C CA . SER A 1 193 ? 31.018 2.117 -44.491 1.00 95.25 193 SER A CA 1
ATOM 1571 C C . SER A 1 193 ? 31.693 3.456 -44.792 1.00 95.25 193 SER A C 1
ATOM 1573 O O . SER A 1 193 ? 32.180 3.670 -45.900 1.00 95.25 193 SER A O 1
ATOM 1575 N N . ARG A 1 194 ? 31.857 4.315 -43.776 1.00 95.94 194 ARG A N 1
ATOM 1576 C CA . ARG A 1 194 ? 32.599 5.575 -43.910 1.00 95.94 194 ARG A CA 1
ATOM 1577 C C . ARG A 1 194 ? 34.046 5.348 -44.342 1.00 95.94 194 ARG A C 1
ATOM 1579 O O . ARG A 1 194 ? 34.528 6.051 -45.217 1.00 95.94 194 ARG A O 1
ATOM 1586 N N . SER A 1 195 ? 34.732 4.362 -43.760 1.00 95.31 195 SER A N 1
ATOM 1587 C CA . SER A 1 195 ? 36.104 4.035 -44.160 1.00 95.31 195 SER A CA 1
ATOM 1588 C C . SER A 1 195 ? 36.190 3.563 -45.611 1.00 95.31 195 SER A C 1
ATOM 1590 O O . SER A 1 195 ? 37.171 3.882 -46.275 1.00 95.31 195 SER A O 1
ATOM 1592 N N . VAL A 1 196 ? 35.214 2.790 -46.095 1.00 94.94 196 VAL A N 1
ATOM 1593 C CA . VAL A 1 196 ? 35.161 2.350 -47.497 1.00 94.94 196 VAL A CA 1
ATOM 1594 C C . VAL A 1 196 ? 34.933 3.550 -48.413 1.00 94.94 196 VAL A C 1
ATOM 1596 O O . VAL A 1 196 ? 35.721 3.751 -49.333 1.00 94.94 196 VAL A O 1
ATOM 1599 N N . ALA A 1 197 ? 33.952 4.400 -48.102 1.00 92.31 197 ALA A N 1
ATOM 1600 C CA . ALA A 1 197 ? 33.674 5.614 -48.866 1.00 92.31 197 ALA A CA 1
ATOM 1601 C C . ALA A 1 197 ? 34.880 6.576 -48.904 1.00 92.31 197 ALA A C 1
ATOM 1603 O O . ALA A 1 197 ? 35.217 7.101 -49.961 1.00 92.31 197 ALA A O 1
ATOM 1604 N N . ASP A 1 198 ? 35.585 6.765 -47.783 1.00 93.25 198 ASP A N 1
ATOM 1605 C CA . ASP A 1 198 ? 36.801 7.591 -47.723 1.00 93.25 198 ASP A CA 1
ATOM 1606 C C . ASP A 1 198 ? 37.931 7.009 -48.597 1.00 93.25 198 ASP A C 1
ATOM 1608 O O . ASP A 1 198 ? 38.709 7.753 -49.201 1.00 93.25 198 ASP A O 1
ATOM 1612 N N . ILE A 1 199 ? 38.047 5.678 -48.672 1.00 93.50 199 ILE A N 1
ATOM 1613 C CA . ILE A 1 199 ? 39.011 5.002 -49.550 1.00 93.50 199 ILE A CA 1
ATOM 1614 C C . ILE A 1 199 ? 38.617 5.199 -51.019 1.00 93.50 199 ILE A C 1
ATOM 1616 O O . ILE A 1 199 ? 39.474 5.573 -51.820 1.00 93.50 199 ILE A O 1
ATOM 1620 N N . GLU A 1 200 ? 37.348 4.983 -51.369 1.00 92.38 200 GLU A N 1
ATOM 1621 C CA . GLU A 1 200 ? 36.815 5.174 -52.724 1.00 92.38 200 GLU A CA 1
ATOM 1622 C C . GLU A 1 200 ? 37.005 6.614 -53.209 1.00 92.38 200 GLU A C 1
ATOM 1624 O O . GLU A 1 200 ? 37.538 6.822 -54.298 1.00 92.38 200 GLU A O 1
ATOM 1629 N N . LEU A 1 201 ? 36.689 7.605 -52.369 1.00 90.94 201 LEU A N 1
ATOM 1630 C CA . LEU A 1 201 ? 36.921 9.020 -52.663 1.00 90.94 201 LEU A CA 1
ATOM 1631 C C . LEU A 1 201 ? 38.395 9.303 -52.957 1.00 90.94 201 LEU A C 1
ATOM 1633 O O . LEU A 1 201 ? 38.704 9.920 -53.970 1.00 90.94 201 LEU A O 1
ATOM 1637 N N . ARG A 1 202 ? 39.326 8.793 -52.140 1.00 90.88 202 ARG A N 1
ATOM 1638 C CA . ARG A 1 202 ? 40.771 8.965 -52.386 1.00 90.88 202 ARG A CA 1
ATOM 1639 C C . ARG A 1 202 ? 41.241 8.291 -53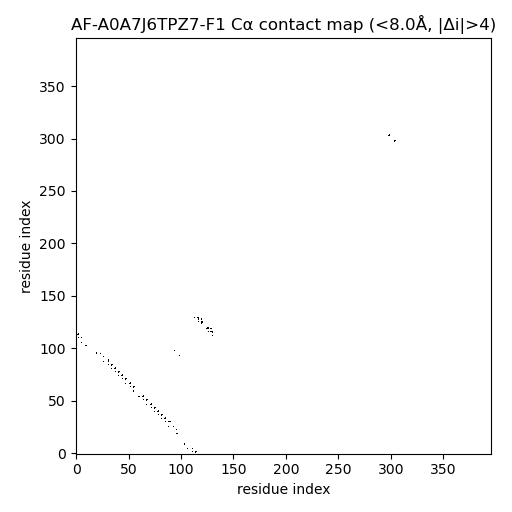.673 1.00 90.88 202 ARG A C 1
ATOM 1641 O O . ARG A 1 202 ? 42.185 8.767 -54.310 1.00 90.88 202 ARG A O 1
ATOM 1648 N N . PHE A 1 203 ? 40.656 7.149 -54.030 1.00 91.38 203 PHE A N 1
ATOM 1649 C CA . PHE A 1 203 ? 40.954 6.485 -55.298 1.00 91.38 203 PHE A CA 1
ATOM 1650 C C . PHE A 1 203 ? 40.446 7.305 -56.481 1.00 91.38 203 PHE A C 1
ATOM 1652 O O . PHE A 1 203 ? 41.192 7.489 -57.445 1.00 91.38 203 PHE A O 1
ATOM 1659 N N . GLU A 1 204 ? 39.229 7.836 -56.392 1.00 89.44 204 GLU A N 1
ATOM 1660 C CA . GLU A 1 204 ? 38.658 8.706 -57.416 1.00 89.44 204 GLU A CA 1
ATOM 1661 C C . GLU A 1 204 ? 39.422 10.024 -57.556 1.00 89.44 204 GLU A C 1
ATOM 1663 O O . GLU A 1 204 ? 39.771 10.400 -58.672 1.00 89.44 204 GLU A O 1
ATOM 1668 N N . GLU A 1 205 ? 39.800 10.671 -56.452 1.00 89.62 205 GLU A N 1
ATOM 1669 C CA . GLU A 1 205 ? 40.657 11.863 -56.455 1.00 89.62 205 GLU A CA 1
ATOM 1670 C C . GLU A 1 205 ? 41.972 11.601 -57.197 1.00 89.62 205 GLU A C 1
ATOM 1672 O O . GLU A 1 205 ? 42.323 12.328 -58.126 1.00 89.62 205 GLU A O 1
ATOM 1677 N N . LYS A 1 206 ? 42.678 10.509 -56.874 1.00 89.88 206 LYS A N 1
ATOM 1678 C CA . LYS A 1 206 ? 43.914 10.135 -57.585 1.00 89.88 206 LYS A CA 1
ATOM 1679 C C . LYS A 1 206 ? 43.675 9.827 -59.060 1.00 89.88 206 LYS A C 1
ATOM 1681 O O . LYS A 1 206 ? 44.532 10.126 -59.895 1.00 89.88 206 LYS A O 1
ATOM 1686 N N . ARG A 1 207 ? 42.544 9.200 -59.394 1.00 87.19 207 ARG A N 1
ATOM 1687 C CA . ARG A 1 207 ? 42.167 8.889 -60.779 1.00 87.19 207 ARG A CA 1
ATOM 1688 C C . ARG A 1 207 ? 41.921 10.173 -61.571 1.00 87.19 207 ARG A C 1
ATOM 1690 O O . ARG A 1 207 ? 42.393 10.278 -62.705 1.00 87.19 207 ARG A O 1
ATOM 1697 N N . LEU A 1 208 ? 41.241 11.147 -60.970 1.00 84.31 208 LEU A N 1
ATOM 1698 C CA . LEU A 1 208 ? 41.006 12.471 -61.538 1.00 84.31 208 LEU A CA 1
ATOM 1699 C C . LEU A 1 208 ? 42.307 13.265 -61.676 1.00 84.31 208 LEU A C 1
ATOM 1701 O O . LEU A 1 208 ? 42.577 13.750 -62.769 1.00 84.31 208 LEU A O 1
ATOM 1705 N N . GLU A 1 209 ? 43.171 13.300 -60.658 1.00 83.62 209 GLU A N 1
ATOM 1706 C CA . GLU A 1 209 ? 44.491 13.944 -60.753 1.00 83.62 209 GLU A CA 1
ATOM 1707 C C . GLU A 1 209 ? 45.349 13.337 -61.874 1.00 83.62 209 GLU A C 1
ATOM 1709 O O . GLU A 1 209 ? 46.028 14.051 -62.612 1.00 83.62 209 GLU A O 1
ATOM 1714 N N . ALA A 1 210 ? 45.338 12.011 -62.040 1.00 79.75 210 ALA A N 1
ATOM 1715 C CA . ALA A 1 210 ? 46.063 11.352 -63.125 1.00 79.75 210 ALA A CA 1
ATOM 1716 C C . ALA A 1 210 ? 45.483 11.711 -64.508 1.00 79.75 210 ALA A C 1
ATOM 1718 O O . ALA A 1 210 ? 46.237 11.937 -65.464 1.00 79.75 210 ALA A O 1
ATOM 1719 N N . ARG A 1 211 ? 44.151 11.805 -64.625 1.00 77.50 211 ARG A N 1
ATOM 1720 C CA . ARG A 1 211 ? 43.478 12.302 -65.836 1.00 77.50 211 ARG A CA 1
ATOM 1721 C C . ARG A 1 211 ? 43.828 13.764 -66.111 1.00 77.50 211 ARG A C 1
ATOM 1723 O O . ARG A 1 211 ? 44.153 14.099 -67.245 1.00 77.50 211 ARG A O 1
ATOM 1730 N N . GLU A 1 212 ? 43.856 14.611 -65.092 1.00 72.50 212 GLU A N 1
ATOM 1731 C CA . GLU A 1 212 ? 44.224 16.022 -65.211 1.00 72.50 212 GLU A CA 1
ATOM 1732 C C . GLU A 1 212 ? 45.692 16.191 -65.629 1.00 72.50 212 GLU A C 1
ATOM 1734 O O . GLU A 1 212 ? 45.994 16.942 -66.555 1.00 72.50 212 GLU A O 1
ATOM 1739 N N . ARG A 1 213 ? 46.618 15.421 -65.041 1.00 71.00 213 ARG A N 1
ATOM 1740 C CA . ARG A 1 213 ? 48.046 15.414 -65.419 1.00 71.00 213 ARG A CA 1
ATOM 1741 C C . ARG A 1 213 ? 48.282 14.926 -66.847 1.00 71.00 213 ARG A C 1
ATOM 1743 O O . ARG A 1 213 ? 49.158 15.426 -67.546 1.00 71.00 213 ARG A O 1
ATOM 1750 N N . THR A 1 214 ? 47.511 13.944 -67.306 1.00 69.44 214 THR A N 1
ATOM 1751 C CA . THR A 1 214 ? 47.600 13.469 -68.696 1.00 69.44 214 THR A CA 1
ATOM 1752 C C . THR A 1 214 ? 46.937 14.431 -69.682 1.00 69.44 214 THR A C 1
ATOM 1754 O O . THR A 1 214 ? 47.429 14.569 -70.801 1.00 69.44 214 THR A O 1
ATOM 1757 N N . ALA A 1 215 ? 45.874 15.132 -69.281 1.00 61.31 215 ALA A N 1
ATOM 1758 C CA . ALA A 1 215 ? 45.265 16.199 -70.071 1.00 61.31 215 ALA A CA 1
ATOM 1759 C C . ALA A 1 215 ? 46.188 17.427 -70.188 1.00 61.31 215 ALA A C 1
ATOM 1761 O O . ALA A 1 215 ? 46.369 17.943 -71.287 1.00 61.31 215 ALA A O 1
ATOM 1762 N N . THR A 1 216 ? 46.843 17.835 -69.098 1.00 59.94 216 THR A N 1
ATOM 1763 C CA . THR A 1 216 ? 47.808 18.951 -69.079 1.00 59.94 216 THR A CA 1
ATOM 1764 C C . THR A 1 216 ? 49.098 18.628 -69.837 1.00 59.94 216 THR A C 1
ATOM 1766 O O . THR A 1 216 ? 49.559 19.463 -70.606 1.00 59.94 216 THR A O 1
ATOM 1769 N N . ASN A 1 217 ? 49.633 17.402 -69.756 1.00 56.47 217 ASN A N 1
ATOM 1770 C CA . ASN A 1 217 ? 50.778 16.989 -70.589 1.00 56.47 217 ASN A CA 1
ATOM 1771 C C . ASN A 1 217 ? 50.448 16.869 -72.089 1.00 56.47 217 ASN A C 1
ATOM 1773 O O . ASN A 1 217 ? 51.347 16.985 -72.918 1.00 56.47 217 ASN A O 1
ATOM 1777 N N . LYS A 1 218 ? 49.179 16.649 -72.457 1.00 54.47 218 LYS A N 1
ATOM 1778 C CA . LYS A 1 218 ? 48.713 16.728 -73.855 1.00 54.47 218 LYS A CA 1
ATOM 1779 C C . LYS A 1 218 ? 48.525 18.166 -74.347 1.00 54.47 218 LYS A C 1
ATOM 1781 O O . LYS A 1 218 ? 48.397 18.372 -75.545 1.00 54.47 218 LYS A O 1
ATOM 1786 N N . TRP A 1 219 ? 48.528 19.141 -73.443 1.00 45.22 219 TRP A N 1
ATOM 1787 C CA . TRP A 1 219 ? 48.502 20.573 -73.734 1.00 45.22 219 TRP A CA 1
ATOM 1788 C C . TRP A 1 219 ? 49.890 21.182 -73.486 1.00 45.22 219 TRP A C 1
ATOM 1790 O O . TRP A 1 219 ? 50.061 22.121 -72.714 1.00 45.22 219 TRP A O 1
ATOM 1800 N N . SER A 1 220 ? 50.912 20.632 -74.144 1.00 40.91 220 SER A N 1
ATOM 1801 C CA . SER A 1 220 ? 52.198 21.316 -74.300 1.00 40.91 220 SER A CA 1
ATOM 1802 C C . SER A 1 220 ? 52.083 22.317 -75.463 1.00 40.91 220 SER A C 1
ATOM 1804 O O . SER A 1 220 ? 51.759 21.891 -76.570 1.00 40.91 220 SER A O 1
ATOM 1806 N N . PRO A 1 221 ? 52.363 23.625 -75.286 1.00 46.50 221 PRO A N 1
ATOM 1807 C CA . PRO A 1 221 ? 52.254 24.638 -76.350 1.00 46.50 221 PRO A CA 1
ATOM 1808 C C . PRO A 1 221 ? 53.280 24.531 -77.498 1.00 46.50 221 PRO A C 1
ATOM 1810 O O . PRO A 1 221 ? 53.461 25.495 -78.234 1.00 46.50 221 PRO A O 1
ATOM 1813 N N . ASN A 1 222 ? 53.971 23.397 -77.645 1.00 44.72 222 ASN A N 1
ATOM 1814 C CA . ASN A 1 222 ? 55.054 23.182 -78.610 1.00 44.72 222 ASN A CA 1
ATOM 1815 C C . ASN A 1 222 ? 54.807 21.955 -79.505 1.00 44.72 222 ASN A C 1
ATOM 1817 O O . ASN A 1 222 ? 55.738 21.205 -79.798 1.00 44.72 222 ASN A O 1
ATOM 1821 N N . ASP A 1 223 ? 53.573 21.755 -79.966 1.00 42.84 223 ASP A N 1
ATOM 1822 C CA . ASP A 1 223 ? 53.353 20.898 -81.131 1.00 42.84 223 ASP A CA 1
ATOM 1823 C C . ASP A 1 223 ? 53.635 21.703 -82.414 1.00 42.84 223 ASP A C 1
ATOM 1825 O O . ASP A 1 223 ? 53.008 22.744 -82.645 1.00 42.84 223 ASP A O 1
ATOM 1829 N N . PRO A 1 224 ? 54.588 21.271 -83.261 1.00 43.53 224 PRO A N 1
ATOM 1830 C CA . PRO A 1 224 ? 54.842 21.917 -84.535 1.00 43.53 224 PRO A CA 1
ATOM 1831 C C . PRO A 1 224 ? 53.629 21.717 -85.442 1.00 43.53 224 PRO A C 1
ATOM 1833 O O . PRO A 1 224 ? 53.253 20.588 -85.765 1.00 43.53 224 PRO A O 1
ATOM 1836 N N . ILE A 1 225 ? 53.043 22.837 -85.874 1.00 45.72 225 ILE A N 1
ATOM 1837 C CA . ILE A 1 225 ? 52.029 22.903 -86.928 1.00 45.72 225 ILE A CA 1
ATOM 1838 C C . ILE A 1 225 ? 52.593 22.166 -88.141 1.00 45.72 225 ILE A C 1
ATOM 1840 O O . ILE A 1 225 ? 53.443 22.672 -88.872 1.00 45.72 225 ILE A O 1
ATOM 1844 N N . THR A 1 226 ? 52.154 20.925 -88.315 1.00 46.88 226 THR A N 1
ATOM 1845 C CA . THR A 1 226 ? 52.502 20.123 -89.475 1.00 46.88 226 THR A CA 1
ATOM 1846 C C . THR A 1 226 ? 51.500 20.489 -90.555 1.00 46.88 226 THR A C 1
ATOM 1848 O O . THR A 1 226 ? 50.323 20.139 -90.490 1.00 46.88 226 THR A O 1
ATOM 1851 N N . GLU A 1 227 ? 51.967 21.243 -91.546 1.00 46.78 227 GLU A N 1
ATOM 1852 C CA . GLU A 1 227 ? 51.272 21.472 -92.807 1.00 46.78 227 GLU A CA 1
ATOM 1853 C C . GLU A 1 227 ? 51.146 20.144 -93.566 1.00 46.78 227 GLU A C 1
ATOM 1855 O O . GLU A 1 227 ? 51.943 19.817 -94.442 1.00 46.78 227 GLU A O 1
ATOM 1860 N N . ARG A 1 228 ? 50.147 19.341 -93.209 1.00 40.88 228 ARG A N 1
ATOM 1861 C CA . ARG A 1 228 ? 49.553 18.312 -94.066 1.00 40.88 228 ARG A CA 1
ATOM 1862 C C . ARG A 1 228 ? 48.132 18.094 -93.586 1.00 40.88 228 ARG A C 1
ATOM 1864 O O . ARG A 1 228 ? 47.894 17.665 -92.463 1.00 40.88 228 ARG A O 1
ATOM 1871 N N . GLY A 1 229 ? 47.188 18.472 -94.437 1.00 50.34 229 GLY A N 1
ATOM 1872 C CA . GLY A 1 229 ? 45.774 18.361 -94.144 1.00 50.34 229 GLY A CA 1
ATOM 1873 C C . GLY A 1 229 ? 45.361 16.914 -93.924 1.00 50.34 229 GLY A C 1
ATOM 1874 O O . GLY A 1 229 ? 45.290 16.155 -94.878 1.00 50.34 229 GLY A O 1
ATOM 1875 N N . GLU A 1 230 ? 44.983 16.589 -92.694 1.00 46.12 230 GLU A N 1
ATOM 1876 C CA . GLU A 1 230 ? 44.036 15.522 -92.390 1.00 46.12 230 GLU A CA 1
ATOM 1877 C C . GLU A 1 230 ? 43.075 16.038 -91.314 1.00 46.12 230 GLU A C 1
ATOM 1879 O O . GLU A 1 230 ? 43.392 16.161 -90.131 1.00 46.12 230 GLU A O 1
ATOM 1884 N N . ARG A 1 231 ? 41.865 16.402 -91.752 1.00 52.53 231 ARG A N 1
ATOM 1885 C CA . ARG A 1 231 ? 40.717 16.678 -90.883 1.00 52.53 231 ARG A CA 1
ATOM 1886 C C . ARG A 1 231 ? 40.297 15.369 -90.204 1.00 52.53 231 ARG A C 1
ATOM 1888 O O . ARG A 1 231 ? 39.379 14.708 -90.671 1.00 52.53 231 ARG A O 1
ATOM 1895 N N . ALA A 1 232 ? 40.978 14.982 -89.131 1.00 50.53 232 ALA A N 1
ATOM 1896 C CA . ALA A 1 232 ? 40.669 13.774 -88.362 1.00 50.53 232 ALA A CA 1
ATOM 1897 C C . ALA A 1 232 ? 40.762 13.859 -86.811 1.00 50.53 232 ALA A C 1
ATOM 1899 O O . ALA A 1 232 ? 40.450 12.848 -86.185 1.00 50.53 232 ALA A O 1
ATOM 1900 N N . PRO A 1 233 ? 41.077 14.987 -86.124 1.00 54.25 233 PRO A N 1
ATOM 1901 C CA . PRO A 1 233 ? 41.010 15.011 -84.650 1.00 54.25 233 PRO A CA 1
ATOM 1902 C C . PRO A 1 233 ? 39.596 15.184 -84.065 1.00 54.25 233 PRO A C 1
ATOM 1904 O O . PRO A 1 233 ? 39.319 14.701 -82.969 1.00 54.25 233 PRO A O 1
ATOM 1907 N N . CYS A 1 234 ? 38.674 15.853 -84.771 1.00 56.88 234 CYS A N 1
ATOM 1908 C CA . CYS A 1 234 ? 37.348 16.176 -84.222 1.00 56.88 234 CYS A CA 1
ATOM 1909 C C . CYS A 1 234 ? 36.438 14.948 -84.065 1.00 56.88 234 CYS A C 1
ATOM 1911 O O . CYS A 1 234 ? 35.631 14.904 -83.143 1.00 56.88 234 CYS A O 1
ATOM 1913 N N . HIS A 1 235 ? 36.571 13.936 -84.926 1.00 59.97 235 HIS A N 1
ATOM 1914 C CA . HIS A 1 235 ? 35.672 12.779 -84.918 1.00 59.97 235 HIS A CA 1
ATOM 1915 C C . HIS A 1 235 ? 35.859 11.895 -83.673 1.00 59.97 235 HIS A C 1
ATOM 1917 O O . HIS A 1 235 ? 34.880 11.477 -83.066 1.00 59.97 235 HIS A O 1
ATOM 1923 N N . ILE A 1 236 ? 37.103 11.677 -83.233 1.00 66.50 236 ILE A N 1
ATOM 1924 C CA . ILE A 1 236 ? 37.404 10.871 -82.035 1.00 66.50 236 ILE A CA 1
ATOM 1925 C C . ILE A 1 236 ? 36.922 11.574 -80.758 1.00 66.50 236 ILE A C 1
ATOM 1927 O O . ILE A 1 236 ? 36.425 10.922 -79.844 1.00 66.50 236 ILE A O 1
ATOM 1931 N N . ILE A 1 237 ? 37.047 12.902 -80.699 1.00 69.12 237 ILE A N 1
ATOM 1932 C CA . ILE A 1 237 ? 36.565 13.700 -79.565 1.00 69.12 237 ILE A CA 1
ATOM 1933 C C . ILE A 1 237 ? 35.032 13.650 -79.495 1.00 69.12 237 ILE A C 1
ATOM 1935 O O . ILE A 1 237 ? 34.483 13.418 -78.424 1.00 69.12 237 ILE A O 1
ATOM 1939 N N . ILE A 1 238 ? 34.345 13.774 -80.636 1.00 72.69 238 ILE A N 1
ATOM 1940 C CA . ILE A 1 238 ? 32.880 13.663 -80.718 1.00 72.69 238 ILE A CA 1
ATOM 1941 C C . ILE A 1 238 ? 32.396 12.267 -80.294 1.00 72.69 238 ILE A C 1
ATOM 1943 O O . ILE A 1 238 ? 31.432 12.163 -79.543 1.00 72.69 238 ILE A O 1
ATOM 1947 N N . LEU A 1 239 ? 33.078 11.193 -80.709 1.00 74.00 239 LEU A N 1
ATOM 1948 C CA . LEU A 1 239 ? 32.722 9.830 -80.295 1.00 74.00 239 LEU A CA 1
ATOM 1949 C C . LEU A 1 239 ? 32.866 9.617 -78.782 1.00 74.00 239 LEU A C 1
ATOM 1951 O O . LEU A 1 239 ? 32.007 8.976 -78.187 1.00 74.00 239 LEU A O 1
ATOM 1955 N N . ARG A 1 240 ? 33.901 10.188 -78.150 1.00 76.50 240 ARG A N 1
ATOM 1956 C CA . ARG A 1 240 ? 34.065 10.126 -76.688 1.00 76.50 240 ARG A CA 1
ATOM 1957 C C . ARG A 1 240 ? 32.975 10.889 -75.947 1.00 76.50 240 ARG A C 1
ATOM 1959 O O . ARG A 1 240 ? 32.429 10.354 -74.993 1.00 76.50 240 ARG A O 1
ATOM 1966 N N . PHE A 1 241 ? 32.623 12.089 -76.410 1.00 77.38 241 PHE A N 1
ATOM 1967 C CA . PHE A 1 241 ? 31.513 12.838 -75.820 1.00 77.38 241 PHE A CA 1
ATOM 1968 C C . PHE A 1 241 ? 30.184 12.094 -75.959 1.00 77.38 241 PHE A C 1
ATOM 1970 O O . PHE A 1 241 ? 29.417 12.074 -75.009 1.00 77.38 241 PHE A O 1
ATOM 1977 N N . HIS A 1 242 ? 29.930 11.428 -77.088 1.00 77.75 242 HIS A N 1
ATOM 1978 C CA . HIS A 1 242 ? 28.730 10.600 -77.241 1.00 77.75 242 HIS A CA 1
ATOM 1979 C C . HIS A 1 242 ? 28.726 9.356 -76.346 1.00 77.75 242 HIS A C 1
ATOM 1981 O O . HIS A 1 242 ? 27.658 8.894 -75.951 1.00 77.75 242 HIS A O 1
ATOM 1987 N N . GLU A 1 243 ? 29.891 8.790 -76.037 1.00 83.38 243 GLU A N 1
ATOM 1988 C CA . GLU A 1 243 ? 30.003 7.659 -75.115 1.00 83.38 243 GLU A CA 1
ATOM 1989 C C . GLU A 1 243 ? 29.798 8.095 -73.658 1.00 83.38 243 GLU A C 1
ATOM 1991 O O . GLU A 1 243 ? 29.063 7.435 -72.929 1.00 83.38 243 GLU A O 1
ATOM 1996 N N . GLU A 1 244 ? 30.356 9.240 -73.255 1.00 86.44 244 GLU A N 1
ATOM 1997 C CA . GLU A 1 244 ? 30.104 9.856 -71.943 1.00 86.44 244 GLU A CA 1
ATOM 1998 C C . GLU A 1 244 ? 28.640 10.299 -71.794 1.00 86.44 244 GLU A C 1
ATOM 2000 O O . GLU A 1 244 ? 28.019 10.049 -70.766 1.00 86.44 244 GLU A O 1
ATOM 2005 N N . GLU A 1 245 ? 28.054 10.895 -72.835 1.00 83.38 245 GLU A N 1
ATOM 2006 C CA . GLU A 1 245 ? 26.634 11.259 -72.872 1.00 83.38 245 GLU A CA 1
ATOM 2007 C C . GLU A 1 245 ? 25.748 10.018 -72.721 1.00 83.38 245 GLU A C 1
ATOM 2009 O O . GLU A 1 245 ? 24.780 10.045 -71.965 1.00 83.38 245 GLU A O 1
ATOM 2014 N N . ARG A 1 246 ? 26.109 8.903 -73.369 1.00 88.50 246 ARG A N 1
ATOM 2015 C CA . ARG A 1 246 ? 25.397 7.631 -73.208 1.00 88.50 246 ARG A CA 1
ATOM 2016 C C . ARG A 1 246 ? 25.515 7.086 -71.783 1.00 88.50 246 ARG A C 1
ATOM 2018 O O . ARG A 1 246 ? 24.498 6.715 -71.216 1.00 88.50 246 ARG A O 1
ATOM 2025 N N . GLN A 1 247 ? 26.711 7.097 -71.194 1.00 91.19 247 GLN A N 1
ATOM 2026 C CA . GLN A 1 247 ? 26.915 6.655 -69.807 1.00 91.19 247 GLN A CA 1
ATOM 2027 C C . GLN A 1 247 ? 26.094 7.487 -68.817 1.00 91.19 247 GLN A C 1
ATOM 2029 O O . GLN A 1 247 ? 25.455 6.930 -67.933 1.00 91.19 247 GLN A O 1
ATOM 2034 N N . LEU A 1 248 ? 26.049 8.810 -68.995 1.00 89.88 248 LEU A N 1
ATOM 2035 C CA . LEU A 1 248 ? 25.233 9.686 -68.154 1.00 89.88 248 LEU A CA 1
ATOM 2036 C C . LEU A 1 248 ? 23.732 9.439 -68.343 1.00 89.88 248 LEU A C 1
ATOM 2038 O O . LEU A 1 248 ? 22.976 9.535 -67.380 1.00 89.88 248 LEU A O 1
ATOM 2042 N N . VAL A 1 249 ? 23.283 9.123 -69.562 1.00 92.69 249 VAL A N 1
ATOM 2043 C CA . VAL A 1 249 ? 21.885 8.737 -69.813 1.00 92.69 249 VAL A CA 1
ATOM 2044 C C . VAL A 1 249 ? 21.544 7.436 -69.087 1.00 92.69 249 VAL A C 1
ATOM 2046 O O . VAL A 1 249 ? 20.520 7.402 -68.405 1.00 92.69 249 VAL A O 1
ATOM 2049 N N . ASP A 1 250 ? 22.415 6.428 -69.161 1.00 93.06 250 ASP A N 1
ATOM 2050 C CA . ASP A 1 250 ? 22.238 5.152 -68.461 1.00 93.06 250 ASP A CA 1
ATOM 2051 C C . ASP A 1 250 ? 22.227 5.363 -66.928 1.00 93.06 250 ASP A C 1
ATOM 2053 O O . ASP A 1 250 ? 21.343 4.866 -66.235 1.00 93.06 250 ASP A O 1
ATOM 2057 N N . GLU A 1 251 ? 23.122 6.196 -66.381 1.00 94.69 251 GLU A N 1
ATOM 2058 C CA . GLU A 1 251 ? 23.132 6.553 -64.949 1.00 94.69 251 GLU A CA 1
ATOM 2059 C C . GLU A 1 251 ? 21.865 7.317 -64.514 1.00 94.69 251 GLU A C 1
ATOM 2061 O O . GLU A 1 251 ? 21.341 7.118 -63.411 1.00 94.69 251 GLU A O 1
ATOM 2066 N N . ILE A 1 252 ? 21.337 8.200 -65.368 1.00 92.31 252 ILE A N 1
ATOM 2067 C CA . ILE A 1 252 ? 20.066 8.895 -65.118 1.00 92.31 252 ILE A CA 1
ATOM 2068 C C . ILE A 1 252 ? 18.899 7.900 -65.112 1.00 92.31 252 ILE A C 1
ATOM 2070 O O . ILE A 1 252 ? 17.952 8.071 -64.340 1.00 92.31 252 ILE A O 1
ATOM 2074 N N . GLU A 1 253 ? 18.929 6.881 -65.965 1.00 94.62 253 GLU A N 1
ATOM 2075 C CA . GLU A 1 253 ? 17.902 5.840 -65.999 1.00 94.62 253 GLU A CA 1
ATOM 2076 C C . GLU A 1 253 ? 17.978 4.950 -64.747 1.00 94.62 253 GLU A C 1
ATOM 2078 O O . GLU A 1 253 ? 16.986 4.847 -64.021 1.00 94.62 253 GLU A O 1
ATOM 2083 N N . ASP A 1 254 ? 19.171 4.475 -64.381 1.00 94.50 254 ASP A N 1
ATOM 2084 C CA . ASP A 1 254 ? 19.425 3.714 -63.150 1.00 94.50 254 ASP A CA 1
ATOM 2085 C C . ASP A 1 254 ? 18.976 4.471 -61.888 1.00 94.50 254 ASP A C 1
ATOM 2087 O O . ASP A 1 254 ? 18.362 3.910 -60.973 1.00 94.50 254 ASP A O 1
ATOM 2091 N N . THR A 1 255 ? 19.275 5.770 -61.803 1.00 92.81 255 THR A N 1
ATOM 2092 C CA . THR A 1 255 ? 18.869 6.595 -60.652 1.00 92.81 255 THR A CA 1
ATOM 2093 C C . THR A 1 255 ? 17.358 6.808 -60.599 1.00 92.81 255 THR A C 1
ATOM 2095 O O . THR A 1 255 ? 16.786 6.803 -59.505 1.00 92.81 255 THR A O 1
ATOM 2098 N N . LYS A 1 256 ? 16.682 6.929 -61.749 1.00 93.75 256 LYS A N 1
ATOM 2099 C CA . LYS A 1 256 ? 15.213 6.978 -61.812 1.00 93.75 256 LYS A CA 1
ATOM 2100 C C . LYS A 1 256 ? 14.584 5.666 -61.358 1.00 93.75 256 LYS A C 1
ATOM 2102 O O . LYS A 1 256 ? 13.598 5.711 -60.622 1.00 93.75 256 LYS A O 1
ATOM 2107 N N . GLU A 1 257 ? 15.148 4.524 -61.742 1.00 95.06 257 GLU A N 1
ATOM 2108 C CA . GLU A 1 257 ? 14.673 3.214 -61.288 1.00 95.06 257 GLU A CA 1
ATOM 2109 C C . GLU A 1 257 ? 14.843 3.045 -59.775 1.00 95.06 257 GLU A C 1
ATOM 2111 O O . GLU A 1 257 ? 13.883 2.700 -59.080 1.00 95.06 257 GLU A O 1
ATOM 2116 N N . ARG A 1 258 ? 16.021 3.382 -59.229 1.00 93.31 258 ARG A N 1
ATOM 2117 C CA . ARG A 1 258 ? 16.254 3.363 -57.772 1.00 93.31 258 ARG A CA 1
ATOM 2118 C C . ARG A 1 258 ? 15.275 4.271 -57.035 1.00 93.31 258 ARG A C 1
ATOM 2120 O O . ARG A 1 258 ? 14.703 3.856 -56.029 1.00 93.31 258 ARG A O 1
ATOM 2127 N N . HIS A 1 259 ? 15.027 5.470 -57.559 1.00 92.88 259 HIS A N 1
ATOM 2128 C CA . HIS A 1 259 ? 14.064 6.397 -56.973 1.00 92.88 259 HIS A CA 1
ATOM 2129 C C . HIS A 1 259 ? 12.623 5.862 -57.027 1.00 92.88 259 HIS A C 1
ATOM 2131 O O . HIS A 1 259 ? 11.856 6.047 -56.082 1.00 92.88 259 HIS A O 1
ATOM 2137 N N . ALA A 1 260 ? 12.239 5.164 -58.101 1.00 94.81 260 ALA A N 1
ATOM 2138 C CA . ALA A 1 260 ? 10.926 4.532 -58.204 1.00 94.81 260 ALA A CA 1
ATOM 2139 C C . ALA A 1 260 ? 10.745 3.415 -57.162 1.00 94.81 260 ALA A C 1
ATOM 2141 O O . ALA A 1 260 ? 9.704 3.360 -56.501 1.00 94.81 260 ALA A O 1
ATOM 2142 N N . ILE A 1 261 ? 11.771 2.579 -56.964 1.00 94.94 261 ILE A N 1
ATOM 2143 C CA . ILE A 1 261 ? 11.779 1.521 -55.942 1.00 94.94 261 ILE A CA 1
ATOM 2144 C C . ILE A 1 261 ? 11.701 2.131 -54.539 1.00 94.94 261 ILE A C 1
ATOM 2146 O O . ILE A 1 261 ? 10.882 1.702 -53.726 1.00 94.94 261 ILE A O 1
ATOM 2150 N N . GLU A 1 262 ? 12.499 3.163 -54.257 1.00 94.12 262 GLU A N 1
ATOM 2151 C CA . GLU A 1 262 ? 12.484 3.859 -52.967 1.00 94.12 262 GLU A CA 1
ATOM 2152 C C . GLU A 1 262 ? 11.116 4.489 -52.685 1.00 94.12 262 GLU A C 1
ATOM 2154 O O . GLU A 1 262 ? 10.571 4.340 -51.591 1.00 94.12 262 GLU A O 1
ATOM 2159 N N . LYS A 1 263 ? 10.498 5.119 -53.690 1.00 95.19 263 LYS A N 1
ATOM 2160 C CA . LYS A 1 263 ? 9.147 5.678 -53.575 1.00 95.19 263 LYS A CA 1
ATOM 2161 C C . LYS A 1 263 ? 8.106 4.598 -53.271 1.00 95.19 263 LYS A C 1
ATOM 2163 O O . LYS A 1 263 ? 7.208 4.829 -52.461 1.00 95.19 263 LYS A O 1
ATOM 2168 N N . GLN A 1 264 ? 8.218 3.424 -53.891 1.00 95.88 264 GLN A N 1
ATOM 2169 C CA . GLN A 1 264 ? 7.328 2.296 -53.618 1.00 95.88 264 GLN A CA 1
ATOM 2170 C C . GLN A 1 264 ? 7.541 1.733 -52.205 1.00 95.88 264 GLN A C 1
ATOM 2172 O O . GLN A 1 264 ? 6.565 1.466 -51.503 1.00 95.88 264 GLN A O 1
ATOM 2177 N N . ALA A 1 265 ? 8.793 1.612 -51.757 1.00 94.75 265 ALA A N 1
ATOM 2178 C CA . ALA A 1 265 ? 9.126 1.187 -50.400 1.00 94.75 265 ALA A CA 1
ATOM 2179 C C . ALA A 1 265 ? 8.617 2.185 -49.346 1.00 94.75 265 ALA A C 1
ATOM 2181 O O . ALA A 1 265 ? 8.027 1.776 -48.347 1.00 94.75 265 ALA A O 1
ATOM 2182 N N . ALA A 1 266 ? 8.761 3.490 -49.594 1.00 93.19 266 ALA A N 1
ATOM 2183 C CA . ALA A 1 266 ? 8.252 4.543 -48.719 1.00 93.19 266 ALA A CA 1
ATOM 2184 C C . ALA A 1 266 ? 6.719 4.508 -48.607 1.00 93.19 266 ALA A C 1
ATOM 2186 O O . ALA A 1 266 ? 6.181 4.649 -47.510 1.00 93.19 266 ALA A O 1
ATOM 2187 N N . LEU A 1 267 ? 6.011 4.266 -49.718 1.00 96.38 267 LEU A N 1
ATOM 2188 C CA . LEU A 1 267 ? 4.557 4.079 -49.714 1.00 96.38 267 LEU A CA 1
ATOM 2189 C C . LEU A 1 267 ? 4.143 2.841 -48.909 1.00 96.38 267 LEU A C 1
ATOM 2191 O O . LEU A 1 267 ? 3.232 2.928 -48.089 1.00 96.38 267 LEU A O 1
ATOM 2195 N N . ALA A 1 268 ? 4.825 1.709 -49.097 1.00 95.12 268 ALA A N 1
ATOM 2196 C CA . ALA A 1 268 ? 4.550 0.489 -48.338 1.00 95.12 268 ALA A CA 1
ATOM 2197 C C . ALA A 1 268 ? 4.802 0.682 -46.832 1.00 95.12 268 ALA A C 1
ATOM 2199 O O . ALA A 1 268 ? 3.981 0.279 -46.007 1.00 95.12 268 ALA A O 1
ATOM 2200 N N . HIS A 1 269 ? 5.895 1.360 -46.471 1.00 92.38 269 HIS A N 1
ATOM 2201 C CA . HIS A 1 269 ? 6.205 1.694 -45.085 1.00 92.38 269 HIS A CA 1
ATOM 2202 C C . HIS A 1 269 ? 5.150 2.631 -44.479 1.00 92.38 269 HIS A C 1
ATOM 2204 O O . HIS A 1 269 ? 4.680 2.388 -43.372 1.00 92.38 269 HIS A O 1
ATOM 2210 N N . ALA A 1 270 ? 4.718 3.663 -45.211 1.00 94.81 270 ALA A N 1
ATOM 2211 C CA . ALA A 1 270 ? 3.665 4.572 -44.759 1.00 94.81 270 ALA A CA 1
ATOM 2212 C C . ALA A 1 270 ? 2.331 3.847 -44.508 1.00 94.81 270 ALA A C 1
ATOM 2214 O O . ALA A 1 270 ? 1.669 4.120 -43.508 1.00 94.81 270 ALA A O 1
ATOM 2215 N N . LEU A 1 271 ? 1.954 2.897 -45.372 1.00 96.81 271 LEU A N 1
ATOM 2216 C CA . LEU A 1 271 ? 0.755 2.077 -45.174 1.00 96.81 271 LEU A CA 1
ATOM 2217 C C . LEU A 1 271 ? 0.863 1.203 -43.919 1.00 96.81 271 LEU A C 1
ATOM 2219 O O . LEU A 1 271 ? -0.056 1.205 -43.105 1.00 96.81 271 LEU A O 1
ATOM 2223 N N . SER A 1 272 ? 1.997 0.526 -43.721 1.00 97.06 272 SER A N 1
ATOM 2224 C CA . SER A 1 272 ? 2.224 -0.310 -42.534 1.00 97.06 272 SER A CA 1
ATOM 2225 C C . SER A 1 272 ? 2.220 0.503 -41.233 1.00 97.06 272 SER A C 1
ATOM 2227 O O . SER A 1 272 ? 1.645 0.077 -40.232 1.00 97.06 272 SER A O 1
ATOM 2229 N N . VAL A 1 273 ? 2.808 1.705 -41.245 1.00 94.81 273 VAL A N 1
ATOM 2230 C CA . VAL A 1 273 ? 2.772 2.620 -40.095 1.00 94.81 273 VAL A CA 1
ATOM 2231 C C . VAL A 1 273 ? 1.341 3.060 -39.790 1.00 94.81 273 VAL A C 1
ATOM 2233 O O . VAL A 1 273 ? 0.950 3.053 -38.625 1.00 94.81 273 VAL A O 1
ATOM 2236 N N . ASN A 1 274 ? 0.544 3.399 -40.806 1.00 97.00 274 ASN A N 1
ATOM 2237 C CA . ASN A 1 274 ? -0.854 3.786 -40.605 1.00 97.00 274 ASN A CA 1
ATOM 2238 C C . ASN A 1 274 ? -1.695 2.638 -40.031 1.00 97.00 274 ASN A C 1
ATOM 2240 O O . ASN A 1 274 ? -2.433 2.861 -39.076 1.00 97.00 274 ASN A O 1
ATOM 2244 N N . GLU A 1 275 ? -1.527 1.414 -40.535 1.00 97.44 275 GLU A N 1
ATOM 2245 C CA . GLU A 1 275 ? -2.188 0.221 -39.986 1.00 97.44 275 GLU A CA 1
ATOM 2246 C C . GLU A 1 275 ? -1.810 0.002 -38.512 1.00 97.44 275 GLU A C 1
ATOM 2248 O O . GLU A 1 275 ? -2.662 -0.279 -37.668 1.00 97.44 275 GLU A O 1
ATOM 2253 N N . LYS A 1 276 ? -0.535 0.215 -38.158 1.00 96.19 276 LYS A N 1
ATOM 2254 C CA . LYS A 1 276 ? -0.092 0.110 -36.764 1.00 96.19 276 LYS A CA 1
ATOM 2255 C C . LYS A 1 276 ? -0.675 1.209 -35.876 1.00 96.19 276 LYS A C 1
ATOM 2257 O O . LYS A 1 276 ? -1.009 0.938 -34.724 1.00 96.19 276 LYS A O 1
ATOM 2262 N N . ILE A 1 277 ? -0.809 2.430 -36.393 1.00 93.75 277 ILE A N 1
ATOM 2263 C CA . ILE A 1 277 ? -1.459 3.542 -35.686 1.00 93.75 277 ILE A CA 1
ATOM 2264 C C . ILE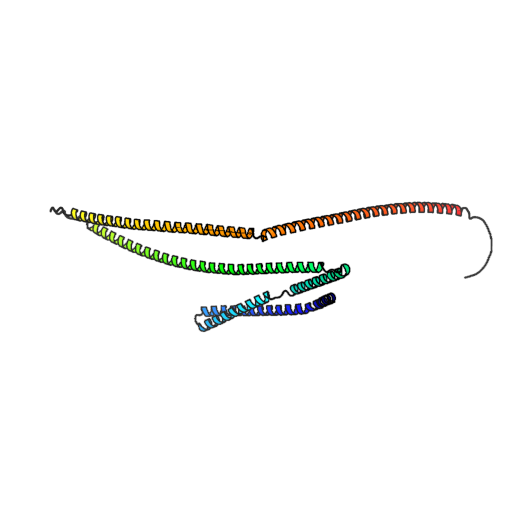 A 1 277 ? -2.935 3.222 -35.428 1.00 93.75 277 ILE A C 1
ATOM 2266 O O . ILE A 1 277 ? -3.409 3.444 -34.314 1.00 93.75 277 ILE A O 1
ATOM 2270 N N . GLU A 1 278 ? -3.652 2.681 -36.414 1.00 97.12 278 GLU A N 1
ATOM 2271 C CA . GLU A 1 278 ? -5.044 2.245 -36.243 1.00 97.12 278 GLU A CA 1
ATOM 2272 C C . GLU A 1 278 ? -5.155 1.150 -35.180 1.00 97.12 278 GLU A C 1
ATOM 2274 O O . GLU A 1 278 ? -5.925 1.307 -34.235 1.00 97.12 278 GLU A O 1
ATOM 2279 N N . GLN A 1 279 ? -4.299 0.126 -35.234 1.00 96.94 279 GLN A N 1
ATOM 2280 C CA . GLN A 1 279 ? -4.273 -0.931 -34.220 1.00 96.94 279 GLN A CA 1
ATOM 2281 C C . GLN A 1 279 ? -4.037 -0.380 -32.803 1.00 96.94 279 GLN A C 1
ATOM 2283 O O . GLN A 1 279 ? -4.714 -0.778 -31.858 1.00 96.94 279 GLN A O 1
ATOM 2288 N N . ILE A 1 280 ? -3.097 0.557 -32.642 1.00 94.25 280 ILE A N 1
ATOM 2289 C CA . ILE A 1 280 ? -2.823 1.190 -31.343 1.00 94.25 280 ILE A CA 1
ATOM 2290 C C . ILE A 1 280 ? -4.031 2.005 -30.861 1.00 94.25 280 ILE A C 1
ATOM 2292 O O . ILE A 1 280 ? -4.321 2.023 -29.664 1.00 94.25 280 ILE A O 1
ATOM 2296 N N . ASN A 1 281 ? -4.748 2.679 -31.763 1.00 95.50 281 ASN A N 1
ATOM 2297 C CA . ASN A 1 281 ? -5.959 3.419 -31.409 1.00 95.50 281 ASN A CA 1
ATOM 2298 C C . ASN A 1 281 ? -7.106 2.481 -31.000 1.00 95.50 281 ASN A C 1
ATOM 2300 O O . ASN A 1 281 ? -7.802 2.766 -30.022 1.00 95.50 281 ASN A O 1
ATOM 2304 N N . ASP A 1 282 ? -7.268 1.349 -31.679 1.00 97.31 282 ASP A N 1
ATOM 2305 C CA . ASP A 1 282 ? -8.245 0.319 -31.316 1.00 97.31 282 ASP A CA 1
ATOM 2306 C C . ASP A 1 282 ? -7.923 -0.302 -29.951 1.00 97.31 282 ASP A C 1
ATOM 2308 O O . ASP A 1 282 ? -8.792 -0.410 -29.083 1.00 97.31 282 ASP A O 1
ATOM 2312 N N . ASP A 1 283 ? -6.654 -0.625 -29.695 1.00 94.38 283 ASP A N 1
ATOM 2313 C CA . ASP A 1 283 ? -6.224 -1.114 -28.386 1.00 94.38 283 ASP A CA 1
ATOM 2314 C C . ASP A 1 283 ? -6.453 -0.053 -27.303 1.00 94.38 283 ASP A C 1
ATOM 2316 O O . ASP A 1 283 ? -6.998 -0.357 -26.240 1.00 94.38 283 ASP A O 1
ATOM 2320 N N . ARG A 1 284 ? -6.112 1.213 -27.573 1.00 95.19 284 ARG A N 1
ATOM 2321 C CA . ARG A 1 284 ? -6.353 2.328 -26.648 1.00 95.19 284 ARG A CA 1
ATOM 2322 C C . ARG A 1 284 ? -7.831 2.453 -26.286 1.00 95.19 284 ARG A C 1
ATOM 2324 O O . ARG A 1 284 ? -8.147 2.580 -25.104 1.00 95.19 284 ARG A O 1
ATOM 2331 N N . THR A 1 285 ? -8.727 2.429 -27.272 1.00 96.12 285 THR A N 1
ATOM 2332 C CA . THR A 1 285 ? -10.175 2.525 -27.020 1.00 96.12 285 THR A CA 1
ATOM 2333 C C . THR A 1 285 ? -10.682 1.318 -26.236 1.00 96.12 285 THR A C 1
ATOM 2335 O O . THR A 1 285 ? -11.421 1.485 -25.268 1.00 96.12 285 THR A O 1
ATOM 2338 N N . ARG A 1 286 ? -10.200 0.111 -26.549 1.00 96.88 286 ARG A N 1
ATOM 2339 C CA . ARG A 1 286 ? -10.520 -1.107 -25.796 1.00 96.88 286 ARG A CA 1
ATOM 2340 C C . ARG A 1 286 ? -10.073 -1.032 -24.334 1.00 96.88 286 ARG A C 1
ATOM 2342 O O . ARG A 1 286 ? -10.844 -1.395 -23.446 1.00 96.88 286 ARG A O 1
ATOM 2349 N N . TRP A 1 287 ? -8.847 -0.583 -24.066 1.00 93.69 287 TRP A N 1
ATOM 2350 C CA . TRP A 1 287 ? -8.342 -0.407 -22.700 1.00 93.69 287 TRP A CA 1
ATOM 2351 C C . TRP A 1 287 ? -9.130 0.653 -21.936 1.00 93.69 287 TRP A C 1
ATOM 2353 O O . TRP A 1 287 ? -9.454 0.451 -20.765 1.00 93.69 287 TRP A O 1
ATOM 2363 N N . GLN A 1 288 ? -9.492 1.746 -22.606 1.00 95.50 288 GLN A N 1
ATOM 2364 C CA . GLN A 1 288 ? -10.319 2.796 -22.026 1.00 95.50 288 GLN A CA 1
ATOM 2365 C C . GLN A 1 288 ? -11.710 2.268 -21.643 1.00 95.50 288 GLN A C 1
ATOM 2367 O O . GLN A 1 288 ? -12.142 2.464 -20.509 1.00 95.50 288 GLN A O 1
ATOM 2372 N N . ASP A 1 289 ? -12.354 1.492 -22.516 1.00 96.56 289 ASP A N 1
ATOM 2373 C CA . ASP A 1 289 ? -13.640 0.848 -22.233 1.00 96.56 289 ASP A CA 1
ATOM 2374 C C . ASP A 1 289 ? -13.566 -0.155 -21.071 1.00 96.56 289 ASP A C 1
ATOM 2376 O O . ASP A 1 289 ? -14.502 -0.256 -20.271 1.00 96.56 289 ASP A O 1
ATOM 2380 N N . MET A 1 290 ? -12.482 -0.931 -20.970 1.00 95.19 290 MET A N 1
ATOM 2381 C CA . MET A 1 290 ? -12.289 -1.866 -19.855 1.00 95.19 290 MET A CA 1
ATOM 2382 C C . MET A 1 290 ? -12.098 -1.124 -18.531 1.00 95.19 290 MET A C 1
ATOM 2384 O O . MET A 1 290 ? -12.772 -1.462 -17.558 1.00 95.19 290 MET A O 1
ATOM 2388 N N . SER A 1 291 ? -11.267 -0.080 -18.520 1.00 92.19 291 SER A N 1
ATOM 2389 C CA . SER A 1 291 ? -11.062 0.786 -17.355 1.00 92.19 291 SER A CA 1
ATOM 2390 C C . SER A 1 291 ? -12.372 1.435 -16.905 1.00 92.19 291 SER A C 1
ATOM 2392 O O . SER A 1 291 ? -12.757 1.325 -15.742 1.00 92.19 291 SER A O 1
ATOM 2394 N N . ASP A 1 292 ? -13.143 2.006 -17.833 1.00 92.50 292 ASP A N 1
ATOM 2395 C CA . ASP A 1 292 ? -14.436 2.618 -17.521 1.00 92.50 292 ASP A CA 1
ATOM 2396 C C . ASP A 1 292 ? -15.434 1.600 -16.951 1.00 92.50 292 ASP A C 1
ATOM 2398 O O . ASP A 1 292 ? -16.210 1.916 -16.043 1.00 92.50 292 ASP A O 1
ATOM 2402 N N . ARG A 1 293 ? -15.422 0.354 -17.442 1.00 92.50 293 ARG A N 1
ATOM 2403 C CA . ARG A 1 293 ? -16.243 -0.730 -16.878 1.00 92.50 293 ARG A CA 1
ATOM 2404 C C . ARG A 1 293 ? -15.792 -1.118 -15.477 1.00 92.50 293 ARG A C 1
ATOM 2406 O O . ARG A 1 293 ? -16.654 -1.376 -14.642 1.00 92.50 293 ARG A O 1
ATOM 2413 N N . GLU A 1 294 ? -14.494 -1.176 -15.207 1.00 87.12 294 GLU A N 1
ATOM 2414 C CA . GLU A 1 294 ? -13.964 -1.466 -13.872 1.00 87.12 294 GLU A CA 1
ATOM 2415 C C . GLU A 1 294 ? -14.277 -0.344 -12.887 1.00 87.12 294 GLU A C 1
ATOM 2417 O O . GLU A 1 294 ? -14.799 -0.620 -11.811 1.00 87.12 294 GLU A O 1
ATOM 2422 N N . ILE A 1 295 ? -14.093 0.918 -13.281 1.00 82.31 295 ILE A N 1
ATOM 2423 C CA . ILE A 1 295 ? -14.483 2.083 -12.478 1.00 82.31 295 ILE A CA 1
ATOM 2424 C C . ILE A 1 295 ? -15.981 2.031 -12.168 1.00 82.31 295 ILE A C 1
ATOM 2426 O O . ILE A 1 295 ? -16.385 2.222 -11.021 1.00 82.31 295 ILE A O 1
ATOM 2430 N N . ARG A 1 296 ? -16.824 1.720 -13.163 1.00 84.19 296 ARG A N 1
ATOM 2431 C CA . ARG A 1 296 ? -18.267 1.547 -12.940 1.00 84.19 296 ARG A CA 1
ATOM 2432 C C . ARG A 1 296 ? -18.569 0.372 -12.027 1.00 84.19 296 ARG A C 1
ATOM 2434 O O . ARG A 1 296 ? -19.441 0.527 -11.187 1.00 84.19 296 ARG A O 1
ATOM 2441 N N . LYS A 1 297 ? -17.877 -0.763 -12.153 1.00 83.12 297 LYS A N 1
ATOM 2442 C CA . LYS A 1 297 ? -18.047 -1.911 -11.251 1.00 83.12 297 LYS A CA 1
ATOM 2443 C C . LYS A 1 297 ? -17.649 -1.561 -9.830 1.00 83.12 297 LYS A C 1
ATOM 2445 O O . LYS A 1 297 ? -18.441 -1.816 -8.950 1.00 83.12 297 LYS A O 1
ATOM 2450 N N . VAL A 1 298 ? -16.515 -0.907 -9.605 1.00 80.06 298 VAL A N 1
ATOM 2451 C CA . VAL A 1 298 ? -16.087 -0.465 -8.267 1.00 80.06 298 VAL A CA 1
ATOM 2452 C C . VAL A 1 298 ? -17.042 0.592 -7.701 1.00 80.06 298 VAL A C 1
ATOM 2454 O O . VAL A 1 298 ? -17.318 0.612 -6.506 1.00 80.06 298 VAL A O 1
ATOM 2457 N N . SER A 1 299 ? -17.595 1.459 -8.555 1.00 72.25 299 SER A N 1
ATOM 2458 C CA . SER A 1 299 ? -18.588 2.458 -8.151 1.00 72.25 299 SER A CA 1
ATOM 2459 C C . SER A 1 299 ? -19.995 1.879 -7.934 1.00 72.25 299 SER A C 1
ATOM 2461 O O . SER A 1 299 ? -20.756 2.461 -7.158 1.00 72.25 299 SER A O 1
ATOM 2463 N N . GLN A 1 300 ? -20.368 0.807 -8.642 1.00 69.06 300 GLN A N 1
ATOM 2464 C CA . GLN A 1 300 ? -21.639 0.081 -8.505 1.00 69.06 300 GLN A CA 1
ATOM 2465 C C . GLN A 1 300 ? -21.581 -1.012 -7.445 1.00 69.06 300 GLN A C 1
ATOM 2467 O O . GLN A 1 300 ? -22.627 -1.360 -6.902 1.00 69.06 300 GLN A O 1
ATOM 2472 N N . GLU A 1 301 ? -20.398 -1.562 -7.168 1.00 65.50 301 GLU A N 1
ATOM 2473 C CA . GLU A 1 301 ? -20.134 -2.422 -6.028 1.00 65.50 301 GLU A CA 1
ATOM 2474 C C . GLU A 1 301 ? -20.540 -1.605 -4.816 1.00 65.50 301 GLU A C 1
ATOM 2476 O O . GLU A 1 301 ? -19.886 -0.649 -4.392 1.00 65.50 301 GLU A O 1
ATOM 2481 N N . SER A 1 302 ? -21.727 -1.962 -4.335 1.00 60.69 302 SER A N 1
ATOM 2482 C CA . SER A 1 302 ? -22.513 -1.250 -3.344 1.00 60.69 302 SER A CA 1
ATOM 2483 C C . SER A 1 302 ? -21.710 -0.911 -2.102 1.00 60.69 302 SER A C 1
ATOM 2485 O O . SER A 1 302 ? -22.097 -0.016 -1.375 1.00 60.69 302 SER A O 1
ATOM 2487 N N . ASP A 1 303 ? -20.591 -1.586 -1.868 1.00 71.19 303 ASP A N 1
ATOM 2488 C CA . ASP A 1 303 ? -19.670 -1.391 -0.765 1.00 71.19 303 ASP A CA 1
ATOM 2489 C C . ASP A 1 303 ? -19.281 0.073 -0.557 1.00 71.19 303 ASP A C 1
ATOM 2491 O O . ASP A 1 303 ? -19.390 0.544 0.568 1.00 71.19 303 ASP A O 1
ATOM 2495 N N . ILE A 1 304 ? -18.889 0.837 -1.586 1.00 78.25 304 ILE A N 1
ATOM 2496 C CA . ILE A 1 304 ? -18.482 2.240 -1.360 1.00 78.25 304 ILE A CA 1
ATOM 2497 C C . ILE A 1 304 ? -19.686 3.096 -0.959 1.00 78.25 304 ILE A C 1
ATOM 2499 O O . ILE A 1 304 ? -19.593 3.892 -0.022 1.00 78.25 304 ILE A O 1
ATOM 2503 N N . GLN A 1 305 ? -20.830 2.920 -1.621 1.00 81.12 305 GLN A N 1
ATOM 2504 C CA . GLN A 1 305 ? -22.048 3.661 -1.287 1.00 81.12 305 GLN A CA 1
ATOM 2505 C C . GLN A 1 305 ? -22.580 3.260 0.093 1.00 81.12 305 GLN A C 1
ATOM 2507 O O . GLN A 1 305 ? -22.843 4.126 0.916 1.00 81.12 305 GLN A O 1
ATOM 2512 N N . VAL A 1 306 ? -22.636 1.964 0.395 1.00 84.12 306 VAL A N 1
ATOM 2513 C CA . VAL A 1 306 ? -23.050 1.394 1.684 1.00 84.12 306 VAL A CA 1
ATOM 2514 C C . VAL A 1 306 ? -22.121 1.850 2.801 1.00 84.12 306 VAL A C 1
ATOM 2516 O O . VAL A 1 306 ? -22.602 2.260 3.854 1.00 84.12 306 VAL A O 1
ATOM 2519 N N . LEU A 1 307 ? -20.802 1.836 2.592 1.00 83.44 307 LEU A N 1
ATOM 2520 C CA . LEU A 1 307 ? -19.834 2.343 3.566 1.00 83.44 307 LEU A CA 1
ATOM 2521 C C . LEU A 1 307 ? -19.968 3.855 3.747 1.00 83.44 307 LEU A C 1
ATOM 2523 O O . LEU A 1 307 ? -19.860 4.332 4.873 1.00 83.44 307 LEU A O 1
ATOM 2527 N N . THR A 1 308 ? -20.256 4.606 2.683 1.00 86.06 308 THR A N 1
ATOM 2528 C CA . THR A 1 308 ? -20.486 6.056 2.762 1.00 86.06 308 THR A CA 1
ATOM 2529 C C . THR A 1 308 ? -21.764 6.371 3.535 1.00 86.06 308 THR A C 1
ATOM 2531 O O . THR A 1 308 ? -21.731 7.185 4.456 1.00 86.06 308 THR A O 1
ATOM 2534 N N . THR A 1 309 ? -22.872 5.690 3.234 1.00 90.69 309 THR A N 1
ATOM 2535 C CA . THR A 1 309 ? -24.139 5.824 3.964 1.00 90.69 309 THR A CA 1
ATOM 2536 C C . THR A 1 309 ? -23.975 5.406 5.422 1.00 90.69 309 THR A C 1
ATOM 2538 O O . THR A 1 309 ? -24.409 6.126 6.315 1.00 90.69 309 THR A O 1
ATOM 2541 N N . ARG A 1 310 ? -23.280 4.293 5.690 1.00 91.75 310 ARG A N 1
ATOM 2542 C CA . ARG A 1 310 ? -22.994 3.827 7.054 1.00 91.75 310 ARG A CA 1
ATOM 2543 C C . ARG A 1 310 ? -22.116 4.811 7.823 1.00 91.75 310 ARG A C 1
ATOM 2545 O O . ARG A 1 310 ? -22.403 5.089 8.981 1.00 91.75 310 ARG A O 1
ATOM 2552 N N . ARG A 1 311 ? -21.066 5.352 7.197 1.00 93.62 311 ARG A N 1
ATOM 2553 C CA . ARG A 1 311 ? -20.209 6.389 7.790 1.00 93.62 311 ARG A CA 1
ATOM 2554 C C . ARG A 1 311 ? -21.032 7.621 8.151 1.00 93.62 311 ARG A C 1
ATOM 2556 O O . ARG A 1 311 ? -20.885 8.128 9.254 1.00 93.62 311 ARG A O 1
ATOM 2563 N N . ASN A 1 312 ? -21.881 8.088 7.238 1.00 94.31 312 ASN A N 1
ATOM 2564 C CA . ASN A 1 312 ? -22.717 9.261 7.478 1.00 94.31 312 ASN A CA 1
ATOM 2565 C C . ASN A 1 312 ? -23.712 9.013 8.623 1.00 94.31 312 ASN A C 1
ATOM 2567 O O . ASN A 1 312 ? -23.809 9.854 9.505 1.00 94.31 312 ASN A O 1
ATOM 2571 N N . GLY A 1 313 ? -24.340 7.834 8.689 1.00 95.81 313 GLY A N 1
ATOM 2572 C CA . GLY A 1 313 ? -25.212 7.475 9.814 1.00 95.81 313 GLY A CA 1
ATOM 2573 C C . GLY A 1 313 ? -24.482 7.448 11.164 1.00 95.81 313 GLY A C 1
ATOM 2574 O O . GLY A 1 313 ? -24.982 7.982 12.145 1.00 95.81 313 GLY A O 1
ATOM 2575 N N . ILE A 1 314 ? -23.257 6.906 11.215 1.00 93.19 314 ILE A N 1
ATOM 2576 C CA . ILE A 1 314 ? -22.436 6.921 12.441 1.00 93.19 314 ILE A CA 1
ATOM 2577 C C . ILE A 1 314 ? -22.060 8.357 12.842 1.00 93.19 314 ILE A C 1
ATOM 2579 O O . ILE A 1 314 ? -22.012 8.668 14.030 1.00 93.19 314 ILE A O 1
ATOM 2583 N N . LEU A 1 315 ? -21.782 9.233 11.871 1.00 92.81 315 LEU A N 1
ATOM 2584 C CA . LEU A 1 315 ? -21.488 10.642 12.145 1.00 92.81 315 LEU A CA 1
ATOM 2585 C C . LEU A 1 315 ? -22.706 11.369 12.730 1.00 92.81 315 LEU A C 1
ATOM 2587 O O . LEU A 1 315 ? -22.550 12.075 13.722 1.00 92.81 315 LEU A O 1
ATOM 2591 N N . GLU A 1 316 ? -23.900 11.142 12.181 1.00 96.12 316 GLU A N 1
ATOM 2592 C CA . GLU A 1 316 ? -25.155 11.700 12.705 1.00 96.12 316 GLU A CA 1
ATOM 2593 C C . GLU A 1 316 ? -25.451 11.203 14.133 1.00 96.12 316 GLU A C 1
ATOM 2595 O O . GLU A 1 316 ? -25.813 11.989 15.009 1.00 96.12 316 GLU A O 1
ATOM 2600 N N . GLU A 1 317 ? -25.242 9.910 14.414 1.00 95.88 317 GLU A N 1
ATOM 2601 C CA . GLU A 1 317 ? -25.395 9.353 15.766 1.00 95.88 317 GLU A CA 1
ATOM 2602 C C . GLU A 1 317 ? -24.406 9.966 16.767 1.00 95.88 317 GLU A C 1
ATOM 2604 O O . GLU A 1 317 ? -24.768 10.247 17.916 1.00 95.88 317 GLU A O 1
ATOM 2609 N N . LEU A 1 318 ? -23.160 10.181 16.341 1.00 93.38 318 LEU A N 1
ATOM 2610 C CA . LEU A 1 318 ? -22.118 10.779 17.170 1.00 93.38 318 LEU A CA 1
ATOM 2611 C C . LEU A 1 318 ? -22.442 12.240 17.490 1.00 93.38 318 LEU A C 1
ATOM 2613 O O . LEU A 1 318 ? -22.325 12.640 18.648 1.00 93.38 318 LEU A O 1
ATOM 2617 N N . GLU A 1 319 ? -22.898 13.009 16.503 1.00 95.06 319 GLU A N 1
ATOM 2618 C CA . GLU A 1 319 ? -23.336 14.395 16.688 1.00 95.06 319 GLU A CA 1
ATOM 2619 C C . GLU A 1 319 ? -24.534 14.475 17.650 1.00 95.06 319 GLU A C 1
ATOM 2621 O O . GLU A 1 319 ? -24.533 15.274 18.588 1.00 95.06 319 GLU A O 1
ATOM 2626 N N . ALA A 1 320 ? -25.504 13.562 17.526 1.00 94.69 320 ALA A N 1
ATOM 2627 C CA . ALA A 1 320 ? -26.639 13.476 18.445 1.00 94.69 320 ALA A CA 1
ATOM 2628 C C . ALA A 1 320 ? -26.239 13.074 19.880 1.00 94.69 320 ALA A C 1
ATOM 2630 O O . ALA A 1 320 ? -26.862 13.503 20.856 1.00 94.69 320 ALA A O 1
ATOM 2631 N N . LEU A 1 321 ? -25.223 12.220 20.046 1.00 93.50 321 LEU A N 1
ATOM 2632 C CA . LEU A 1 321 ? -24.679 11.864 21.363 1.00 93.50 321 LEU A CA 1
ATOM 2633 C C . LEU A 1 321 ? -23.882 13.015 21.985 1.00 93.50 321 LEU A C 1
ATOM 2635 O O . LEU A 1 321 ? -23.991 13.238 23.190 1.00 93.50 321 LEU A O 1
ATOM 2639 N N . GLN A 1 322 ? -23.111 13.750 21.182 1.00 93.00 322 GLN A N 1
ATOM 2640 C CA . GLN A 1 322 ? -22.402 14.946 21.634 1.00 93.00 322 GLN A CA 1
ATOM 2641 C C . GLN A 1 322 ? -23.380 16.032 22.084 1.00 93.00 322 GLN A C 1
ATOM 2643 O O . GLN A 1 322 ? -23.236 16.523 23.199 1.00 93.00 322 GLN A O 1
ATOM 2648 N N . GLY A 1 323 ? -24.426 16.309 21.298 1.00 95.19 323 GLY A N 1
ATOM 2649 C CA . GLY A 1 323 ? -25.472 17.261 21.679 1.00 95.19 323 GLY A CA 1
ATOM 2650 C C . GLY A 1 323 ? -26.140 16.901 23.010 1.00 95.19 323 GLY A C 1
ATOM 2651 O O . GLY A 1 323 ? -26.215 17.733 23.907 1.00 95.19 323 GLY A O 1
ATOM 2652 N N . ARG A 1 324 ? -26.519 15.627 23.201 1.00 94.31 324 ARG A N 1
ATOM 2653 C CA . ARG A 1 324 ? -27.086 15.155 24.480 1.00 94.31 324 ARG A CA 1
ATOM 2654 C C . ARG A 1 324 ? -26.134 15.337 25.658 1.00 94.31 324 ARG A C 1
ATOM 2656 O O . ARG A 1 324 ? -26.557 15.759 26.729 1.00 94.31 324 ARG A O 1
ATOM 2663 N N . LYS A 1 325 ? -24.851 15.024 25.471 1.00 93.06 325 LYS A N 1
ATOM 2664 C CA . LYS A 1 325 ? -23.838 15.205 26.514 1.00 93.06 325 LYS A CA 1
ATOM 2665 C C . LYS A 1 325 ? -23.672 16.681 26.880 1.00 93.06 325 LYS A C 1
ATOM 2667 O O . LYS A 1 325 ? -23.540 17.000 28.059 1.00 93.06 325 LYS A O 1
A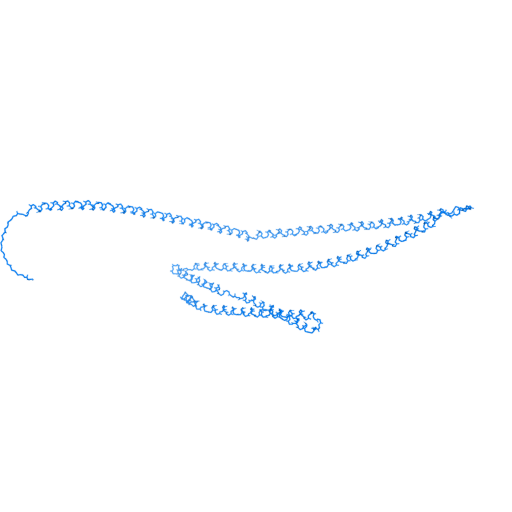TOM 2672 N N . ASP A 1 326 ? -23.670 17.567 25.891 1.00 93.62 326 ASP A N 1
ATOM 2673 C CA . ASP A 1 326 ? -23.553 19.005 26.122 1.00 93.62 326 ASP A CA 1
ATOM 2674 C C . ASP A 1 326 ? -24.784 19.549 26.863 1.00 93.62 326 ASP A C 1
ATOM 2676 O O . ASP A 1 326 ? -24.626 20.307 27.824 1.00 93.62 326 ASP A O 1
ATOM 2680 N N . ASP A 1 327 ? -25.985 19.085 26.510 1.00 94.81 327 ASP A N 1
ATOM 2681 C CA . ASP A 1 327 ? -27.227 19.406 27.221 1.00 94.81 327 ASP A CA 1
ATOM 2682 C C . ASP A 1 327 ? -27.190 18.934 28.685 1.00 94.81 327 ASP A C 1
ATOM 2684 O O . ASP A 1 327 ? -27.498 19.708 29.595 1.00 94.81 327 ASP A O 1
ATOM 2688 N N . GLU A 1 328 ? -26.750 17.697 28.944 1.00 93.94 328 GLU A N 1
ATOM 2689 C CA . GLU A 1 328 ? -26.595 17.158 30.303 1.00 93.94 328 GLU A CA 1
ATOM 2690 C C . GLU A 1 328 ? -25.585 17.971 31.126 1.00 93.94 328 GLU A C 1
ATOM 2692 O O . GLU A 1 328 ? -25.843 18.318 32.283 1.00 93.94 328 GLU A O 1
ATOM 2697 N N . VAL A 1 329 ? -24.443 18.329 30.532 1.00 92.81 329 VAL A N 1
ATOM 2698 C CA . VAL A 1 329 ? -23.428 19.172 31.182 1.00 92.81 329 VAL A CA 1
ATOM 2699 C C . VAL A 1 329 ? -23.995 20.554 31.506 1.00 92.81 329 VAL A C 1
ATOM 2701 O O . VAL A 1 329 ? -23.740 21.088 32.590 1.00 92.81 329 VAL A O 1
ATOM 2704 N N . MET A 1 330 ? -24.771 21.143 30.596 1.00 92.38 330 MET A N 1
ATOM 2705 C CA . MET A 1 330 ? -25.432 22.427 30.821 1.00 92.38 330 MET A CA 1
ATOM 2706 C C . MET A 1 330 ? -26.491 22.340 31.924 1.00 92.38 330 MET A C 1
ATOM 2708 O O . MET A 1 330 ? -26.564 23.234 32.772 1.00 92.38 330 MET A O 1
ATOM 2712 N N . GLU A 1 331 ? -27.267 21.257 31.980 1.00 94.50 331 GLU A N 1
ATOM 2713 C CA . GLU A 1 331 ? -28.261 21.040 33.032 1.00 94.50 331 GLU A CA 1
ATOM 2714 C C . GLU A 1 331 ? -27.603 20.875 34.411 1.00 94.50 331 GLU A C 1
ATOM 2716 O O . GLU A 1 331 ? -28.066 21.466 35.393 1.00 94.50 331 GLU A O 1
ATOM 2721 N N . VAL A 1 332 ? -26.500 20.123 34.495 1.00 92.00 332 VAL A N 1
ATOM 2722 C CA . VAL A 1 332 ? -25.721 19.965 35.734 1.00 92.00 332 VAL A CA 1
ATOM 2723 C C . VAL A 1 332 ? -25.167 21.310 36.195 1.00 92.00 332 VAL A C 1
ATOM 2725 O O . VAL A 1 332 ? -25.401 21.688 37.342 1.00 92.00 332 VAL A O 1
ATOM 2728 N N . LYS A 1 333 ? -24.534 22.082 35.302 1.00 91.38 333 LYS A N 1
ATOM 2729 C CA . LYS A 1 333 ? -24.032 23.430 35.626 1.00 91.38 333 LYS A CA 1
ATOM 2730 C C . LYS A 1 333 ? -25.142 24.349 36.132 1.00 91.38 333 LYS A C 1
ATOM 2732 O O . LYS A 1 333 ? -24.951 25.068 37.109 1.00 91.38 333 LYS A O 1
ATOM 2737 N N . LEU A 1 334 ? -26.323 24.303 35.511 1.00 93.88 334 LEU A N 1
ATOM 2738 C CA . LEU A 1 334 ? -27.471 25.102 35.940 1.00 93.88 334 LEU A CA 1
ATOM 2739 C C . LEU A 1 334 ? -27.992 24.669 37.320 1.00 93.88 334 LEU A C 1
ATOM 2741 O O . LEU A 1 334 ? -28.395 25.514 38.122 1.00 93.88 334 LEU A O 1
ATOM 2745 N N . LYS A 1 335 ? -28.004 23.363 37.616 1.00 92.50 335 LYS A N 1
ATOM 2746 C CA . LYS A 1 335 ? -28.378 22.835 38.940 1.00 92.50 335 LYS A CA 1
ATOM 2747 C C . LYS A 1 335 ? -27.362 23.229 40.009 1.00 92.50 335 LYS A C 1
ATOM 2749 O O . LYS A 1 335 ? -27.778 23.650 41.086 1.00 92.50 335 LYS A O 1
ATOM 2754 N N . GLU A 1 336 ? -26.069 23.137 39.711 1.00 90.69 336 GLU A N 1
ATOM 2755 C CA . GLU A 1 336 ? -24.993 23.576 40.604 1.00 90.69 336 GLU A CA 1
ATOM 2756 C C . GLU A 1 336 ? -25.100 25.071 40.897 1.00 90.69 336 GLU A C 1
ATOM 2758 O O . GLU A 1 336 ? -25.115 25.447 42.066 1.00 90.69 336 GLU A O 1
ATOM 2763 N N . GLN A 1 337 ? -25.296 25.904 39.871 1.00 91.25 337 GLN A N 1
ATOM 2764 C CA . GLN A 1 337 ? -25.473 27.347 40.037 1.00 91.25 337 GLN A CA 1
ATOM 2765 C C . GLN A 1 337 ? -26.699 27.681 40.904 1.00 91.25 337 GLN A C 1
ATOM 2767 O O . GLN A 1 337 ? -26.620 28.464 41.848 1.00 91.25 337 GLN A O 1
ATOM 2772 N N . LYS A 1 338 ? -27.839 27.019 40.667 1.00 92.06 338 LYS A N 1
ATOM 2773 C CA . LYS A 1 338 ? -29.029 27.183 41.520 1.00 92.06 338 LYS A CA 1
ATOM 2774 C C . LYS A 1 338 ? -28.782 26.726 42.961 1.00 92.06 338 LYS A C 1
ATOM 2776 O O . LYS A 1 338 ? -29.337 27.313 43.888 1.00 92.06 338 LYS A O 1
ATOM 2781 N N . ALA A 1 339 ? -27.997 25.669 43.169 1.00 90.62 339 ALA A N 1
ATOM 2782 C CA . ALA A 1 339 ? -27.652 25.186 44.502 1.00 90.62 339 ALA A CA 1
ATOM 2783 C C . ALA A 1 339 ? -26.698 26.148 45.225 1.00 90.62 339 ALA A C 1
ATOM 2785 O O . ALA A 1 339 ? -26.887 26.400 46.415 1.00 90.62 339 ALA A O 1
ATOM 2786 N N . THR A 1 340 ? -25.718 26.725 44.522 1.00 90.38 340 THR A N 1
ATOM 2787 C CA . THR A 1 340 ? -24.834 27.752 45.086 1.00 90.38 340 THR A CA 1
ATOM 2788 C C . THR A 1 340 ? -25.615 29.004 45.462 1.00 90.38 340 THR A C 1
ATOM 2790 O O . THR A 1 340 ? -25.463 29.482 46.583 1.00 90.38 340 THR A O 1
ATOM 2793 N N . ASP A 1 341 ? -26.523 29.468 44.601 1.00 90.94 341 ASP A N 1
ATOM 2794 C CA . ASP A 1 341 ? -27.348 30.652 44.871 1.00 90.94 341 ASP A CA 1
ATOM 2795 C C . ASP A 1 341 ? -28.247 30.448 46.102 1.00 90.94 341 ASP A C 1
ATOM 2797 O O . ASP A 1 341 ? -28.373 31.336 46.948 1.00 90.94 341 ASP A O 1
ATOM 2801 N N . ARG A 1 342 ? -28.826 29.247 46.259 1.00 89.56 342 ARG A N 1
ATOM 2802 C CA . ARG A 1 342 ? -29.601 28.883 47.458 1.00 89.56 342 ARG A CA 1
ATOM 2803 C C . ARG A 1 342 ? -28.746 28.899 48.722 1.00 89.56 342 ARG A C 1
ATOM 2805 O O . ARG A 1 342 ? -29.165 29.497 49.706 1.00 89.56 342 ARG A O 1
ATOM 2812 N N . ARG A 1 343 ? -27.549 28.300 48.690 1.00 88.81 343 ARG A N 1
ATOM 2813 C CA . ARG A 1 343 ? -26.635 28.277 49.848 1.00 88.81 343 ARG A CA 1
ATOM 2814 C C . ARG A 1 343 ? -26.226 29.683 50.274 1.00 88.81 343 ARG A C 1
ATOM 2816 O O . ARG A 1 343 ? -26.255 29.978 51.462 1.00 88.81 343 ARG A O 1
ATOM 2823 N N . VAL A 1 344 ? -25.905 30.550 49.314 1.00 90.12 344 VAL A N 1
ATOM 2824 C CA . VAL A 1 344 ? -25.567 31.956 49.582 1.00 90.12 344 VAL A CA 1
ATOM 2825 C C . VAL A 1 344 ? -26.758 32.688 50.209 1.00 90.12 344 VAL A C 1
ATOM 2827 O O . VAL A 1 344 ? -26.598 33.397 51.201 1.00 90.12 344 VAL A O 1
ATOM 2830 N N . SER A 1 345 ? -27.973 32.480 49.693 1.00 88.19 345 SER A N 1
ATOM 2831 C CA . SER A 1 345 ? -29.185 33.074 50.272 1.00 88.19 345 SER A CA 1
ATOM 2832 C C . SER A 1 345 ? -29.474 32.577 51.695 1.00 88.19 345 SER A C 1
ATOM 2834 O O . SER A 1 345 ? -29.876 33.371 52.545 1.00 88.19 345 SER A O 1
ATOM 2836 N N . GLU A 1 346 ? -29.299 31.282 51.964 1.00 89.25 346 GLU A N 1
ATOM 2837 C CA . GLU A 1 346 ? -29.482 30.691 53.297 1.00 89.25 346 GLU A CA 1
ATOM 2838 C C . GLU A 1 346 ? -28.439 31.212 54.291 1.00 89.25 346 GLU A C 1
ATOM 2840 O O . GLU A 1 346 ? -28.785 31.560 55.420 1.00 89.25 346 GLU A O 1
ATOM 2845 N N . GLU A 1 347 ? -27.181 31.335 53.864 1.00 89.69 347 GLU A N 1
ATOM 2846 C CA . GLU A 1 347 ? -26.099 31.898 54.673 1.00 89.69 347 GLU A CA 1
ATOM 2847 C C . GLU A 1 347 ? -26.370 33.367 55.024 1.00 89.69 347 GLU A C 1
ATOM 2849 O O . GLU A 1 347 ? -26.270 33.754 56.190 1.00 89.69 347 GLU A O 1
ATOM 2854 N N . HIS A 1 348 ? -26.811 34.177 54.055 1.00 87.50 348 HIS A N 1
ATOM 2855 C CA . HIS A 1 348 ? -27.228 35.556 54.315 1.00 87.50 348 HIS A CA 1
ATOM 2856 C C . HIS A 1 348 ? -28.375 35.641 55.326 1.00 87.50 348 HIS A C 1
ATOM 2858 O O . HIS A 1 348 ? -28.339 36.491 56.222 1.00 87.50 348 HIS A O 1
ATOM 2864 N N . LEU A 1 349 ? -29.373 34.759 55.217 1.00 90.69 349 LEU A N 1
ATOM 2865 C CA . LEU A 1 349 ? -30.487 34.719 56.159 1.00 90.69 349 LEU A CA 1
ATOM 2866 C C . LEU A 1 349 ? -30.016 34.317 57.564 1.00 90.69 349 LEU A C 1
ATOM 2868 O O . LEU A 1 349 ? -30.406 34.964 58.533 1.00 90.69 349 LEU A O 1
ATOM 2872 N N . ALA A 1 350 ? -29.140 33.313 57.674 1.00 90.81 350 ALA A N 1
ATOM 2873 C CA . ALA A 1 350 ? -28.582 32.844 58.942 1.00 90.81 350 ALA A CA 1
ATOM 2874 C C . ALA A 1 350 ? -27.740 33.923 59.648 1.00 90.81 350 ALA A C 1
ATOM 2876 O O . ALA A 1 350 ? -27.863 34.128 60.860 1.00 90.81 350 ALA A O 1
ATOM 2877 N N . ILE A 1 351 ? -26.920 34.657 58.887 1.00 91.31 351 ILE A N 1
ATOM 2878 C CA . ILE A 1 351 ? -26.162 35.808 59.396 1.00 91.31 351 ILE A CA 1
ATOM 2879 C C . ILE A 1 351 ? -27.128 36.884 59.904 1.00 91.31 351 ILE A C 1
ATOM 2881 O O . ILE A 1 351 ? -26.953 37.401 61.008 1.00 91.31 351 ILE A O 1
ATOM 2885 N N . HIS A 1 352 ? -28.172 37.199 59.134 1.00 90.56 352 HIS A N 1
ATOM 2886 C CA . HIS A 1 352 ? -29.168 38.192 59.525 1.00 90.56 352 HIS A CA 1
ATOM 2887 C C . HIS A 1 352 ? -29.921 37.791 60.805 1.00 90.56 352 HIS A C 1
ATOM 2889 O O . HIS A 1 352 ? -30.066 38.612 61.711 1.00 90.56 352 HIS A O 1
ATOM 2895 N N . THR A 1 353 ? -30.362 36.535 60.929 1.00 90.62 353 THR A N 1
ATOM 2896 C CA . THR A 1 353 ? -31.024 36.041 62.149 1.00 90.62 353 THR A CA 1
ATOM 2897 C C . THR A 1 353 ? -30.094 36.096 63.355 1.00 90.62 353 THR A C 1
ATOM 2899 O O . THR A 1 353 ? -30.491 36.602 64.399 1.00 90.62 353 THR A O 1
ATOM 2902 N N . HIS A 1 354 ? -28.829 35.692 63.200 1.00 90.12 354 HIS A N 1
ATOM 2903 C CA . HIS A 1 354 ? -27.842 35.765 64.278 1.00 90.12 354 HIS A CA 1
ATOM 2904 C C . HIS A 1 354 ? -27.598 37.213 64.741 1.00 90.12 354 HIS A C 1
ATOM 2906 O O . HIS A 1 354 ? -27.487 37.484 65.939 1.00 90.12 354 HIS A O 1
ATOM 2912 N N . LEU A 1 355 ? -27.542 38.173 63.813 1.00 91.25 355 LEU A N 1
ATOM 2913 C CA . LEU A 1 355 ? -27.436 39.598 64.146 1.00 91.25 355 LEU A CA 1
ATOM 2914 C C . LEU A 1 355 ? -28.662 40.104 64.922 1.00 91.25 355 LEU A C 1
ATOM 2916 O O . LEU A 1 355 ? -28.508 40.845 65.892 1.00 91.25 355 LEU A O 1
ATOM 2920 N N . MET A 1 356 ? -29.870 39.677 64.548 1.00 90.00 356 MET A N 1
ATOM 2921 C CA . MET A 1 356 ? -31.096 40.039 65.269 1.00 90.00 356 MET A CA 1
ATOM 2922 C C . MET A 1 356 ? -31.154 39.413 66.666 1.00 90.00 356 MET A C 1
ATOM 2924 O O . MET A 1 356 ? -31.480 40.106 67.631 1.00 90.00 356 MET A O 1
ATOM 2928 N N . ASP A 1 357 ? -30.771 38.143 66.800 1.00 87.81 357 ASP A N 1
ATOM 2929 C CA . ASP A 1 357 ? -30.740 37.437 68.084 1.00 87.81 357 ASP A CA 1
ATOM 2930 C C . ASP A 1 357 ? -29.711 38.050 69.038 1.00 87.81 357 ASP A C 1
ATOM 2932 O O . ASP A 1 357 ? -29.998 38.275 70.215 1.00 87.81 357 ASP A O 1
ATOM 2936 N N . THR A 1 358 ? -28.519 38.384 68.535 1.00 89.06 358 THR A N 1
ATOM 2937 C CA . THR A 1 358 ? -27.474 39.048 69.330 1.00 89.06 358 THR A CA 1
ATOM 2938 C C . THR A 1 358 ? -27.880 40.462 69.747 1.00 89.06 358 THR A C 1
ATOM 2940 O O . THR A 1 358 ? -27.684 40.832 70.909 1.00 89.06 358 THR A O 1
ATOM 2943 N N . ALA A 1 359 ? -28.512 41.236 68.858 1.00 87.75 359 ALA A N 1
ATOM 2944 C CA . ALA A 1 359 ? -29.073 42.543 69.196 1.00 87.75 359 ALA A CA 1
ATOM 2945 C C . ALA A 1 359 ? -30.187 42.434 70.257 1.00 87.75 359 ALA A C 1
ATOM 2947 O O . ALA A 1 359 ? -30.185 43.174 71.246 1.00 87.75 359 ALA A O 1
ATOM 2948 N N . GLY A 1 360 ? -31.101 41.470 70.102 1.00 89.12 360 GLY A N 1
ATOM 2949 C CA . GLY A 1 360 ? -32.172 41.184 71.059 1.00 89.12 360 GLY A CA 1
ATOM 2950 C C . GLY A 1 360 ? -31.647 40.740 72.426 1.00 89.12 360 GLY A C 1
ATOM 2951 O O . GLY A 1 360 ? -32.075 41.261 73.460 1.00 89.12 360 GLY A O 1
ATOM 2952 N N . ALA A 1 361 ? -30.658 39.843 72.452 1.00 86.69 361 ALA A N 1
ATOM 2953 C CA . ALA A 1 361 ? -29.972 39.427 73.671 1.00 86.69 361 ALA A CA 1
ATOM 2954 C C . ALA A 1 361 ? -29.290 40.615 74.367 1.00 86.69 361 ALA A C 1
ATOM 2956 O O . ALA A 1 361 ? -29.378 40.740 75.590 1.00 86.69 361 ALA A O 1
ATOM 2957 N N . GLY A 1 362 ? -28.671 41.523 73.605 1.00 86.81 362 GLY A N 1
ATOM 2958 C CA . GLY A 1 362 ? -28.096 42.765 74.126 1.00 86.81 362 GLY A CA 1
ATOM 2959 C C . GLY A 1 362 ? -29.133 43.657 74.819 1.00 86.81 362 GLY A C 1
ATOM 2960 O O . GLY A 1 362 ? -28.900 44.120 75.940 1.00 86.81 362 GLY A O 1
ATOM 2961 N N . LEU A 1 363 ? -30.308 43.842 74.206 1.00 88.69 363 LEU A N 1
ATOM 2962 C CA . LEU A 1 363 ? -31.423 44.592 74.798 1.00 88.69 363 LEU A CA 1
ATOM 2963 C C . LEU A 1 363 ? -31.940 43.939 76.089 1.00 88.69 363 LEU A C 1
ATOM 2965 O O . LEU A 1 363 ? -32.126 44.628 77.096 1.00 88.69 363 LEU A O 1
ATOM 2969 N N . LEU A 1 364 ? -32.123 42.614 76.090 1.00 86.81 364 LEU A N 1
ATOM 2970 C CA . LEU A 1 364 ? -32.556 41.859 77.271 1.00 86.81 364 LEU A CA 1
ATOM 2971 C C . LEU A 1 364 ? -31.536 41.944 78.409 1.00 86.81 364 LEU A C 1
ATOM 2973 O O . LEU A 1 364 ? -31.911 42.182 79.557 1.00 86.81 364 LEU A O 1
ATOM 2977 N N . GLN A 1 365 ? -30.243 41.802 78.109 1.00 88.19 365 GLN A N 1
ATOM 2978 C CA . GLN A 1 365 ? -29.177 41.955 79.098 1.00 88.19 365 GLN A CA 1
ATOM 2979 C C . GLN A 1 365 ? -29.149 43.370 79.681 1.00 88.19 365 GLN A C 1
ATOM 2981 O O . GLN A 1 365 ? -28.990 43.527 80.893 1.00 88.19 365 GLN A O 1
ATOM 2986 N N . HIS A 1 366 ? -29.326 44.400 78.849 1.00 88.56 366 HIS A N 1
ATOM 2987 C CA . HIS A 1 366 ? -29.397 45.785 79.304 1.00 88.56 366 HIS A CA 1
ATOM 2988 C C . HIS A 1 366 ? -30.588 46.011 80.247 1.00 88.56 366 HIS A C 1
ATOM 2990 O O . HIS A 1 366 ? -30.404 46.513 81.359 1.00 88.56 366 HIS A O 1
ATOM 2996 N N . GLN A 1 367 ? -31.791 45.561 79.869 1.00 88.00 367 GLN A N 1
ATOM 2997 C CA . GLN A 1 367 ? -32.963 45.637 80.746 1.00 88.00 367 GLN A CA 1
ATOM 2998 C C . GLN A 1 367 ? -32.784 44.829 82.038 1.00 88.00 367 GLN A C 1
ATOM 3000 O O . GLN A 1 367 ? -33.144 45.306 83.116 1.00 88.00 367 GLN A O 1
ATOM 3005 N N . GLY A 1 368 ? -32.185 43.640 81.957 1.00 86.81 368 GLY A N 1
ATOM 3006 C CA . GLY A 1 368 ? -31.868 42.810 83.116 1.00 86.81 368 GLY A CA 1
ATOM 3007 C C . GLY A 1 368 ? -30.925 43.513 84.093 1.00 86.81 368 GLY A C 1
ATOM 3008 O O . GLY A 1 368 ? -31.174 43.509 85.299 1.00 86.81 368 GLY A O 1
ATOM 3009 N N . ARG A 1 369 ? -29.883 44.192 83.589 1.00 88.44 369 ARG A N 1
ATOM 3010 C CA . ARG A 1 369 ? -28.978 45.012 84.415 1.00 88.44 369 ARG A CA 1
ATOM 3011 C C . ARG A 1 369 ? -29.723 46.160 85.093 1.00 88.44 369 ARG A C 1
ATOM 3013 O O . ARG A 1 369 ? -29.604 46.297 86.309 1.00 88.44 369 ARG A O 1
ATOM 3020 N N . LEU A 1 370 ? -30.542 46.911 84.351 1.00 87.69 370 LEU A N 1
ATOM 3021 C CA . LEU A 1 370 ? -31.370 47.991 84.907 1.00 87.69 370 LEU A CA 1
ATOM 3022 C C . LEU A 1 370 ? -32.338 47.483 85.987 1.00 87.69 370 LEU A C 1
ATOM 3024 O O . LEU A 1 370 ? -32.547 48.145 87.004 1.00 87.69 370 LEU A O 1
ATOM 3028 N N . TYR A 1 371 ? -32.929 46.301 85.796 1.00 88.75 371 TYR A N 1
ATOM 3029 C CA . TYR A 1 371 ? -33.804 45.678 86.789 1.00 88.75 371 TYR A CA 1
ATOM 3030 C C . TYR A 1 371 ? -33.038 45.266 88.053 1.00 88.75 371 TYR A C 1
ATOM 3032 O O . TYR A 1 371 ? -33.485 45.564 89.161 1.00 88.75 371 TYR A O 1
ATOM 3040 N N . ILE A 1 372 ? -31.871 44.625 87.911 1.00 85.25 372 ILE A N 1
ATOM 3041 C CA . ILE A 1 372 ? -31.003 44.258 89.042 1.00 85.25 372 ILE A CA 1
ATOM 3042 C C . ILE A 1 372 ? -30.572 45.509 89.814 1.00 85.25 372 ILE A C 1
ATOM 3044 O O . ILE A 1 372 ? -30.582 45.499 91.044 1.00 85.25 372 ILE A O 1
ATOM 3048 N N . GLU A 1 373 ? -30.221 46.589 89.119 1.00 84.75 373 GLU A N 1
ATOM 3049 C CA . GLU A 1 373 ? -29.843 47.865 89.727 1.00 84.75 373 GLU A CA 1
ATOM 3050 C C . GLU A 1 373 ? -31.012 48.495 90.499 1.00 84.75 373 GLU A C 1
ATOM 3052 O O . GLU A 1 373 ? -30.867 48.826 91.679 1.00 84.75 373 GLU A O 1
ATOM 3057 N N . LYS A 1 374 ? -32.213 48.539 89.902 1.00 82.44 374 LYS A N 1
ATOM 3058 C CA . LYS A 1 374 ? -33.449 48.949 90.594 1.00 82.44 374 LYS A CA 1
ATOM 3059 C C . LYS A 1 374 ? -33.738 48.086 91.824 1.00 82.44 374 LYS A C 1
ATOM 3061 O O . LYS A 1 374 ? -34.105 48.618 92.869 1.00 82.44 374 LYS A O 1
ATOM 3066 N N . ARG A 1 375 ? -33.556 46.766 91.731 1.00 82.00 375 ARG A N 1
ATOM 3067 C CA . ARG A 1 375 ? -33.773 45.837 92.849 1.00 82.00 375 ARG A CA 1
ATOM 3068 C C . ARG A 1 375 ? -32.760 46.054 93.972 1.00 82.00 375 ARG A C 1
ATOM 3070 O O . ARG A 1 375 ? -33.165 46.138 95.125 1.00 82.00 375 ARG A O 1
ATOM 3077 N N . LYS A 1 376 ? -31.475 46.250 93.656 1.00 80.31 376 LYS A N 1
ATOM 3078 C CA . LYS A 1 376 ? -30.443 46.604 94.648 1.00 80.31 376 LYS A CA 1
ATOM 3079 C C . LYS A 1 376 ? -30.767 47.921 95.363 1.00 80.31 376 LYS A C 1
ATOM 3081 O O . LYS A 1 376 ? -30.591 48.008 96.578 1.00 80.31 376 LYS A O 1
ATOM 3086 N N . LEU A 1 377 ? -31.288 48.922 94.650 1.00 74.31 377 LEU A N 1
ATOM 3087 C CA . LEU A 1 377 ? -31.747 50.191 95.239 1.00 74.31 377 LEU A CA 1
ATOM 3088 C C . LEU A 1 377 ? -32.982 50.029 96.150 1.00 74.31 377 LEU A C 1
ATOM 3090 O O . LEU A 1 377 ? -33.151 50.793 97.100 1.00 74.31 377 LEU A O 1
ATOM 3094 N N . LEU A 1 378 ? -33.842 49.041 95.886 1.00 69.12 378 LEU A N 1
ATOM 3095 C CA . LEU A 1 378 ? -34.997 48.714 96.730 1.00 69.12 378 LEU A CA 1
ATOM 3096 C C . LEU A 1 378 ? -34.603 47.891 97.969 1.00 69.12 378 LEU A C 1
ATOM 3098 O O . LEU A 1 378 ? -35.083 48.181 99.066 1.00 69.12 378 LEU A O 1
ATOM 3102 N N . ASP A 1 379 ? -33.700 46.919 97.820 1.00 62.81 379 ASP A N 1
ATOM 3103 C CA . ASP A 1 379 ? -33.230 46.059 98.915 1.00 62.81 379 ASP A CA 1
ATOM 3104 C C . ASP A 1 379 ? -32.329 46.832 99.902 1.00 62.81 379 ASP A C 1
ATOM 3106 O O . ASP A 1 379 ? -32.460 46.682 101.118 1.00 62.81 379 ASP A O 1
ATOM 3110 N N . SER A 1 380 ? -31.503 47.765 99.411 1.00 58.16 380 SER A N 1
ATOM 3111 C CA . SER A 1 380 ? -30.713 48.688 100.253 1.00 58.16 380 SER A CA 1
ATOM 3112 C C . SER A 1 380 ? -31.558 49.700 101.042 1.00 58.16 380 SER A C 1
ATOM 3114 O O . SER A 1 380 ? -31.066 50.281 102.008 1.00 58.16 380 SER A O 1
ATOM 3116 N N . LYS A 1 381 ? -32.847 49.867 100.711 1.00 55.19 381 LYS A N 1
ATOM 3117 C CA . LYS A 1 381 ? -33.795 50.702 101.472 1.00 55.19 381 LYS A CA 1
ATOM 3118 C C . LYS A 1 381 ? -34.591 49.945 102.548 1.00 55.19 381 LYS A C 1
ATOM 3120 O O . LYS A 1 381 ? -35.289 50.600 103.318 1.00 55.19 381 LYS A O 1
ATOM 3125 N N . LYS A 1 382 ? -34.502 48.607 102.654 1.00 47.25 382 LYS A N 1
ATOM 3126 C CA . LYS A 1 382 ? -35.342 47.804 103.580 1.00 47.25 382 LYS A CA 1
ATOM 3127 C C . LYS A 1 382 ? -34.624 47.106 104.746 1.00 47.25 382 LYS A C 1
ATOM 3129 O O . LYS A 1 382 ? -35.294 46.469 105.553 1.00 47.25 382 LYS A O 1
ATOM 3134 N N . GLY A 1 383 ? -33.311 47.256 104.919 1.00 41.66 383 GLY A N 1
ATOM 3135 C CA . GLY A 1 383 ? -32.556 46.520 105.947 1.00 41.66 383 GLY A CA 1
ATOM 3136 C C . GLY A 1 383 ? -31.828 47.386 106.974 1.00 41.66 383 GLY A C 1
ATOM 3137 O O . GLY A 1 383 ? -30.604 47.395 106.984 1.00 41.66 383 GLY A O 1
ATOM 3138 N N . GLY A 1 384 ? -32.546 48.088 107.858 1.00 37.00 384 GLY A N 1
ATOM 3139 C CA . GLY A 1 384 ? -31.912 48.859 108.935 1.00 37.00 384 GLY A CA 1
ATOM 3140 C C . GLY A 1 384 ? -32.803 49.173 110.141 1.00 37.00 384 GLY A C 1
ATOM 3141 O O . GLY A 1 384 ? -33.249 50.309 110.261 1.00 37.00 384 GLY A O 1
ATOM 3142 N N . LYS A 1 385 ? -33.011 48.210 111.066 1.00 35.47 385 LYS A N 1
ATOM 3143 C CA . LYS A 1 385 ? -33.015 48.442 112.538 1.00 35.47 385 LYS A CA 1
ATOM 3144 C C . LYS A 1 385 ? -33.227 47.179 113.407 1.00 35.47 385 LYS A C 1
ATOM 3146 O O . LYS A 1 385 ? -34.223 46.487 113.260 1.00 35.47 385 LYS A O 1
ATOM 3151 N N . LYS A 1 386 ? -32.361 47.086 114.437 1.00 36.97 386 LYS A N 1
ATOM 3152 C CA . LYS A 1 386 ? -32.501 46.535 115.815 1.00 36.97 386 LYS A CA 1
ATOM 3153 C C . LYS A 1 386 ? -32.455 45.011 116.094 1.00 36.97 386 LYS A C 1
ATOM 3155 O O . LYS A 1 386 ? -33.431 44.311 115.894 1.00 36.97 386 LYS A O 1
ATOM 3160 N N . GLY A 1 387 ? -31.423 44.615 116.865 1.00 36.81 387 GLY A N 1
ATOM 3161 C CA . GLY A 1 387 ? -31.626 44.032 118.208 1.00 36.81 387 GLY A CA 1
ATOM 3162 C C . GLY A 1 387 ? -30.989 42.666 118.538 1.00 36.81 387 GLY A C 1
ATOM 3163 O O . GLY A 1 387 ? -31.469 41.645 118.082 1.00 36.81 387 GLY A O 1
ATOM 3164 N N . GLY A 1 388 ? -30.029 42.652 119.479 1.00 36.91 388 GLY A N 1
ATOM 3165 C CA . GLY A 1 388 ? -30.076 41.738 120.641 1.00 36.91 388 GLY A CA 1
ATOM 3166 C C . GLY A 1 388 ? -29.403 40.347 120.611 1.00 36.91 388 GLY A C 1
ATOM 3167 O O . GLY A 1 388 ? -30.025 39.365 120.254 1.00 36.91 388 GLY A O 1
ATOM 3168 N N . LYS A 1 389 ? -28.201 40.278 121.212 1.00 37.59 389 LYS A N 1
ATOM 3169 C CA . LYS A 1 389 ? -27.785 39.434 122.368 1.00 37.59 389 LYS A CA 1
ATOM 3170 C C . LYS A 1 389 ? -27.841 37.875 122.324 1.00 37.59 389 LYS A C 1
ATOM 3172 O O . LYS A 1 389 ? -28.898 37.271 122.271 1.00 37.59 389 LYS A O 1
ATOM 3177 N N . LYS A 1 390 ? -26.677 37.308 122.710 1.00 40.38 390 LYS A N 1
ATOM 3178 C CA . LYS A 1 390 ? -26.388 36.045 123.449 1.00 40.38 390 LYS A CA 1
ATOM 3179 C C . LYS A 1 390 ? -26.340 34.699 122.688 1.00 40.38 390 LYS A C 1
ATOM 3181 O O . LYS A 1 390 ? -27.345 34.038 122.504 1.00 40.38 390 LYS A O 1
ATOM 3186 N N . GLY A 1 391 ? -25.104 34.202 122.539 1.00 38.25 391 GLY A N 1
ATOM 3187 C CA . GLY A 1 391 ? -24.660 32.987 123.239 1.00 38.25 391 GLY A CA 1
ATOM 3188 C C . GLY A 1 391 ? -24.627 31.662 122.465 1.00 38.25 391 GLY A C 1
ATOM 3189 O O . GLY A 1 391 ? -25.664 31.081 122.195 1.00 38.25 391 GLY A O 1
ATOM 3190 N N . GLY A 1 392 ? -23.422 31.092 122.331 1.00 39.84 392 GLY A N 1
ATOM 3191 C CA . GLY A 1 392 ? -23.217 29.672 122.654 1.00 39.84 392 GLY A CA 1
ATOM 3192 C C . GLY A 1 392 ? -22.750 28.710 121.551 1.00 39.84 392 GLY A C 1
ATOM 3193 O O . GLY A 1 392 ? -23.555 28.169 120.816 1.00 39.84 392 GLY A O 1
ATOM 3194 N N . LYS A 1 393 ? -21.461 28.347 121.652 1.00 42.09 393 LYS A N 1
ATOM 3195 C CA . LYS A 1 393 ? -20.901 26.973 121.657 1.00 42.09 393 LYS A CA 1
ATOM 3196 C C . LYS A 1 393 ? -20.897 26.086 120.384 1.00 42.09 393 LYS A C 1
ATOM 3198 O O . LYS A 1 393 ? -21.910 25.556 119.962 1.00 42.09 393 LYS A O 1
ATOM 3203 N N . LYS A 1 394 ? -19.652 25.687 120.060 1.00 41.16 394 LYS A N 1
ATOM 3204 C CA . LYS A 1 394 ? -19.151 24.348 119.657 1.00 41.16 394 LYS A CA 1
ATOM 3205 C C . LYS A 1 394 ? -19.587 23.769 118.298 1.00 41.16 394 LYS A C 1
ATOM 3207 O O . LYS A 1 394 ? -20.624 23.131 118.200 1.00 41.16 394 LYS A O 1
ATOM 3212 N N . LYS A 1 395 ? -18.637 23.716 117.363 1.00 42.88 395 LYS A N 1
ATOM 3213 C CA . LYS A 1 395 ? -17.918 22.503 116.907 1.00 42.88 395 LYS A CA 1
ATOM 3214 C C . LYS A 1 395 ? -16.769 22.976 116.008 1.00 42.88 395 LYS A C 1
ATOM 3216 O O . LYS A 1 395 ? -16.906 24.009 115.364 1.00 42.88 395 LYS A O 1
ATOM 3221 N N . LYS A 1 396 ? -15.620 22.320 116.138 1.00 52.28 396 LYS A N 1
ATOM 3222 C CA . LYS A 1 396 ? -14.361 22.721 115.505 1.00 52.28 396 LYS A CA 1
ATOM 3223 C C . LYS A 1 396 ? -14.354 22.348 114.033 1.00 52.28 396 LYS A C 1
ATOM 3225 O O . LYS A 1 396 ? -14.954 21.290 113.736 1.00 52.28 396 LYS A O 1
#

Mean predicted aligned error: 20.45 Å

pLDDT: mean 84.59, std 14.99, range [35.47, 97.44]

Secondary structure (DSSP, 8-state):
-HHHHHHHHHHHHTTHHHHHHHHHHHHHHHHHHHHHHHHHHHHHHHHHHHHHHHHHHT-S-HHHHHHHHHHHHHHHHHHHHHHHHHHHHHHT---HHHHHHHHHHHHHHHHHHHHHHHHHHHHTS--HHHHHHHHHHHHHHHHHHHHHHHHHHHHHHHHHHHHHHHHHHHHHHHHHHHHHHHHHHHHHHHHHHHHHHHHHHHHHHHHHHHHHHHHHHT--S-----------HHHHHHHHHHHHHHHHHHHHHHHHHHHHHHHHHHHHHHHHHHHHHHHHHHHHHHHHHHHHHHHHHHHHSTHHHHHHHHHHHHHHHHHHHHHHHHHHHHHHHHHHHHHHHHHHHHHHHHHHHHHHHHHHHHHHHHHHHHHHHHHHHHHTTS--------------

InterPro domains:
  IPR042618 Dynein regulatory complex protein 9 [PTHR14871] (2-218)
  IPR060661 DRC9/10, N-terminal domain [PF27661] (1-133)

Foldseek 3Di:
DVLVVLVVVVVCLVVVVVVVCVVLVVLVVVLVVLVVVLVVLVVVLVVLVVVLVVVVVVPPCVPVNVVSVVVNVVSVVVNVVSVVVSVCSVVPPPPPVVVSVVVNVVSVVVSVLVVVQVVCCVPPVDNVVSVVVVVVVVVVVVVVVVVVVVVVVVVVVVVVVVVVVVVVVVVVVVVVVVVVVVVVVVVVVVVVVVVVVVVVVVVVVVVVVVVVVVVVVVPDVDDPPDPDDDPPPVVVVVVVVVVVVVVVVVVVVVVVVVVVVVVVVVVVVVVVVVVVVVVVVVVVVVVVVVVVVVVVCVVVVCVVVVVVVVVVVVVVVVVVVVVVVVVVVVVVVVVVVVVVVVVVVVVVVVVVVVVVVVVVVVVVVVVVVVVVVVVVVVVVVPDDDDDDDDDDDDDD

Sequence (396 aa):
EALNKLQFLNSLGTNASIHREELTQFMGDEISRTIMDQKELQARYEALVTLGDELSNKLSDRVRLQEIQTMLNDVTTRLGESNKNLCRNLRSNPDIPANLAKMQKERDLAQEWINDLKIELHHSFTFLHLRQKVDEEKKALNYLSVVKAREQAASMGVINLQQQLHQEYEEEKAETRQANSEIRKLKEELVRSRSVADIELRFEEKRLEARERTATNKWSPNDPITERGERAPCHIIILRFHEEERQLVDEIEDTKERHAIEKQAALAHALSVNEKIEQINDDRTRWQDMSDREIRKVSQESDIQVLTTRRNGILEELEALQGRKDDEVMEVKLKEQKATDRRVSEEHLAIHTHLMDTAGAGLLQHQGRLYIEKRKLLDSKKGGKKGGKKGGKKKK

Radius of gyration: 58.91 Å; Cα contacts (8 Å, |Δi|>4): 59; chains: 1; bounding box: 94×74×218 Å

Solvent-accessible surface area (backbone atoms only — not comparable to full-atom values): 21845 Å² total; per-residue (Å²): 108,69,64,60,54,52,53,49,52,59,68,48,52,66,62,48,56,58,61,48,49,53,53,55,47,53,52,50,52,53,51,52,49,51,53,51,55,47,53,52,43,49,54,50,42,54,53,43,50,55,52,41,56,57,47,61,77,60,78,76,51,71,68,60,47,51,50,42,51,51,51,44,51,50,43,50,50,50,48,51,51,52,48,52,51,49,54,47,52,64,70,63,54,71,60,56,69,59,53,51,51,49,52,49,52,53,51,50,50,52,47,48,52,52,50,52,42,53,52,36,41,73,77,68,70,47,58,66,66,58,52,49,54,50,54,50,50,51,52,51,53,54,52,49,52,52,51,52,51,52,50,51,51,50,53,52,48,52,54,50,52,53,50,51,53,51,49,51,53,53,48,53,52,49,50,51,51,50,52,52,51,50,54,50,50,52,51,51,50,51,53,50,52,50,52,51,51,56,50,51,51,54,50,49,51,53,53,49,52,52,51,50,53,53,53,51,67,72,61,56,97,77,72,79,87,68,96,66,96,70,100,61,70,68,62,60,55,52,53,49,52,54,51,53,51,48,52,52,50,51,51,53,50,54,51,49,51,52,50,51,52,50,52,52,51,51,51,53,50,52,52,54,52,50,52,50,53,51,52,52,50,53,50,50,51,53,53,50,53,50,50,53,49,48,53,47,46,60,67,60,40,53,61,62,57,51,51,48,54,50,50,51,53,53,50,53,52,49,53,55,50,50,51,52,51,51,52,52,53,50,51,50,52,52,50,50,52,53,50,51,53,49,51,54,53,52,52,54,50,54,53,50,51,52,52,52,51,52,52,50,50,51,53,51,52,51,52,50,50,54,48,52,51,52,47,52,60,53,55,74,70,71,76,86,87,89,85,84,88,84,86,84,85,89,84,134

Organism: Perkinsus olseni (NCBI:txid32597)